Protein AF-0000000084729350 (afdb_homodimer)

pLDDT: mean 94.47, std 5.01, range [74.0, 98.88]

InterPro domains:
  IPR004821 Cytidyltransferase-like domain [PF01467] (14-202)
  IPR005248 Nicotinate/nicotinamide nucleotide adenylyltransferase [TIGR00482] (13-229)
  IPR014729 Rossmann-like alpha/beta/alpha sandwich fold [G3DSA:3.40.50.620] (6-231)
  IPR045094 Nicotinamide/nicotinate mononucleotide adenylyltransferase, eukaryotic [cd09286] (9-229)
  IPR051182 Eukaryotic NMN adenylyltransferase [PTHR12039] (1-230)

Sequence (462 aa):
MQDDTKIPLVLVSCGSFSPITYLHLRMFEIALDFVREETDMEVLGGYYSPVADGYKKVGLIASHHRVRMCELACKKTSTWLMVDPWEALQEQHTRTAVVLDHFNYEINEVRGGVLTKKGEKKQVKIMLLVGSDMLQSMVTLSVWKEEDLHHIFGHYGCFVIERMGFDISNEISTHAILSMYKNNIILAKQWIYNDISSTKIRFCIQNGLSTKYLLPDPVIEYICKNKLYLTMQDDTKIPLVLVSCGSFSPITYLHLRMFEIALDFVREETDMEVLGGYYSPVADGYKKVGLIASHHRVRMCELACKKTSTWLMVDPWEALQEQHTRTAVVLDHFNYEINEVRGGVLTKKGEKKQVKIMLLVGSDMLQSMVTLSVWKEEDLHHIFGHYGCFVIERMGFDISNEISTHAILSMYKNNIILAKQWIYNDISSTKIRFCIQNGLSTKYLLPDPVIEYICKNKLYLT

Organism: Pneumocystis jirovecii (NCBI:txid42068)

Structure (mmCIF, N/CA/C/O backbone):
data_AF-0000000084729350-model_v1
#
loop_
_entity.id
_entity.type
_entity.pdbx_description
1 polymer 'Nicotinamide-nucleotide adenylyltransferase'
#
loop_
_atom_site.group_PDB
_atom_site.id
_atom_site.type_symbol
_atom_site.label_atom_id
_atom_site.label_alt_id
_atom_site.label_comp_id
_atom_site.label_asym_id
_atom_site.label_entity_id
_atom_site.label_seq_id
_atom_site.pdbx_PDB_ins_code
_atom_site.Cartn_x
_atom_site.Cartn_y
_atom_site.Cartn_z
_atom_site.occupancy
_atom_site.B_iso_or_equiv
_atom_site.auth_seq_id
_atom_site.auth_comp_id
_atom_site.auth_asym_id
_atom_site.auth_atom_id
_atom_site.pdbx_PDB_model_num
ATOM 1 N N . MET A 1 1 ? -9.945 -29.578 -0.311 1 86.31 1 MET A N 1
ATOM 2 C CA . MET A 1 1 ? -10.789 -28.734 -1.137 1 86.31 1 MET A CA 1
ATOM 3 C C . MET A 1 1 ? -12.109 -28.422 -0.434 1 86.31 1 MET A C 1
ATOM 5 O O . MET A 1 1 ? -12.656 -29.281 0.256 1 86.31 1 MET A O 1
ATOM 9 N N . GLN A 1 2 ? -12.516 -27.203 -0.485 1 85.62 2 GLN A N 1
ATOM 10 C CA . GLN A 1 2 ? -13.797 -26.828 0.096 1 85.62 2 GLN A CA 1
ATOM 11 C C . GLN A 1 2 ? -14.953 -27.219 -0.831 1 85.62 2 GLN A C 1
ATOM 13 O O . GLN A 1 2 ? -16.031 -27.578 -0.367 1 85.62 2 GLN A O 1
ATOM 18 N N . ASP A 1 3 ? -14.727 -27.109 -2.143 1 92.25 3 ASP A N 1
ATOM 19 C CA . ASP A 1 3 ? -15.727 -27.422 -3.16 1 92.25 3 ASP A CA 1
ATOM 20 C C . ASP A 1 3 ? -15.203 -28.469 -4.145 1 92.25 3 ASP A C 1
ATOM 22 O O . ASP A 1 3 ? -14.461 -28.141 -5.074 1 92.25 3 ASP A O 1
ATOM 26 N N . ASP A 1 4 ? -15.711 -29.641 -4.027 1 92.94 4 ASP A N 1
ATOM 27 C CA . ASP A 1 4 ? -15.203 -30.781 -4.777 1 92.94 4 ASP A CA 1
ATOM 28 C C . ASP A 1 4 ? -15.508 -30.641 -6.266 1 92.94 4 ASP A C 1
ATOM 30 O O . ASP A 1 4 ? -14.938 -31.359 -7.09 1 92.94 4 ASP A O 1
ATOM 34 N N . THR A 1 5 ? -16.438 -29.781 -6.555 1 93.62 5 THR A N 1
ATOM 35 C CA . THR A 1 5 ? -16.828 -29.641 -7.953 1 93.62 5 THR A CA 1
ATOM 36 C C . THR A 1 5 ? -15.844 -28.734 -8.695 1 93.62 5 THR A C 1
ATOM 38 O O . THR A 1 5 ? -15.836 -28.703 -9.93 1 93.62 5 THR A O 1
ATOM 41 N N . LYS A 1 6 ? -15.008 -28.109 -7.957 1 96 6 LYS A N 1
ATOM 42 C CA . LYS A 1 6 ? -14.086 -27.156 -8.562 1 96 6 LYS A CA 1
ATOM 43 C C . LYS A 1 6 ? -12.734 -27.797 -8.852 1 96 6 LYS A C 1
ATOM 45 O O . LYS A 1 6 ? -12.445 -28.891 -8.352 1 96 6 LYS A O 1
ATOM 50 N N . ILE A 1 7 ? -12.008 -27.141 -9.688 1 96.94 7 ILE A N 1
ATOM 51 C CA . ILE A 1 7 ? -10.648 -27.578 -10 1 96.94 7 ILE A CA 1
ATOM 52 C C . ILE A 1 7 ? -9.68 -26.969 -8.984 1 96.94 7 ILE A C 1
ATOM 54 O O . ILE A 1 7 ? -9.578 -25.75 -8.859 1 96.94 7 ILE A O 1
ATOM 58 N N . PRO A 1 8 ? -8.992 -27.859 -8.289 1 97.81 8 PRO A N 1
ATOM 59 C CA . PRO A 1 8 ? -8.016 -27.312 -7.34 1 97.81 8 PRO A CA 1
ATOM 60 C C . PRO A 1 8 ? -6.852 -26.609 -8.031 1 97.81 8 PRO A C 1
ATOM 62 O O . PRO A 1 8 ? -6.32 -27.109 -9.023 1 97.81 8 PRO A O 1
ATOM 65 N N . LEU A 1 9 ? -6.43 -25.422 -7.484 1 98.25 9 LEU A N 1
ATOM 66 C CA . LEU A 1 9 ? -5.453 -24.562 -8.141 1 98.25 9 LEU A CA 1
ATOM 67 C C . LEU A 1 9 ? -4.395 -24.094 -7.152 1 98.25 9 LEU A C 1
ATOM 69 O O . LEU A 1 9 ? -4.719 -23.703 -6.027 1 98.25 9 LEU A O 1
ATOM 73 N N . VAL A 1 10 ? -3.186 -24.203 -7.582 1 98.5 10 VAL A N 1
ATOM 74 C CA . VAL A 1 10 ? -2.076 -23.562 -6.875 1 98.5 10 VAL A CA 1
ATOM 75 C C . VAL A 1 10 ? -1.443 -22.5 -7.762 1 98.5 10 VAL A C 1
ATOM 77 O O . VAL A 1 10 ? -1.171 -22.734 -8.938 1 98.5 10 VAL A O 1
ATOM 80 N N . LEU A 1 11 ? -1.261 -21.312 -7.188 1 98.81 11 LEU A N 1
ATOM 81 C CA . LEU A 1 11 ? -0.629 -20.203 -7.898 1 98.81 11 LEU A CA 1
ATOM 82 C C . LEU A 1 11 ? 0.824 -20.047 -7.465 1 98.81 11 LEU A C 1
ATOM 84 O O . LEU A 1 11 ? 1.128 -20.078 -6.27 1 98.81 11 LEU A O 1
ATOM 88 N N . VAL A 1 12 ? 1.67 -19.875 -8.453 1 98.88 12 VAL A N 1
ATOM 89 C CA . VAL A 1 12 ? 3.094 -19.719 -8.172 1 98.88 12 VAL A CA 1
ATOM 90 C C . VAL A 1 12 ? 3.609 -18.422 -8.773 1 98.88 12 VAL A C 1
ATOM 92 O O . VAL A 1 12 ? 3.355 -18.125 -9.938 1 98.88 12 VAL A O 1
ATOM 95 N N . SER A 1 13 ? 4.25 -17.656 -7.965 1 98.75 13 SER A N 1
ATOM 96 C CA . SER A 1 13 ? 4.922 -16.453 -8.445 1 98.75 13 SER A CA 1
ATOM 97 C C . SER A 1 13 ? 6.434 -16.562 -8.281 1 98.75 13 SER A C 1
ATOM 99 O O . SER A 1 13 ? 6.938 -16.703 -7.168 1 98.75 13 SER A O 1
ATOM 101 N N . CYS A 1 14 ? 7.066 -16.531 -9.406 1 97.88 14 CYS A N 1
ATOM 102 C CA . CYS A 1 14 ? 8.523 -16.547 -9.406 1 97.88 14 CYS A CA 1
ATOM 103 C C . CYS A 1 14 ? 9.086 -15.141 -9.539 1 97.88 14 CYS A C 1
ATOM 105 O O . CYS A 1 14 ? 8.516 -14.305 -10.25 1 97.88 14 CYS A O 1
ATOM 107 N N . GLY A 1 15 ? 10.148 -14.875 -8.789 1 95.44 15 GLY A N 1
ATOM 108 C CA . GLY A 1 15 ? 10.75 -13.555 -8.906 1 95.44 15 GLY A CA 1
ATOM 109 C C . GLY A 1 15 ? 11.898 -13.336 -7.934 1 95.44 15 GLY A C 1
ATOM 110 O O . GLY A 1 15 ? 12.211 -14.219 -7.129 1 95.44 15 GLY A O 1
ATOM 111 N N . SER A 1 16 ? 12.555 -12.188 -8.07 1 95.25 16 SER A N 1
ATOM 112 C CA . SER A 1 16 ? 13.672 -11.844 -7.191 1 95.25 16 SER A CA 1
ATOM 113 C C . SER A 1 16 ? 13.18 -11.5 -5.789 1 95.25 16 SER A C 1
ATOM 115 O O . SER A 1 16 ? 13.781 -11.906 -4.797 1 95.25 16 SER A O 1
ATOM 117 N N . PHE A 1 17 ? 12.148 -10.68 -5.699 1 96.94 17 PHE A N 1
ATOM 118 C CA . PHE A 1 17 ? 11.586 -10.258 -4.422 1 96.94 17 PHE A CA 1
ATOM 119 C C . PHE A 1 17 ? 12.656 -9.602 -3.557 1 96.94 17 PHE A C 1
ATOM 121 O O . PHE A 1 17 ? 12.836 -9.969 -2.395 1 96.94 17 PHE A O 1
ATOM 128 N N . SER A 1 18 ? 13.32 -8.578 -4.18 1 96.12 18 SER A N 1
ATOM 129 C CA . SER A 1 18 ? 14.461 -7.93 -3.537 1 96.12 18 SER A CA 1
ATOM 130 C C . SER A 1 18 ? 14.18 -6.457 -3.266 1 96.12 18 SER A C 1
ATOM 132 O O . SER A 1 18 ? 14.852 -5.578 -3.811 1 96.12 18 SER A O 1
ATOM 134 N N . PRO A 1 19 ? 13.32 -6.09 -2.404 1 97.38 19 PRO A N 1
ATOM 135 C CA . PRO A 1 19 ? 12.562 -6.949 -1.488 1 97.38 19 PRO A CA 1
ATOM 136 C C . PRO A 1 19 ? 11.156 -7.25 -1.988 1 97.38 19 PRO A C 1
ATOM 138 O O . PRO A 1 19 ? 10.742 -6.738 -3.031 1 97.38 19 PRO A O 1
ATOM 141 N N . ILE A 1 20 ? 10.516 -8.117 -1.299 1 97.88 20 ILE A N 1
ATOM 142 C CA . ILE A 1 20 ? 9.086 -8.336 -1.51 1 97.88 20 ILE A CA 1
ATOM 143 C C . ILE A 1 20 ? 8.305 -7.094 -1.085 1 97.88 20 ILE A C 1
ATOM 145 O O . ILE A 1 20 ? 8.625 -6.469 -0.07 1 97.88 20 ILE A O 1
ATOM 149 N N . THR A 1 21 ? 7.254 -6.699 -1.827 1 96.81 21 THR A N 1
ATOM 150 C CA . THR A 1 21 ? 6.469 -5.5 -1.561 1 96.81 21 THR A CA 1
ATOM 151 C C . THR A 1 21 ? 4.992 -5.844 -1.409 1 96.81 21 THR A C 1
ATOM 153 O O . THR A 1 21 ? 4.582 -6.977 -1.668 1 96.81 21 THR A O 1
ATOM 156 N N . TYR A 1 22 ? 4.211 -4.855 -1.034 1 95.5 22 TYR A N 1
ATOM 157 C CA . TYR A 1 22 ? 2.773 -5.059 -0.913 1 95.5 22 TYR A CA 1
ATOM 158 C C . TYR A 1 22 ? 2.148 -5.363 -2.27 1 95.5 22 TYR A C 1
ATOM 160 O O . TYR A 1 22 ? 1.132 -6.055 -2.352 1 95.5 22 TYR A O 1
ATOM 168 N N . LEU A 1 23 ? 2.779 -4.84 -3.305 1 93.94 23 LEU A N 1
ATOM 169 C CA . LEU A 1 23 ? 2.232 -5.133 -4.625 1 93.94 23 LEU A CA 1
ATOM 170 C C . LEU A 1 23 ? 2.377 -6.617 -4.953 1 93.94 23 LEU A C 1
ATOM 172 O O . LEU A 1 23 ? 1.482 -7.215 -5.555 1 93.94 23 LEU A O 1
ATOM 176 N N . HIS A 1 24 ? 3.518 -7.207 -4.594 1 96.56 24 HIS A N 1
ATOM 177 C CA . HIS A 1 24 ? 3.689 -8.648 -4.781 1 96.56 24 HIS A CA 1
ATOM 178 C C . HIS A 1 24 ? 2.602 -9.43 -4.055 1 96.56 24 HIS A C 1
ATOM 180 O O . HIS A 1 24 ? 2.055 -10.391 -4.598 1 96.56 24 HIS A O 1
ATOM 186 N N . LEU A 1 25 ? 2.314 -8.992 -2.918 1 97.62 25 LEU A N 1
ATOM 187 C CA . LEU A 1 25 ? 1.315 -9.68 -2.102 1 97.62 25 LEU A CA 1
ATOM 188 C C . LEU A 1 25 ? -0.086 -9.453 -2.66 1 97.62 25 LEU A C 1
ATOM 190 O O . LEU A 1 25 ? -0.887 -10.391 -2.727 1 97.62 25 LEU A O 1
ATOM 194 N N . ARG A 1 26 ? -0.309 -8.25 -3.092 1 95.75 26 ARG A N 1
ATOM 195 C CA . ARG A 1 26 ? -1.628 -7.863 -3.582 1 95.75 26 ARG A CA 1
ATOM 196 C C . ARG A 1 26 ? -2.004 -8.664 -4.828 1 95.75 26 ARG A C 1
ATOM 198 O O . ARG A 1 26 ? -3.176 -8.984 -5.035 1 95.75 26 ARG A O 1
ATOM 205 N N . MET A 1 27 ? -1.049 -9.031 -5.633 1 96.25 27 MET A N 1
ATOM 206 C CA . MET A 1 27 ? -1.312 -9.781 -6.859 1 96.25 27 MET A CA 1
ATOM 207 C C . MET A 1 27 ? -2.057 -11.078 -6.551 1 96.25 27 MET A C 1
ATOM 209 O O . MET A 1 27 ? -2.982 -11.453 -7.273 1 96.25 27 MET A O 1
ATOM 213 N N . PHE A 1 28 ? -1.726 -11.695 -5.496 1 98 28 PHE A N 1
ATOM 214 C CA . PHE A 1 28 ? -2.359 -12.953 -5.121 1 98 28 PHE A CA 1
ATOM 215 C C . PHE A 1 28 ? -3.801 -12.727 -4.684 1 98 28 PHE A C 1
ATOM 217 O O . PHE A 1 28 ? -4.676 -13.547 -4.961 1 98 28 PHE A O 1
ATOM 224 N N . GLU A 1 29 ? -4.008 -11.602 -3.992 1 96.81 29 GLU A N 1
ATOM 225 C CA . GLU A 1 29 ? -5.371 -11.281 -3.578 1 96.81 29 GLU A CA 1
ATOM 226 C C . GLU A 1 29 ? -6.27 -11.031 -4.785 1 96.81 29 GLU A C 1
ATOM 228 O O . GLU A 1 29 ? -7.426 -11.469 -4.809 1 96.81 29 GLU A O 1
ATOM 233 N N . ILE A 1 30 ? -5.738 -10.344 -5.75 1 96.06 30 ILE A N 1
ATOM 234 C CA . ILE A 1 30 ? -6.484 -10.055 -6.969 1 96.06 30 ILE A CA 1
ATOM 235 C C . ILE A 1 30 ? -6.797 -11.352 -7.699 1 96.06 30 ILE A C 1
ATOM 237 O O . ILE A 1 30 ? -7.93 -11.57 -8.141 1 96.06 30 ILE A O 1
ATOM 241 N N . ALA A 1 31 ? -5.812 -12.188 -7.777 1 97.38 31 ALA A N 1
ATOM 242 C CA . ALA A 1 31 ? -6.008 -13.477 -8.43 1 97.38 31 ALA A CA 1
ATOM 243 C C . ALA A 1 31 ? -7.059 -14.305 -7.695 1 97.38 31 ALA A C 1
ATOM 245 O O . ALA A 1 31 ? -7.926 -14.922 -8.328 1 97.38 31 ALA A O 1
ATOM 246 N N . LEU A 1 32 ? -6.969 -14.336 -6.41 1 97.06 32 LEU A N 1
ATOM 247 C CA . LEU A 1 32 ? -7.914 -15.094 -5.598 1 97.06 32 LEU A CA 1
ATOM 248 C C . LEU A 1 32 ? -9.344 -14.617 -5.844 1 97.06 32 LEU A C 1
ATOM 250 O O . LEU A 1 32 ? -10.25 -15.438 -6.016 1 97.06 32 LEU A O 1
ATOM 254 N N . ASP A 1 33 ? -9.516 -13.328 -5.883 1 96.38 33 ASP A N 1
ATOM 255 C CA . ASP A 1 33 ? -10.828 -12.75 -6.148 1 96.38 33 ASP A CA 1
ATOM 256 C C . ASP A 1 33 ? -11.344 -13.172 -7.523 1 96.38 33 ASP A C 1
ATOM 258 O O . ASP A 1 33 ? -12.508 -13.57 -7.66 1 96.38 33 ASP A O 1
ATOM 262 N N . PHE A 1 34 ? -10.492 -13.062 -8.492 1 96.31 34 PHE A N 1
ATOM 263 C CA . PHE A 1 34 ? -10.883 -13.398 -9.852 1 96.31 34 PHE A CA 1
ATOM 264 C C . PHE A 1 34 ? -11.289 -14.867 -9.953 1 96.31 34 PHE A C 1
ATOM 266 O O . PHE A 1 34 ? -12.328 -15.195 -10.539 1 96.31 34 PHE A O 1
ATOM 273 N N . VAL A 1 35 ? -10.508 -15.75 -9.391 1 96.75 35 VAL A N 1
ATOM 274 C CA . VAL A 1 35 ? -10.766 -17.188 -9.445 1 96.75 35 VAL A CA 1
ATOM 275 C C . VAL A 1 35 ? -12.109 -17.5 -8.789 1 96.75 35 VAL A C 1
ATOM 277 O O . VAL A 1 35 ? -12.914 -18.25 -9.336 1 96.75 35 VAL A O 1
ATOM 280 N N . ARG A 1 36 ? -12.297 -16.875 -7.68 1 94.81 36 ARG A N 1
ATOM 281 C CA . ARG A 1 36 ? -13.523 -17.109 -6.926 1 94.81 36 ARG A CA 1
ATOM 282 C C . ARG A 1 36 ? -14.75 -16.656 -7.711 1 94.81 36 ARG A C 1
ATOM 284 O O . ARG A 1 36 ? -15.766 -17.344 -7.738 1 94.81 36 ARG A O 1
ATOM 291 N N . GLU A 1 37 ? -14.594 -15.602 -8.445 1 93.62 37 GLU A N 1
ATOM 292 C CA . GLU A 1 37 ? -15.75 -14.961 -9.062 1 93.62 37 GLU A CA 1
ATOM 293 C C . GLU A 1 37 ? -15.961 -15.445 -10.492 1 93.62 37 GLU A C 1
ATOM 295 O O . GLU A 1 37 ? -17.094 -15.523 -10.969 1 93.62 37 GLU A O 1
ATOM 300 N N . GLU A 1 38 ? -14.883 -15.844 -11.164 1 94.06 38 GLU A N 1
ATOM 301 C CA . GLU A 1 38 ? -15 -15.93 -12.617 1 94.06 38 GLU A CA 1
ATOM 302 C C . GLU A 1 38 ? -14.617 -17.328 -13.117 1 94.06 38 GLU A C 1
ATOM 304 O O . GLU A 1 38 ? -14.703 -17.594 -14.312 1 94.06 38 GLU A O 1
ATOM 309 N N . THR A 1 39 ? -14.227 -18.188 -12.188 1 95 39 THR A N 1
ATOM 310 C CA . THR A 1 39 ? -13.742 -19.469 -12.68 1 95 39 THR A CA 1
ATOM 311 C C . THR A 1 39 ? -14.352 -20.609 -11.875 1 95 39 THR A C 1
ATOM 313 O O . THR A 1 39 ? -15.055 -20.391 -10.891 1 95 39 THR A O 1
ATOM 316 N N . ASP A 1 40 ? -14.133 -21.797 -12.406 1 96.62 40 ASP A N 1
ATOM 317 C CA . ASP A 1 40 ? -14.555 -23 -11.703 1 96.62 40 ASP A CA 1
ATOM 318 C C . ASP A 1 40 ? -13.391 -23.625 -10.938 1 96.62 40 ASP A C 1
ATOM 320 O O . ASP A 1 40 ? -13.344 -24.844 -10.75 1 96.62 40 ASP A O 1
ATOM 324 N N . MET A 1 41 ? -12.477 -22.844 -10.562 1 97.38 41 MET A N 1
ATOM 325 C CA . MET A 1 41 ? -11.312 -23.297 -9.812 1 97.38 41 MET A CA 1
ATOM 326 C C . MET A 1 41 ? -11.391 -22.875 -8.352 1 97.38 41 MET A C 1
ATOM 328 O O . MET A 1 41 ? -12.188 -21.984 -8.008 1 97.38 41 MET A O 1
ATOM 332 N N . GLU A 1 42 ? -10.648 -23.547 -7.602 1 97.31 42 GLU A N 1
ATOM 333 C CA . GLU A 1 42 ? -10.477 -23.203 -6.191 1 97.31 42 GLU A CA 1
ATOM 334 C C . GLU A 1 42 ? -9 -23.094 -5.828 1 97.31 42 GLU A C 1
ATOM 336 O O . GLU A 1 42 ? -8.242 -24.062 -5.984 1 97.31 42 GLU A O 1
ATOM 341 N N . VAL A 1 43 ? -8.641 -21.953 -5.383 1 97.75 43 VAL A N 1
ATOM 342 C CA . VAL A 1 43 ? -7.246 -21.766 -5.004 1 97.75 43 VAL A CA 1
ATOM 343 C C . VAL A 1 43 ? -6.965 -22.469 -3.678 1 97.75 43 VAL A C 1
ATOM 345 O O . VAL A 1 43 ? -7.625 -22.188 -2.672 1 97.75 43 VAL A O 1
ATOM 348 N N . LEU A 1 44 ? -5.957 -23.328 -3.684 1 97.12 44 LEU A N 1
ATOM 349 C CA . LEU A 1 44 ? -5.59 -24.047 -2.477 1 97.12 44 LEU A CA 1
ATOM 350 C C . LEU A 1 44 ? -4.398 -23.391 -1.782 1 97.12 44 LEU A C 1
ATOM 352 O O . LEU A 1 44 ? -4.188 -23.594 -0.584 1 97.12 44 LEU A O 1
ATOM 356 N N . GLY A 1 45 ? -3.646 -22.672 -2.562 1 97.19 45 GLY A N 1
ATOM 357 C CA . GLY A 1 45 ? -2.475 -22 -2.012 1 97.19 45 GLY A CA 1
ATOM 358 C C . GLY A 1 45 ? -1.736 -21.156 -3.027 1 97.19 45 GLY A C 1
ATOM 359 O O . GLY A 1 45 ? -1.951 -21.297 -4.234 1 97.19 45 GLY A O 1
ATOM 360 N N . GLY A 1 46 ? -1.036 -20.234 -2.547 1 98.5 46 GLY A N 1
ATOM 361 C CA . GLY A 1 46 ? -0.13 -19.391 -3.311 1 98.5 46 GLY A CA 1
ATOM 362 C C . GLY A 1 46 ? 1.306 -19.469 -2.826 1 98.5 46 GLY A C 1
ATOM 363 O O . GLY A 1 46 ? 1.559 -19.5 -1.62 1 98.5 46 GLY A O 1
ATOM 364 N N . TYR A 1 47 ? 2.234 -19.531 -3.771 1 98.81 47 TYR A N 1
ATOM 365 C CA . TYR A 1 47 ? 3.637 -19.719 -3.408 1 98.81 47 TYR A CA 1
ATOM 36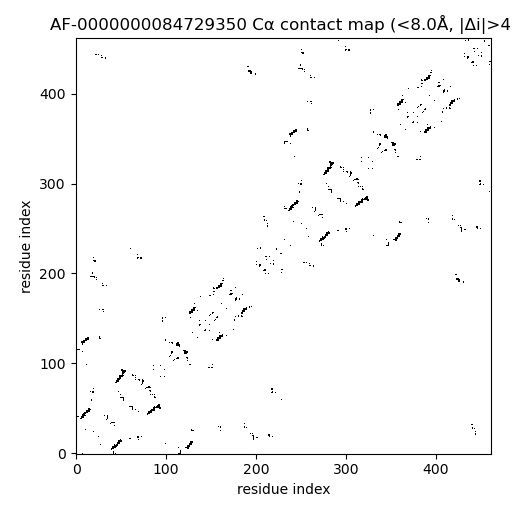6 C C . TYR A 1 47 ? 4.512 -18.656 -4.082 1 98.81 47 TYR A C 1
ATOM 368 O O . TYR A 1 47 ? 4.379 -18.406 -5.281 1 98.81 47 TYR A O 1
ATOM 376 N N . TYR A 1 48 ? 5.352 -18.125 -3.246 1 98.81 48 TYR A N 1
ATOM 377 C CA . TYR A 1 48 ? 6.48 -17.391 -3.795 1 98.81 48 TYR A CA 1
ATOM 378 C C . TYR A 1 48 ? 7.672 -18.312 -4.031 1 98.81 48 TYR A C 1
ATOM 380 O O . TYR A 1 48 ? 7.988 -19.156 -3.191 1 98.81 48 TYR A O 1
ATOM 388 N N . SER A 1 49 ? 8.273 -18.188 -5.129 1 98.75 49 SER A N 1
ATOM 389 C CA . SER A 1 49 ? 9.5 -18.906 -5.465 1 98.75 49 SER A CA 1
ATOM 390 C C . SER A 1 49 ? 10.625 -17.938 -5.801 1 98.75 49 SER A C 1
ATOM 392 O O . SER A 1 49 ? 10.875 -17.641 -6.973 1 98.75 49 SER A O 1
ATOM 394 N N . PRO A 1 50 ? 11.406 -17.484 -4.773 1 98.31 50 PRO A N 1
ATOM 395 C CA . PRO A 1 50 ? 12.523 -16.578 -5.055 1 98.31 50 PRO A CA 1
ATOM 396 C C . PRO A 1 50 ? 13.609 -17.234 -5.906 1 98.31 50 PRO A C 1
ATOM 398 O O . PRO A 1 50 ? 13.906 -18.422 -5.73 1 98.31 50 PRO A O 1
ATOM 401 N N . VAL A 1 51 ? 14.203 -16.469 -6.754 1 97.19 51 VAL A N 1
ATOM 402 C CA . VAL A 1 51 ? 15.203 -16.984 -7.688 1 97.19 51 VAL A CA 1
ATOM 403 C C . VAL A 1 51 ? 16.5 -17.281 -6.941 1 97.19 51 VAL A C 1
ATOM 405 O O . VAL A 1 51 ? 16.734 -16.766 -5.844 1 97.19 51 VAL A O 1
ATOM 408 N N . ALA A 1 52 ? 17.297 -18.047 -7.594 1 96.31 52 ALA A N 1
ATOM 409 C CA . ALA A 1 52 ? 18.594 -18.406 -7.031 1 96.31 52 ALA A CA 1
ATOM 410 C C . ALA A 1 52 ? 19.578 -17.234 -7.133 1 96.31 52 ALA A C 1
ATOM 412 O O . ALA A 1 52 ? 19.344 -16.297 -7.891 1 96.31 52 ALA A O 1
ATOM 413 N N . ASP A 1 53 ? 20.641 -17.359 -6.363 1 93.56 53 ASP A N 1
ATOM 414 C CA . ASP A 1 53 ? 21.672 -16.328 -6.375 1 93.56 53 ASP A CA 1
ATOM 415 C C . ASP A 1 53 ? 22.359 -16.25 -7.734 1 93.56 53 ASP A C 1
ATOM 417 O O . ASP A 1 53 ? 22.906 -15.203 -8.102 1 93.56 53 ASP A O 1
ATOM 421 N N . GLY A 1 54 ? 22.312 -17.312 -8.391 1 89.69 54 GLY A N 1
ATOM 422 C CA . GLY A 1 54 ? 22.953 -17.359 -9.695 1 89.69 54 GLY A CA 1
ATOM 423 C C . GLY A 1 54 ? 22.203 -16.562 -10.75 1 89.69 54 GLY A C 1
ATOM 424 O O . GLY A 1 54 ? 22.703 -16.359 -11.859 1 89.69 54 GLY A O 1
ATOM 425 N N . TYR A 1 55 ? 21.016 -16.109 -10.367 1 86.06 55 TYR A N 1
ATOM 426 C CA . TYR A 1 55 ? 20.266 -15.25 -11.273 1 86.06 55 TYR A CA 1
ATOM 427 C C . TYR A 1 55 ? 20.984 -13.922 -11.477 1 86.06 55 TYR A C 1
ATOM 429 O O . TYR A 1 55 ? 21.172 -13.156 -10.531 1 86.06 55 TYR A O 1
ATOM 437 N N . LYS A 1 56 ? 21.812 -13.703 -12.367 1 75.5 56 LYS A N 1
ATOM 438 C CA . LYS A 1 56 ? 22.672 -12.555 -12.625 1 75.5 56 LYS A CA 1
ATOM 439 C C . LYS A 1 56 ? 21.859 -11.266 -12.742 1 75.5 56 LYS A C 1
ATOM 441 O O . LYS A 1 56 ? 21.453 -10.867 -13.836 1 75.5 56 LYS A O 1
ATOM 446 N N . LYS A 1 57 ? 21.375 -10.75 -11.641 1 77.94 57 LYS A N 1
ATOM 447 C CA . LYS A 1 57 ? 20.703 -9.461 -11.594 1 77.94 57 LYS A CA 1
ATOM 448 C C . LYS A 1 57 ? 21.484 -8.445 -10.773 1 77.94 57 LYS A C 1
ATOM 450 O O . LYS A 1 57 ? 21.953 -8.758 -9.672 1 77.94 57 LYS A O 1
ATOM 455 N N . VAL A 1 58 ? 21.578 -7.309 -11.344 1 74.88 58 VAL A N 1
ATOM 456 C CA . VAL A 1 58 ? 22.297 -6.246 -10.656 1 74.88 58 VAL A CA 1
ATOM 457 C C . VAL A 1 58 ? 21.547 -5.859 -9.375 1 74.88 58 VAL A C 1
ATOM 459 O O . VAL A 1 58 ? 20.328 -5.668 -9.398 1 74.88 58 VAL A O 1
ATOM 462 N N . GLY A 1 59 ? 22.297 -5.898 -8.289 1 76.38 59 GLY A N 1
ATOM 463 C CA . GLY A 1 59 ? 21.719 -5.43 -7.039 1 76.38 59 GLY A CA 1
ATOM 464 C C . GLY A 1 59 ? 20.984 -6.516 -6.273 1 76.38 59 GLY A C 1
ATOM 465 O O . GLY A 1 59 ? 20.438 -6.262 -5.199 1 76.38 59 GLY A O 1
ATOM 466 N N . LEU A 1 60 ? 21.125 -7.68 -6.836 1 88.06 60 LEU A N 1
ATOM 467 C CA . LEU A 1 60 ? 20.453 -8.789 -6.168 1 88.06 60 LEU A CA 1
ATOM 468 C C . LEU A 1 60 ? 21.188 -9.18 -4.895 1 88.06 60 LEU A C 1
ATOM 470 O O . LEU A 1 60 ? 22.375 -9.523 -4.934 1 88.06 60 LEU A O 1
ATOM 474 N N . ILE A 1 61 ? 20.484 -9.078 -3.811 1 94.56 61 ILE A N 1
ATOM 475 C CA . ILE A 1 61 ? 21.094 -9.484 -2.549 1 94.56 61 ILE A CA 1
ATOM 476 C C . ILE A 1 61 ? 20.969 -11 -2.385 1 94.56 61 ILE A C 1
ATOM 478 O O . ILE A 1 61 ? 20.281 -11.664 -3.166 1 94.56 61 ILE A O 1
ATOM 482 N N . ALA A 1 62 ? 21.578 -11.547 -1.446 1 95.62 62 ALA A N 1
ATOM 483 C CA . ALA A 1 62 ? 21.641 -12.992 -1.233 1 95.62 62 ALA A CA 1
ATOM 484 C C . ALA A 1 62 ? 20.25 -13.586 -1.077 1 95.62 62 ALA A C 1
ATOM 486 O O . ALA A 1 62 ? 19.375 -12.984 -0.445 1 95.62 62 ALA A O 1
ATOM 487 N N . SER A 1 63 ? 20.109 -14.789 -1.562 1 96.5 63 SER A N 1
ATOM 488 C CA . SER A 1 63 ? 18.797 -15.43 -1.608 1 96.5 63 SER A CA 1
ATOM 489 C C . SER A 1 63 ? 18.266 -15.711 -0.206 1 96.5 63 SER A C 1
ATOM 491 O O . SER A 1 63 ? 17.062 -15.664 0.026 1 96.5 63 SER A O 1
ATOM 493 N N . HIS A 1 64 ? 19.156 -15.969 0.71 1 97.44 64 HIS A N 1
ATOM 494 C CA . HIS A 1 64 ? 18.656 -16.281 2.045 1 97.44 64 HIS A CA 1
ATOM 495 C C . HIS A 1 64 ? 17.938 -15.086 2.66 1 97.44 64 HIS A C 1
ATOM 497 O O . HIS A 1 64 ? 16.969 -15.258 3.402 1 97.44 64 HIS A O 1
ATOM 503 N N . HIS A 1 65 ? 18.391 -13.828 2.377 1 98.19 65 HIS A N 1
ATOM 504 C CA . HIS A 1 65 ? 17.672 -12.633 2.826 1 98.19 65 HIS A CA 1
ATOM 505 C C . HIS A 1 65 ? 16.328 -12.5 2.145 1 98.19 65 HIS A C 1
ATOM 507 O O . HIS A 1 65 ? 15.328 -12.18 2.793 1 98.19 65 HIS A O 1
ATOM 513 N N . ARG A 1 66 ? 16.328 -12.781 0.856 1 98.19 66 ARG A N 1
ATOM 514 C CA . ARG A 1 66 ? 15.094 -12.625 0.079 1 98.19 66 ARG A CA 1
ATOM 515 C C . ARG A 1 66 ? 14.055 -13.664 0.493 1 98.19 66 ARG A C 1
ATOM 517 O O . ARG A 1 66 ? 12.875 -13.328 0.654 1 98.19 66 ARG A O 1
ATOM 524 N N . VAL A 1 67 ? 14.477 -14.875 0.722 1 98.62 67 VAL A N 1
ATOM 525 C CA . VAL A 1 67 ? 13.586 -15.93 1.185 1 98.62 67 VAL A CA 1
ATOM 526 C C . VAL A 1 67 ? 13.016 -15.57 2.551 1 98.62 67 VAL A C 1
ATOM 528 O O . VAL A 1 67 ? 11.805 -15.68 2.775 1 98.62 67 VAL A O 1
ATOM 531 N N . ARG A 1 68 ? 13.867 -15.141 3.418 1 98.69 68 ARG A N 1
ATOM 532 C CA . ARG A 1 68 ? 13.43 -14.797 4.766 1 98.69 68 ARG A CA 1
ATOM 533 C C . ARG A 1 68 ? 12.422 -13.648 4.734 1 98.69 68 ARG A C 1
ATOM 535 O O . ARG A 1 68 ? 11.414 -13.688 5.441 1 98.69 68 ARG A O 1
ATOM 542 N N . MET A 1 69 ? 12.695 -12.641 3.951 1 98.75 69 MET A N 1
ATOM 543 C CA . MET A 1 69 ? 11.766 -11.523 3.834 1 98.75 69 MET A CA 1
ATOM 544 C C . MET A 1 69 ? 10.422 -11.992 3.293 1 98.75 69 MET A C 1
ATOM 546 O O . MET A 1 69 ? 9.367 -11.562 3.775 1 98.75 69 MET A O 1
ATOM 550 N N . CYS A 1 70 ? 10.453 -12.875 2.32 1 98.81 70 CYS A N 1
ATOM 551 C CA . CYS A 1 70 ? 9.211 -13.422 1.788 1 98.81 70 CYS A CA 1
ATOM 552 C C . CYS A 1 70 ? 8.453 -14.195 2.861 1 98.81 70 CYS A C 1
ATOM 554 O O . CYS A 1 70 ? 7.23 -14.078 2.973 1 98.81 70 CYS A O 1
ATOM 556 N N . GLU A 1 71 ? 9.195 -14.945 3.613 1 98.75 71 GLU A N 1
ATOM 557 C CA . GLU A 1 71 ? 8.57 -15.719 4.684 1 98.75 71 GLU A CA 1
ATOM 558 C C . GLU A 1 71 ? 7.906 -14.805 5.711 1 98.75 71 GLU A C 1
ATOM 560 O O . GLU A 1 71 ? 6.781 -15.07 6.148 1 98.75 71 GLU A O 1
ATOM 565 N N . LEU A 1 72 ? 8.641 -13.797 6.09 1 98.56 72 LEU A N 1
ATOM 566 C CA . LEU A 1 72 ? 8.102 -12.844 7.051 1 98.56 72 LEU A CA 1
ATOM 567 C C . LEU A 1 72 ? 6.836 -12.18 6.504 1 98.56 72 LEU A C 1
ATOM 569 O O . LEU A 1 72 ? 5.84 -12.055 7.223 1 98.56 72 LEU A O 1
ATOM 573 N N . ALA A 1 73 ? 6.891 -11.789 5.23 1 98.44 73 ALA A N 1
ATOM 574 C CA . ALA A 1 73 ? 5.75 -11.125 4.605 1 98.44 73 ALA A CA 1
ATOM 575 C C . ALA A 1 73 ? 4.527 -12.047 4.582 1 98.44 73 ALA A C 1
ATOM 577 O O . ALA A 1 73 ? 3.424 -11.625 4.93 1 98.44 73 ALA A O 1
ATOM 578 N N . CYS A 1 74 ? 4.738 -13.289 4.246 1 97.88 74 CYS A N 1
ATOM 579 C CA . CYS A 1 74 ? 3.637 -14.242 4.121 1 97.88 74 CYS A CA 1
ATOM 580 C C . CYS A 1 74 ? 3.086 -14.617 5.488 1 97.88 74 CYS A C 1
ATOM 582 O O . CYS A 1 74 ? 1.884 -14.5 5.734 1 97.88 74 CYS A O 1
ATOM 584 N N . LYS A 1 75 ? 3.934 -15 6.391 1 96.25 75 LYS A N 1
ATOM 585 C CA . LYS A 1 75 ? 3.533 -15.531 7.691 1 96.25 75 LYS A CA 1
ATOM 586 C C . LYS A 1 75 ? 2.795 -14.477 8.508 1 96.25 75 LYS A C 1
ATOM 588 O O . LYS A 1 75 ? 1.847 -14.789 9.234 1 96.25 75 LYS A O 1
ATOM 593 N N . LYS A 1 76 ? 3.18 -13.289 8.32 1 93.94 76 LYS A N 1
ATOM 594 C CA . LYS A 1 76 ? 2.664 -12.266 9.219 1 93.94 76 LYS A CA 1
ATOM 595 C C . LYS A 1 76 ? 1.451 -11.562 8.609 1 93.94 76 LYS A C 1
ATOM 597 O O . LYS A 1 76 ? 0.68 -10.914 9.32 1 93.94 76 LYS A O 1
ATOM 602 N N . THR A 1 77 ? 1.313 -11.719 7.328 1 94.5 77 THR A N 1
ATOM 603 C CA . THR A 1 77 ? 0.263 -10.891 6.75 1 94.5 77 THR A CA 1
ATOM 604 C C . THR A 1 77 ? -0.77 -11.758 6.027 1 94.5 77 THR A C 1
ATOM 606 O O . THR A 1 77 ? -1.832 -11.266 5.641 1 94.5 77 THR A O 1
ATOM 609 N N . SER A 1 78 ? -0.522 -12.992 5.852 1 95.69 78 SER A N 1
ATOM 610 C CA . SER A 1 78 ? -1.431 -13.844 5.09 1 95.69 78 SER A CA 1
ATOM 611 C C . SER A 1 78 ? -1.645 -15.188 5.781 1 95.69 78 SER A C 1
ATOM 613 O O . SER A 1 78 ? -0.802 -15.625 6.566 1 95.69 78 SER A O 1
ATOM 615 N N . THR A 1 79 ? -2.752 -15.812 5.406 1 94.31 79 THR A N 1
ATOM 616 C CA . THR A 1 79 ? -3.031 -17.141 5.949 1 94.31 79 THR A CA 1
ATOM 617 C C . THR A 1 79 ? -2.867 -18.203 4.875 1 94.31 79 THR A C 1
ATOM 619 O O . THR A 1 79 ? -2.908 -19.406 5.172 1 94.31 79 THR A O 1
ATOM 622 N N . TRP A 1 80 ? -2.623 -17.812 3.648 1 96.31 80 TRP A N 1
ATOM 623 C CA . TRP A 1 80 ? -2.672 -18.844 2.609 1 96.31 80 TRP A CA 1
ATOM 624 C C . TRP A 1 80 ? -1.467 -18.734 1.682 1 96.31 80 TRP A C 1
ATOM 626 O O . TRP A 1 80 ? -1.263 -19.594 0.819 1 96.31 80 TRP A O 1
ATOM 636 N N . LEU A 1 81 ? -0.679 -17.688 1.831 1 98.38 81 LEU A N 1
ATOM 637 C CA . LEU A 1 81 ? 0.532 -17.531 1.031 1 98.38 81 LEU A CA 1
ATOM 638 C C . LEU A 1 81 ? 1.723 -18.188 1.718 1 98.38 81 LEU A C 1
ATOM 640 O O . LEU A 1 81 ? 1.852 -18.125 2.943 1 98.38 81 LEU A O 1
ATOM 644 N N . MET A 1 82 ? 2.59 -18.797 0.917 1 98.25 82 MET A N 1
ATOM 645 C CA . MET A 1 82 ? 3.777 -19.484 1.417 1 98.25 82 MET A CA 1
ATOM 646 C C . MET A 1 82 ? 4.98 -19.219 0.521 1 98.25 82 MET A C 1
ATOM 648 O O . MET A 1 82 ? 4.844 -18.594 -0.537 1 98.25 82 MET A O 1
ATOM 652 N N . VAL A 1 83 ? 6.102 -19.656 1.046 1 98.69 83 VAL A N 1
ATOM 653 C CA . VAL A 1 83 ? 7.344 -19.531 0.289 1 98.69 83 VAL A CA 1
ATOM 654 C C . VAL A 1 83 ? 7.938 -20.922 0.049 1 98.69 83 VAL A C 1
ATOM 656 O O . VAL A 1 83 ? 8.023 -21.734 0.971 1 98.69 83 VAL A O 1
ATOM 659 N N . ASP A 1 84 ? 8.172 -21.234 -1.188 1 98.69 84 ASP A N 1
ATOM 660 C CA . ASP A 1 84 ? 8.984 -22.406 -1.503 1 98.69 84 ASP A CA 1
ATOM 661 C C . ASP A 1 84 ? 10.422 -22.016 -1.815 1 98.69 84 ASP A C 1
ATOM 663 O O . ASP A 1 84 ? 10.695 -21.422 -2.861 1 98.69 84 ASP A O 1
ATOM 667 N N . PRO A 1 85 ? 11.336 -22.375 -1.034 1 98.25 85 PRO A N 1
ATOM 668 C CA . PRO A 1 85 ? 12.719 -21.922 -1.202 1 98.25 85 PRO A CA 1
ATOM 669 C C . PRO A 1 85 ? 13.5 -22.781 -2.203 1 98.25 85 PRO A C 1
ATOM 671 O O . PRO A 1 85 ? 14.672 -22.5 -2.473 1 98.25 85 PRO A O 1
ATOM 674 N N . TRP A 1 86 ? 12.906 -23.781 -2.762 1 98.62 86 TRP A N 1
ATOM 675 C CA . TRP A 1 86 ? 13.594 -24.75 -3.605 1 98.62 86 TRP A CA 1
ATOM 676 C C . TRP A 1 86 ? 14.391 -24.047 -4.699 1 98.62 86 TRP A C 1
ATOM 678 O O . TRP A 1 86 ? 15.562 -24.359 -4.926 1 98.62 86 TRP A O 1
ATOM 688 N N . GLU A 1 87 ? 13.758 -23.109 -5.371 1 98.44 87 GLU A N 1
ATOM 689 C CA . GLU A 1 87 ? 14.422 -22.391 -6.449 1 98.44 87 GLU A CA 1
ATOM 690 C C . GLU A 1 87 ? 15.641 -21.625 -5.93 1 98.44 87 GLU A C 1
ATOM 692 O O . GLU A 1 87 ? 16.719 -21.672 -6.531 1 98.44 87 GLU A O 1
ATOM 697 N N . ALA A 1 88 ? 15.453 -20.938 -4.859 1 97.38 88 ALA A N 1
ATOM 698 C CA . ALA A 1 88 ? 16.5 -20.094 -4.277 1 97.38 88 ALA A CA 1
ATOM 699 C C . ALA A 1 88 ? 17.703 -20.938 -3.852 1 97.38 88 ALA A C 1
ATOM 701 O O . ALA A 1 88 ? 18.828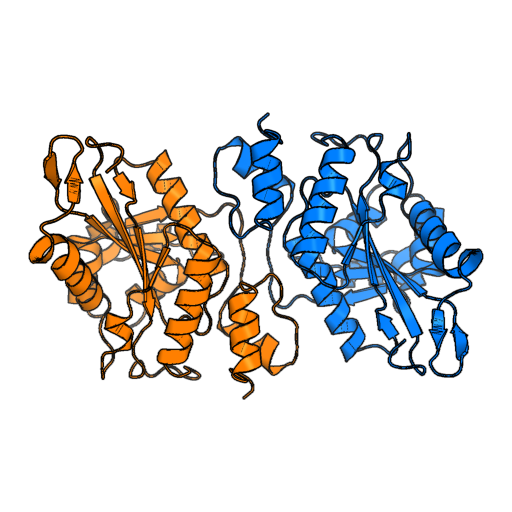 -20.422 -3.818 1 97.38 88 ALA A O 1
ATOM 702 N N . LEU A 1 89 ? 17.469 -22.156 -3.559 1 96.06 89 LEU A N 1
ATOM 703 C CA . LEU A 1 89 ? 18.5 -23.016 -3.016 1 96.06 89 LEU A CA 1
ATOM 704 C C . LEU A 1 89 ? 19.328 -23.656 -4.137 1 96.06 89 LEU A C 1
ATOM 706 O O . LEU A 1 89 ? 20.359 -24.281 -3.879 1 96.06 89 LEU A O 1
ATOM 710 N N . GLN A 1 90 ? 18.859 -23.453 -5.344 1 96.31 90 GLN A N 1
ATOM 711 C CA . GLN A 1 90 ? 19.625 -23.984 -6.457 1 96.31 90 GLN A CA 1
ATOM 712 C C . GLN A 1 90 ? 20.922 -23.203 -6.648 1 96.31 90 GLN A C 1
ATOM 714 O O . GLN A 1 90 ? 21 -22.016 -6.305 1 96.31 90 GLN A O 1
ATOM 719 N N . GLU A 1 91 ? 21.953 -23.859 -7.145 1 91.31 91 GLU A N 1
ATOM 720 C CA . GLU A 1 91 ? 23.234 -23.203 -7.371 1 91.31 91 GLU A CA 1
ATOM 721 C C . GLU A 1 91 ? 23.156 -22.219 -8.539 1 91.31 91 GLU A C 1
ATOM 723 O O . GLU A 1 91 ? 23.688 -21.109 -8.461 1 91.31 91 GLU A O 1
ATOM 728 N N . GLN A 1 92 ? 22.531 -22.672 -9.578 1 92.81 92 GLN A N 1
ATOM 729 C CA . GLN A 1 92 ? 22.391 -21.859 -10.773 1 92.81 92 GLN A CA 1
ATOM 730 C C . GLN A 1 92 ? 20.953 -21.391 -10.969 1 92.81 92 GLN A C 1
ATOM 732 O O . GLN A 1 92 ? 20.031 -21.922 -10.328 1 92.81 92 GLN A O 1
ATOM 737 N N . HIS A 1 93 ? 20.875 -20.438 -11.82 1 92.69 93 HIS A N 1
ATOM 738 C CA . HIS A 1 93 ? 19.531 -19.969 -12.188 1 92.69 93 HIS A CA 1
ATOM 739 C C . HIS A 1 93 ? 18.672 -21.094 -12.719 1 92.69 93 HIS A C 1
ATOM 741 O O . HIS A 1 93 ? 19.156 -21.953 -13.477 1 92.69 93 HIS A O 1
ATOM 747 N N . THR A 1 94 ? 17.453 -21.188 -12.242 1 95.69 94 THR A N 1
ATOM 748 C CA . THR A 1 94 ? 16.484 -22.172 -12.695 1 95.69 94 THR A CA 1
ATOM 749 C C . THR A 1 94 ? 15.398 -21.531 -13.555 1 95.69 94 THR A C 1
ATOM 751 O O . THR A 1 94 ? 14.781 -20.547 -13.141 1 95.69 94 THR A O 1
ATOM 754 N N . ARG A 1 95 ? 15.164 -22.078 -14.672 1 95.81 95 ARG A N 1
ATOM 755 C CA . ARG A 1 95 ? 14.133 -21.562 -15.555 1 95.81 95 ARG A CA 1
ATOM 756 C C . ARG A 1 95 ? 12.742 -21.75 -14.945 1 95.81 95 ARG A C 1
ATOM 758 O O . ARG A 1 95 ? 12.477 -22.766 -14.305 1 95.81 95 ARG A O 1
ATOM 765 N N . THR A 1 96 ? 11.859 -20.797 -15.203 1 97.56 96 THR A N 1
ATOM 766 C CA . THR A 1 96 ? 10.516 -20.797 -14.633 1 97.56 96 THR A CA 1
ATOM 767 C C . THR A 1 96 ? 9.781 -22.094 -14.977 1 97.56 96 THR A C 1
ATOM 769 O O . THR A 1 96 ? 9.062 -22.641 -14.141 1 97.56 96 THR A O 1
ATOM 772 N N . ALA A 1 97 ? 9.945 -22.609 -16.203 1 98.06 97 ALA A N 1
ATOM 773 C CA . ALA A 1 97 ? 9.312 -23.859 -16.609 1 98.06 97 ALA A CA 1
ATOM 774 C C . ALA A 1 97 ? 9.703 -25 -15.672 1 98.06 97 ALA A C 1
ATOM 776 O O . ALA A 1 97 ? 8.852 -25.797 -15.266 1 98.06 97 ALA A O 1
ATOM 777 N N . VAL A 1 98 ? 10.953 -25.031 -15.352 1 98.25 98 VAL A N 1
ATOM 778 C CA . VAL A 1 98 ? 11.484 -26.078 -14.492 1 98.25 98 VAL A CA 1
ATOM 779 C C . VAL A 1 98 ? 10.945 -25.906 -13.07 1 98.25 98 VAL A C 1
ATOM 781 O O . VAL A 1 98 ? 10.664 -26.891 -12.383 1 98.25 98 VAL A O 1
ATOM 784 N N . VAL A 1 99 ? 10.828 -24.703 -12.602 1 98.69 99 VAL A N 1
ATOM 785 C CA . VAL A 1 99 ? 10.281 -24.422 -11.281 1 98.69 99 VAL A CA 1
ATOM 786 C C . VAL A 1 99 ? 8.844 -24.922 -11.203 1 98.69 99 VAL A C 1
ATOM 788 O O . VAL A 1 99 ? 8.453 -25.547 -10.211 1 98.69 99 VAL A O 1
ATOM 791 N N . LEU A 1 100 ? 8.078 -24.656 -12.242 1 98.81 100 LEU A N 1
ATOM 792 C CA . LEU A 1 100 ? 6.703 -25.141 -12.266 1 98.81 100 LEU A CA 1
ATOM 793 C C . LEU A 1 100 ? 6.648 -26.656 -12.281 1 98.81 100 LEU A C 1
ATOM 795 O O . LEU A 1 100 ? 5.789 -27.266 -11.633 1 98.81 100 LEU A O 1
ATOM 799 N N . ASP A 1 101 ? 7.555 -27.266 -13.008 1 98.81 101 ASP A N 1
ATOM 800 C CA . ASP A 1 101 ? 7.66 -28.734 -12.984 1 98.81 101 ASP A CA 1
ATOM 801 C C . ASP A 1 101 ? 7.91 -29.234 -11.562 1 98.81 101 ASP A C 1
ATOM 803 O O . ASP A 1 101 ? 7.371 -30.266 -11.164 1 98.81 101 ASP A O 1
ATOM 807 N N . HIS A 1 102 ? 8.773 -28.531 -10.883 1 98.75 102 HIS A N 1
ATOM 808 C CA . HIS A 1 102 ? 9.078 -28.906 -9.508 1 98.75 102 HIS A CA 1
ATOM 809 C C . HIS A 1 102 ? 7.816 -28.875 -8.641 1 98.75 102 HIS A C 1
ATOM 811 O O . HIS A 1 102 ? 7.582 -29.797 -7.855 1 98.75 102 HIS A O 1
ATOM 817 N N . PHE A 1 103 ? 7.043 -27.859 -8.789 1 98.75 103 PHE A N 1
ATOM 818 C CA . PHE A 1 103 ? 5.801 -27.766 -8.031 1 98.75 103 PHE A CA 1
ATOM 819 C C . PHE A 1 103 ? 4.867 -28.922 -8.398 1 98.75 103 PHE A C 1
ATOM 821 O O . PHE A 1 103 ? 4.258 -29.531 -7.523 1 98.75 103 PHE A O 1
ATOM 828 N N . ASN A 1 104 ? 4.742 -29.156 -9.703 1 98.69 104 ASN A N 1
ATOM 829 C CA . ASN A 1 104 ? 3.912 -30.266 -10.148 1 98.69 104 ASN A CA 1
ATOM 830 C C . ASN A 1 104 ? 4.398 -31.594 -9.57 1 98.69 104 ASN A C 1
ATOM 832 O O . ASN A 1 104 ? 3.596 -32.406 -9.102 1 98.69 104 ASN A O 1
ATOM 836 N N . TYR A 1 105 ? 5.672 -31.797 -9.633 1 98.69 105 TYR A N 1
ATOM 837 C CA . TYR A 1 105 ? 6.27 -33.031 -9.109 1 98.69 105 TYR A CA 1
ATOM 838 C C . TYR A 1 105 ? 5.938 -33.219 -7.637 1 98.69 105 TYR A C 1
ATOM 840 O O . TYR A 1 105 ? 5.441 -34.25 -7.234 1 98.69 105 TYR A O 1
ATOM 848 N N . GLU A 1 106 ? 6.145 -32.188 -6.844 1 98.19 106 GLU A N 1
ATOM 849 C CA . GLU A 1 106 ? 5.938 -32.281 -5.398 1 98.19 106 GLU A CA 1
ATOM 850 C C . GLU A 1 106 ? 4.457 -32.438 -5.062 1 98.19 106 GLU A C 1
ATOM 852 O O . GLU A 1 106 ? 4.094 -33.25 -4.211 1 98.19 106 GLU A O 1
ATOM 857 N N . ILE A 1 107 ? 3.59 -31.719 -5.742 1 97.75 107 ILE A N 1
ATOM 858 C CA . ILE A 1 107 ? 2.18 -31.641 -5.375 1 97.75 107 ILE A CA 1
ATOM 859 C C . ILE A 1 107 ? 1.429 -32.844 -5.969 1 97.75 107 ILE A C 1
ATOM 861 O O . ILE A 1 107 ? 0.695 -33.531 -5.262 1 97.75 107 ILE A O 1
ATOM 865 N N . ASN A 1 108 ? 1.699 -33.125 -7.207 1 98.19 108 ASN A N 1
ATOM 866 C CA . ASN A 1 108 ? 0.863 -34.094 -7.898 1 98.19 108 ASN A CA 1
ATOM 867 C C . ASN A 1 108 ? 1.524 -35.469 -7.941 1 98.19 108 ASN A C 1
ATOM 869 O O . ASN A 1 108 ? 0.845 -36.5 -7.848 1 98.19 108 ASN A O 1
ATOM 873 N N . GLU A 1 109 ? 2.789 -35.5 -8.125 1 97.94 109 GLU A N 1
ATOM 874 C CA . GLU A 1 109 ? 3.447 -36.812 -8.266 1 97.94 109 GLU A CA 1
ATOM 875 C C . GLU A 1 109 ? 3.812 -37.375 -6.898 1 97.94 109 GLU A C 1
ATOM 877 O O . GLU A 1 109 ? 3.543 -38.562 -6.621 1 97.94 109 GLU A O 1
ATOM 882 N N . VAL A 1 110 ? 4.453 -36.625 -6.051 1 97.75 110 VAL A N 1
ATOM 883 C CA . VAL A 1 110 ? 4.906 -37.094 -4.746 1 97.75 110 VAL A CA 1
ATOM 884 C C . VAL A 1 110 ? 3.713 -37.219 -3.803 1 97.75 110 VAL A C 1
ATOM 886 O O . VAL A 1 110 ? 3.512 -38.281 -3.188 1 97.75 110 VAL A O 1
ATOM 889 N N . ARG A 1 111 ? 2.807 -36.219 -3.703 1 95.88 111 ARG A N 1
ATOM 890 C CA . ARG A 1 111 ? 1.716 -36.188 -2.734 1 95.88 111 ARG A CA 1
ATOM 891 C C . ARG A 1 111 ? 0.436 -36.75 -3.33 1 95.88 111 ARG A C 1
ATOM 893 O O . ARG A 1 111 ? -0.531 -37 -2.607 1 95.88 111 ARG A O 1
ATOM 900 N N . GLY A 1 112 ? 0.471 -36.906 -4.695 1 95 112 GLY A N 1
ATOM 901 C CA . GLY A 1 112 ? -0.649 -37.562 -5.359 1 95 112 GLY A CA 1
ATOM 902 C C . GLY A 1 112 ? -1.832 -36.625 -5.57 1 95 112 GLY A C 1
ATOM 903 O O . GLY A 1 112 ? -2.959 -37.094 -5.766 1 95 112 GLY A O 1
ATOM 904 N N . GLY A 1 113 ? -1.589 -35.344 -5.426 1 96.38 113 GLY A N 1
ATOM 905 C CA . GLY A 1 113 ? -2.668 -34.375 -5.578 1 96.38 113 GLY A CA 1
ATOM 906 C C . GLY A 1 113 ? -3.34 -34.031 -4.266 1 96.38 113 GLY A C 1
ATOM 907 O O . GLY A 1 113 ? -2.684 -33.969 -3.225 1 96.38 113 GLY A O 1
ATOM 908 N N . VAL A 1 114 ? -4.594 -33.594 -4.309 1 95.75 114 VAL A N 1
ATOM 909 C CA . VAL A 1 114 ? -5.309 -33.156 -3.113 1 95.75 114 VAL A CA 1
ATOM 910 C C . VAL A 1 114 ? -6.523 -34.062 -2.889 1 95.75 114 VAL A C 1
ATOM 912 O O . VAL A 1 114 ? -7.078 -34.625 -3.84 1 95.75 114 VAL A O 1
ATOM 915 N N . LEU A 1 115 ? -6.891 -34.25 -1.667 1 92.69 115 LEU A N 1
ATOM 916 C CA . LEU A 1 115 ? -8.047 -35.062 -1.302 1 92.69 115 LEU A CA 1
ATOM 917 C C . LEU A 1 115 ? -9.328 -34.25 -1.363 1 92.69 115 LEU A C 1
ATOM 919 O O . LEU A 1 115 ? -9.383 -33.125 -0.856 1 92.69 115 LEU A O 1
ATOM 923 N N . THR A 1 116 ? -10.312 -34.875 -1.998 1 91.81 116 THR A N 1
ATOM 924 C CA . THR A 1 116 ? -11.641 -34.281 -1.987 1 91.81 116 THR A CA 1
ATOM 925 C C . THR A 1 116 ? -12.391 -34.625 -0.708 1 91.81 116 THR A C 1
ATOM 927 O O . THR A 1 116 ? -11.914 -35.438 0.089 1 91.81 116 THR A O 1
ATOM 930 N N . LYS A 1 117 ? -13.531 -33.969 -0.555 1 90.56 117 LYS A N 1
ATOM 931 C CA . LYS A 1 117 ? -14.359 -34.312 0.601 1 90.56 117 LYS A CA 1
ATOM 932 C C . LYS A 1 117 ? -14.805 -35.781 0.55 1 90.56 117 LYS A C 1
ATOM 934 O O . LYS A 1 117 ? -15 -36.406 1.59 1 90.56 117 L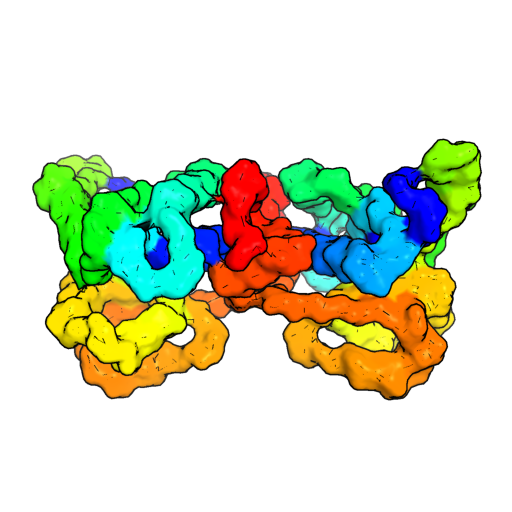YS A O 1
ATOM 939 N N . LYS A 1 118 ? -14.961 -36.406 -0.535 1 88.88 118 LYS A N 1
ATOM 940 C CA . LYS A 1 118 ? -15.43 -37.75 -0.731 1 88.88 118 LYS A CA 1
ATOM 941 C C . LYS A 1 118 ? -14.289 -38.781 -0.602 1 88.88 118 LYS A C 1
ATOM 943 O O . LYS A 1 118 ? -14.492 -39.969 -0.732 1 88.88 118 LYS A O 1
ATOM 948 N N . GLY A 1 119 ? -13.109 -38.188 -0.394 1 88.06 119 GLY A N 1
ATOM 949 C CA . GLY A 1 119 ? -11.961 -39.062 -0.193 1 88.06 119 GLY A CA 1
ATOM 950 C C . GLY A 1 119 ? -11.242 -39.406 -1.482 1 88.06 119 GLY A C 1
ATOM 951 O O . GLY A 1 119 ? -10.352 -40.25 -1.492 1 88.06 119 GLY A O 1
ATOM 952 N N . GLU A 1 120 ? -11.594 -38.781 -2.514 1 91.06 120 GLU A N 1
ATOM 953 C CA . GLU A 1 120 ? -10.945 -39 -3.805 1 91.06 120 GLU A CA 1
ATOM 954 C C . GLU A 1 120 ? -9.773 -38.031 -3.996 1 91.06 120 GLU A C 1
ATOM 956 O O . GLU A 1 120 ? -9.727 -36.969 -3.379 1 91.06 120 GLU A O 1
ATOM 961 N N . LYS A 1 121 ? -8.773 -38.531 -4.797 1 91.94 121 LYS A N 1
ATOM 962 C CA . LYS A 1 121 ? -7.633 -37.688 -5.109 1 91.94 121 LYS A CA 1
ATOM 963 C C . LYS A 1 121 ? -7.844 -36.938 -6.43 1 91.94 121 LYS A C 1
ATOM 965 O O . LYS A 1 121 ? -8.336 -37.531 -7.398 1 91.94 121 LYS A O 1
ATOM 970 N N . LYS A 1 122 ? -7.551 -35.656 -6.398 1 95.69 122 LYS A N 1
ATOM 971 C CA . LYS A 1 122 ? -7.602 -34.812 -7.594 1 95.69 122 LYS A CA 1
ATOM 972 C C . LYS A 1 122 ? -6.246 -34.156 -7.871 1 95.69 122 LYS A C 1
ATOM 974 O O . LYS A 1 122 ? -5.555 -33.75 -6.945 1 95.69 122 LYS A O 1
ATOM 979 N N . GLN A 1 123 ? -5.875 -34.156 -9.172 1 96.88 123 GLN A N 1
ATOM 980 C CA . GLN A 1 123 ? -4.68 -33.406 -9.555 1 96.88 123 GLN A CA 1
ATOM 981 C C . GLN A 1 123 ? -4.887 -31.922 -9.391 1 96.88 123 GLN A C 1
ATOM 983 O O . GLN A 1 123 ? -5.969 -31.406 -9.672 1 96.88 123 GLN A O 1
ATOM 988 N N . VAL A 1 124 ? -3.822 -31.328 -8.992 1 98.12 124 VAL A N 1
ATOM 989 C CA . VAL A 1 124 ? -3.879 -29.891 -8.758 1 98.12 124 VAL A CA 1
ATOM 990 C C . VAL A 1 124 ? -3.324 -29.156 -9.969 1 98.12 124 VAL A C 1
ATOM 992 O O . VAL A 1 124 ? -2.24 -29.469 -10.461 1 98.12 124 VAL A O 1
ATOM 995 N N . LYS A 1 125 ? -4.121 -28.234 -10.445 1 98.25 125 LYS A N 1
ATOM 996 C CA . LYS A 1 125 ? -3.613 -27.344 -11.492 1 98.25 125 LYS A CA 1
ATOM 997 C C . LYS A 1 125 ? -2.609 -26.344 -10.922 1 98.25 125 LYS A C 1
ATOM 999 O O . LYS A 1 125 ? -2.824 -25.781 -9.844 1 98.25 125 LYS A O 1
ATOM 1004 N N . ILE A 1 126 ? -1.525 -26.188 -11.625 1 98.5 126 ILE A N 1
ATOM 1005 C CA . ILE A 1 126 ? -0.508 -25.203 -11.266 1 98.5 126 ILE A CA 1
ATOM 1006 C C . ILE A 1 126 ? -0.47 -24.094 -12.312 1 98.5 126 ILE A C 1
ATOM 1008 O O . ILE A 1 126 ? -0.407 -24.375 -13.516 1 98.5 126 ILE A O 1
ATOM 1012 N N . MET A 1 127 ? -0.562 -22.891 -11.867 1 98.75 127 MET A N 1
ATOM 1013 C CA . MET A 1 127 ? -0.477 -21.75 -12.789 1 98.75 127 MET A CA 1
ATOM 1014 C C . MET A 1 127 ? 0.565 -20.75 -12.312 1 98.75 127 MET A C 1
ATOM 1016 O O . MET A 1 127 ? 0.738 -20.547 -11.109 1 98.75 127 MET A O 1
ATOM 1020 N N . LEU A 1 128 ? 1.203 -20.141 -13.281 1 98.81 128 LEU A N 1
ATOM 1021 C CA . LEU A 1 128 ? 2.139 -19.062 -13.016 1 98.81 128 LEU A CA 1
ATOM 1022 C C . LEU A 1 128 ? 1.399 -17.734 -12.812 1 98.81 128 LEU A C 1
ATOM 1024 O O . LEU A 1 128 ? 0.5 -17.406 -13.594 1 98.81 128 LEU A O 1
ATOM 1028 N N . LEU A 1 129 ? 1.7 -17.078 -11.742 1 98.69 129 LEU A N 1
ATOM 1029 C CA . LEU A 1 129 ? 1.142 -15.758 -11.484 1 98.69 129 LEU A CA 1
ATOM 1030 C C . LEU A 1 129 ? 2.178 -14.672 -11.75 1 98.69 129 LEU A C 1
ATOM 1032 O O . LEU A 1 129 ? 3.25 -14.664 -11.141 1 98.69 129 LEU A O 1
ATOM 1036 N N . VAL A 1 130 ? 1.874 -13.75 -12.664 1 97.38 130 VAL A N 1
ATOM 1037 C CA . VAL A 1 130 ? 2.834 -12.711 -13.008 1 97.38 130 VAL A CA 1
ATOM 1038 C C . VAL A 1 130 ? 2.105 -11.383 -13.219 1 97.38 130 VAL A C 1
ATOM 1040 O O . VAL A 1 130 ? 0.887 -11.367 -13.406 1 97.38 130 VAL A O 1
ATOM 1043 N N . GLY A 1 131 ? 2.865 -10.305 -13.102 1 94.69 131 GLY A N 1
ATOM 1044 C CA . GLY A 1 131 ? 2.385 -9.031 -13.609 1 94.69 131 GLY A CA 1
ATOM 1045 C C . GLY A 1 131 ? 2.504 -8.906 -15.117 1 94.69 131 GLY A C 1
ATOM 1046 O O . GLY A 1 131 ? 3.232 -9.672 -15.75 1 94.69 131 GLY A O 1
ATOM 1047 N N . SER A 1 132 ? 1.766 -7.941 -15.633 1 93.38 132 SER A N 1
ATOM 1048 C CA . SER A 1 132 ? 1.794 -7.734 -17.078 1 93.38 132 SER A CA 1
ATOM 1049 C C . SER A 1 132 ? 3.195 -7.375 -17.562 1 93.38 132 SER A C 1
ATOM 1051 O O . SER A 1 132 ? 3.574 -7.699 -18.688 1 93.38 132 SER A O 1
ATOM 1053 N N . ASP A 1 133 ? 3.936 -6.738 -16.703 1 90 133 ASP A N 1
ATOM 1054 C CA . ASP A 1 133 ? 5.312 -6.402 -17.047 1 90 133 ASP A CA 1
ATOM 1055 C C . ASP A 1 133 ? 6.148 -7.664 -17.266 1 90 133 ASP A C 1
ATOM 1057 O O . ASP A 1 133 ? 6.93 -7.738 -18.219 1 90 133 ASP A O 1
ATOM 1061 N N . MET A 1 134 ? 6.043 -8.617 -16.438 1 91.75 134 MET A N 1
ATOM 1062 C CA . MET A 1 134 ? 6.766 -9.875 -16.578 1 91.75 134 MET A CA 1
ATOM 1063 C C . MET A 1 134 ? 6.328 -10.633 -17.828 1 91.75 134 MET A C 1
ATOM 1065 O O . MET A 1 134 ? 7.164 -11.172 -18.547 1 91.75 134 MET A O 1
ATOM 1069 N N . LEU A 1 135 ? 5.051 -10.672 -18.047 1 93.94 135 LEU A N 1
ATOM 1070 C CA . LEU A 1 135 ? 4.566 -11.344 -19.25 1 93.94 135 LEU A CA 1
ATOM 1071 C C . LEU A 1 135 ? 5.168 -10.711 -20.5 1 93.94 135 LEU A C 1
ATOM 1073 O O . LEU A 1 135 ? 5.609 -11.422 -21.406 1 93.94 135 LEU A O 1
ATOM 1077 N N . GLN A 1 136 ? 5.145 -9.422 -20.5 1 91.75 136 GLN A N 1
ATOM 1078 C CA . GLN A 1 136 ? 5.723 -8.719 -21.641 1 91.75 136 GLN A CA 1
ATOM 1079 C C . GLN A 1 136 ? 7.195 -9.078 -21.828 1 91.75 136 GLN A C 1
ATOM 1081 O O . GLN A 1 136 ? 7.656 -9.281 -22.953 1 91.75 136 GLN A O 1
ATOM 1086 N N . SER A 1 137 ? 7.879 -9.141 -20.75 1 90.06 137 SER A N 1
ATOM 1087 C CA . SER A 1 137 ? 9.297 -9.5 -20.797 1 90.06 137 SER A CA 1
ATOM 1088 C C . SER A 1 137 ? 9.484 -10.922 -21.328 1 90.06 137 SER A C 1
ATOM 1090 O O . SER A 1 137 ? 10.461 -11.203 -22.016 1 90.06 137 SER A O 1
ATOM 1092 N N . MET A 1 138 ? 8.578 -11.797 -21.047 1 92.38 138 MET A N 1
ATOM 1093 C CA . MET A 1 138 ? 8.672 -13.195 -21.453 1 92.38 138 MET A CA 1
ATOM 1094 C C . MET A 1 138 ? 8.602 -13.328 -22.969 1 92.38 138 MET A C 1
ATOM 1096 O O . MET A 1 138 ? 9.273 -14.188 -23.547 1 92.38 138 MET A O 1
ATOM 1100 N N . VAL A 1 139 ? 7.902 -12.422 -23.562 1 89.44 139 VAL A N 1
ATOM 1101 C CA . VAL A 1 139 ? 7.68 -12.617 -25 1 89.44 139 VAL A CA 1
ATOM 1102 C C . VAL A 1 139 ? 8.555 -11.656 -25.797 1 89.44 139 VAL A C 1
ATOM 1104 O O . VAL A 1 139 ? 8.586 -11.711 -27.031 1 89.44 139 VAL A O 1
ATOM 1107 N N . THR A 1 140 ? 9.258 -10.758 -25.109 1 88.31 140 THR A N 1
ATOM 1108 C CA . THR A 1 140 ? 10.055 -9.781 -25.828 1 88.31 140 THR A CA 1
ATOM 1109 C C . THR A 1 140 ? 11.547 -10.062 -25.656 1 88.31 140 THR A C 1
ATOM 1111 O O . THR A 1 140 ? 12.352 -9.734 -26.531 1 88.31 140 THR A O 1
ATOM 1114 N N . LEU A 1 141 ? 11.844 -10.633 -24.484 1 86.31 141 LEU A N 1
ATOM 1115 C CA . LEU A 1 141 ? 13.258 -10.852 -24.219 1 86.31 141 LEU A CA 1
ATOM 1116 C C . LEU A 1 141 ? 13.711 -12.203 -24.75 1 86.31 141 LEU A C 1
ATOM 1118 O O . LEU A 1 141 ? 13 -13.203 -24.609 1 86.31 141 LEU A O 1
ATOM 1122 N N . SER A 1 142 ? 14.867 -12.25 -25.203 1 84.75 142 SER A N 1
ATOM 1123 C CA . SER A 1 142 ? 15.398 -13.438 -25.875 1 84.75 142 SER A CA 1
ATOM 1124 C C . SER A 1 142 ? 15.836 -14.492 -24.859 1 84.75 142 SER A C 1
ATOM 1126 O O . SER A 1 142 ? 16.078 -15.641 -25.203 1 84.75 142 SER A O 1
ATOM 1128 N N . VAL A 1 143 ? 15.82 -14.141 -23.641 1 83.31 143 VAL A N 1
ATOM 1129 C CA . VAL A 1 143 ? 16.297 -15.047 -22.609 1 83.31 143 VAL A CA 1
ATOM 1130 C C . VAL A 1 143 ? 15.289 -16.172 -22.406 1 83.31 143 VAL A C 1
ATOM 1132 O O . VAL A 1 143 ? 15.633 -17.234 -21.875 1 83.31 143 VAL A O 1
ATOM 1135 N N . TRP A 1 144 ? 14.172 -16.031 -22.891 1 92.31 144 TRP A N 1
ATOM 1136 C CA . TRP A 1 144 ? 13.141 -17.047 -22.75 1 92.31 144 TRP A CA 1
ATOM 1137 C C . TRP A 1 144 ? 13.125 -17.969 -23.969 1 92.31 144 TRP A C 1
ATOM 1139 O O . TRP A 1 144 ? 12.961 -17.516 -25.094 1 92.31 144 TRP A O 1
ATOM 1149 N N . LYS A 1 145 ? 13.219 -19.25 -23.688 1 94.38 145 LYS A N 1
ATOM 1150 C CA . LYS A 1 145 ? 13.156 -20.25 -24.766 1 94.38 145 LYS A CA 1
ATOM 1151 C C . LYS A 1 145 ? 11.719 -20.5 -25.188 1 94.38 145 LYS A C 1
ATOM 1153 O O . LYS A 1 145 ? 10.82 -20.578 -24.344 1 94.38 145 LYS A O 1
ATOM 1158 N N . GLU A 1 146 ? 11.625 -20.656 -26.438 1 95.19 146 GLU A N 1
ATOM 1159 C CA . GLU A 1 146 ? 10.289 -20.922 -26.984 1 95.19 146 GLU A CA 1
ATOM 1160 C C . GLU A 1 146 ? 9.68 -22.172 -26.359 1 95.19 146 GLU A C 1
ATOM 1162 O O . GLU A 1 146 ? 8.492 -22.188 -26.031 1 95.19 146 GLU A O 1
ATOM 1167 N N . GLU A 1 147 ? 10.453 -23.172 -26.266 1 96.75 147 GLU A N 1
ATOM 1168 C CA . GLU A 1 147 ? 9.977 -24.422 -25.688 1 96.75 147 GLU A CA 1
ATOM 1169 C C . GLU A 1 147 ? 9.469 -24.203 -24.266 1 96.75 147 GLU A C 1
ATOM 1171 O O . GLU A 1 147 ? 8.484 -24.828 -23.844 1 96.75 147 GLU A O 1
ATOM 1176 N N . ASP A 1 148 ? 10.133 -23.375 -23.531 1 97.5 148 ASP A N 1
ATOM 1177 C CA . ASP A 1 148 ? 9.719 -23.047 -22.172 1 97.5 148 ASP A CA 1
ATOM 1178 C C . ASP A 1 148 ? 8.391 -22.297 -22.156 1 97.5 148 ASP A C 1
ATOM 1180 O O . ASP A 1 148 ? 7.535 -22.547 -21.312 1 97.5 148 ASP A O 1
ATOM 1184 N N . LEU A 1 149 ? 8.273 -21.422 -23.078 1 97.38 149 LEU A N 1
ATOM 1185 C CA . LEU A 1 149 ? 7.031 -20.656 -23.172 1 97.38 149 LEU A CA 1
ATOM 1186 C C . LEU A 1 149 ? 5.859 -21.578 -23.5 1 97.38 149 LEU A C 1
ATOM 1188 O O . LEU A 1 149 ? 4.789 -21.469 -22.906 1 97.38 149 LEU A O 1
ATOM 1192 N N . HIS A 1 150 ? 6.098 -22.516 -24.422 1 97.75 150 HIS A N 1
ATOM 1193 C CA . HIS A 1 150 ? 5.07 -23.5 -24.734 1 97.75 150 HIS A CA 1
ATOM 1194 C C . HIS A 1 150 ? 4.719 -24.344 -23.5 1 97.75 150 HIS A C 1
ATOM 1196 O O . HIS A 1 150 ? 3.549 -24.641 -23.266 1 97.75 150 HIS A O 1
ATOM 1202 N N . HIS A 1 151 ? 5.73 -24.641 -22.812 1 98.25 151 HIS A N 1
ATOM 1203 C CA . HIS A 1 151 ? 5.547 -25.469 -21.625 1 98.25 151 HIS A CA 1
ATOM 1204 C C . HIS A 1 151 ? 4.766 -24.703 -20.547 1 98.25 151 HIS A C 1
ATOM 1206 O O . HIS A 1 151 ? 3.834 -25.25 -19.953 1 98.25 151 HIS A O 1
ATOM 1212 N N . ILE A 1 152 ? 5.102 -23.469 -20.328 1 98.38 152 ILE A N 1
ATOM 1213 C CA . ILE A 1 152 ? 4.473 -22.656 -19.281 1 98.38 152 ILE A CA 1
ATOM 1214 C C . ILE A 1 152 ? 3.027 -22.359 -19.672 1 98.38 152 ILE A C 1
ATOM 1216 O O . ILE A 1 152 ? 2.1 -22.688 -18.938 1 98.38 152 ILE A O 1
ATOM 1220 N N . PHE A 1 153 ? 2.865 -21.797 -20.859 1 97.94 153 PHE A N 1
ATOM 1221 C CA . PHE A 1 153 ? 1.537 -21.344 -21.25 1 97.94 153 PHE A CA 1
ATOM 1222 C C . PHE A 1 153 ? 0.66 -22.516 -21.672 1 97.94 153 PHE A C 1
ATOM 1224 O O . PHE A 1 153 ? -0.56 -22.484 -21.5 1 97.94 153 PHE A O 1
ATOM 1231 N N . GLY A 1 154 ? 1.192 -23.531 -22.188 1 97.69 154 GLY A N 1
ATOM 1232 C CA . GLY A 1 154 ? 0.444 -24.688 -22.656 1 97.69 154 GLY A CA 1
ATOM 1233 C C . GLY A 1 154 ? 0.099 -25.656 -21.531 1 97.69 154 GLY A C 1
ATOM 1234 O O . GLY A 1 154 ? -1.075 -25.938 -21.297 1 97.69 154 GLY A O 1
ATOM 1235 N N . HIS A 1 155 ? 1.045 -26.047 -20.844 1 97.62 155 HIS A N 1
ATOM 1236 C CA . HIS A 1 155 ? 0.87 -27.094 -19.828 1 97.62 155 HIS A CA 1
ATOM 1237 C C . HIS A 1 155 ? 0.331 -26.516 -18.531 1 97.62 155 HIS A C 1
ATOM 1239 O O . HIS A 1 155 ? -0.589 -27.078 -17.938 1 97.62 155 HIS A O 1
ATOM 1245 N N . TYR A 1 156 ? 0.836 -25.484 -18.062 1 98.44 156 TYR A N 1
ATOM 1246 C CA . TYR A 1 156 ? 0.473 -24.969 -16.75 1 98.44 156 TYR A CA 1
ATOM 1247 C C . TYR A 1 156 ? -0.543 -23.844 -16.875 1 98.44 156 TYR A C 1
ATOM 1249 O O . TYR A 1 156 ? -1.622 -23.906 -16.281 1 98.44 156 TYR A O 1
ATOM 1257 N N . GLY A 1 157 ? -0.211 -22.844 -17.688 1 97.94 157 GLY A N 1
ATOM 1258 C CA . GLY A 1 157 ? -1.015 -21.641 -17.797 1 97.94 157 GLY A CA 1
ATOM 1259 C C . GLY A 1 157 ? -0.444 -20.469 -17.016 1 97.94 157 GLY A C 1
ATOM 1260 O O . GLY A 1 157 ? 0.57 -20.609 -16.328 1 97.94 157 GLY A O 1
ATOM 1261 N N . CYS A 1 158 ? -1.137 -19.359 -17.203 1 97.69 158 CYS A N 1
ATOM 1262 C CA . CYS A 1 158 ? -0.594 -18.125 -16.625 1 97.69 158 CYS A CA 1
ATOM 1263 C C . CYS A 1 158 ? -1.713 -17.203 -16.188 1 97.69 158 CYS A C 1
ATOM 1265 O O . CYS A 1 158 ? -2.695 -17.016 -16.906 1 97.69 158 CYS A O 1
ATOM 1267 N N . PHE A 1 159 ? -1.592 -16.828 -14.977 1 97.19 159 PHE A N 1
ATOM 1268 C CA . PHE A 1 159 ? -2.439 -15.773 -14.43 1 97.19 159 PHE A CA 1
ATOM 1269 C C . PHE A 1 159 ? -1.717 -14.438 -14.445 1 97.19 159 PHE A C 1
ATOM 1271 O O . PHE A 1 159 ? -0.684 -14.273 -13.789 1 97.19 159 PHE A O 1
ATOM 1278 N N . VAL A 1 160 ? -2.297 -13.422 -15.156 1 96.62 160 VAL A N 1
ATOM 1279 C CA . VAL A 1 160 ? -1.616 -12.156 -15.375 1 96.62 160 VAL A CA 1
ATOM 1280 C C . VAL A 1 160 ? -2.395 -11.023 -14.711 1 96.62 160 VAL A C 1
ATOM 1282 O O . VAL A 1 160 ? -3.578 -10.828 -14.992 1 96.62 160 VAL A O 1
ATOM 1285 N N . ILE A 1 161 ? -1.721 -10.359 -13.836 1 94.94 161 ILE A N 1
ATOM 1286 C CA . ILE A 1 161 ? -2.307 -9.18 -13.219 1 94.94 161 ILE A CA 1
ATOM 1287 C C . ILE A 1 161 ? -1.928 -7.934 -14.023 1 94.94 161 ILE A C 1
ATOM 1289 O O . ILE A 1 161 ? -0.743 -7.645 -14.203 1 94.94 161 ILE A O 1
ATOM 1293 N N . GLU A 1 162 ? -2.902 -7.254 -14.375 1 90.38 162 GLU A N 1
ATOM 1294 C CA . GLU A 1 162 ? -2.689 -6.078 -15.211 1 90.38 162 GLU A CA 1
ATOM 1295 C C . GLU A 1 162 ? -1.93 -4.992 -14.453 1 90.38 162 GLU A C 1
ATOM 1297 O O . GLU A 1 162 ? -2.195 -4.75 -13.273 1 90.38 162 GLU A O 1
ATOM 1302 N N . ARG A 1 163 ? -0.961 -4.43 -15.086 1 86.31 163 ARG A N 1
ATOM 1303 C CA . ARG A 1 163 ? -0.241 -3.26 -14.602 1 86.31 163 ARG A CA 1
ATOM 1304 C C . ARG A 1 163 ? -0.414 -2.074 -15.547 1 86.31 163 ARG A C 1
ATOM 1306 O O . ARG A 1 163 ? -0.648 -2.256 -16.734 1 86.31 163 ARG A O 1
ATOM 1313 N N . MET A 1 164 ? -0.235 -0.878 -14.953 1 78.25 164 MET A N 1
ATOM 1314 C CA . MET A 1 164 ? -0.397 0.332 -15.75 1 78.25 164 MET A CA 1
ATOM 1315 C C . MET A 1 164 ? 0.668 0.413 -16.844 1 78.25 164 MET A C 1
ATOM 1317 O O . MET A 1 164 ? 1.845 0.15 -16.578 1 78.25 164 MET A O 1
ATOM 1321 N N . GLY A 1 165 ? 0.181 0.771 -18.062 1 79.12 165 GLY A N 1
ATOM 1322 C CA . GLY A 1 165 ? 1.122 1.031 -19.141 1 79.12 165 GLY A CA 1
ATOM 1323 C C . GLY A 1 165 ? 1.312 -0.156 -20.078 1 79.12 165 GLY A C 1
ATOM 1324 O O . GLY A 1 165 ? 2.012 -0.056 -21.078 1 79.12 165 GLY A O 1
ATOM 1325 N N . PHE A 1 166 ? 0.702 -1.263 -19.719 1 81.12 166 PHE A N 1
ATOM 1326 C CA . PHE A 1 166 ? 0.894 -2.459 -20.531 1 81.12 166 PHE A CA 1
ATOM 1327 C C . PHE A 1 166 ? -0.4 -2.85 -21.234 1 81.12 166 PHE A C 1
ATOM 1329 O O . PHE A 1 166 ? -1.478 -2.801 -20.641 1 81.12 166 PHE A O 1
ATOM 1336 N N . ASP A 1 167 ? -0.245 -3.02 -22.5 1 83.94 167 ASP A N 1
ATOM 1337 C CA . ASP A 1 167 ? -1.391 -3.48 -23.266 1 83.94 167 ASP A CA 1
ATOM 1338 C C . ASP A 1 167 ? -1.325 -4.988 -23.5 1 83.94 167 ASP A C 1
ATOM 1340 O O . ASP A 1 167 ? -1.104 -5.441 -24.625 1 83.94 167 ASP A O 1
ATOM 1344 N N . ILE A 1 168 ? -1.728 -5.762 -22.562 1 85.31 168 ILE A N 1
ATOM 1345 C CA . ILE A 1 168 ? -1.531 -7.207 -22.562 1 85.31 168 ILE A CA 1
ATOM 1346 C C . ILE A 1 168 ? -2.568 -7.875 -23.453 1 85.31 168 ILE A C 1
ATOM 1348 O O . ILE A 1 168 ? -2.279 -8.883 -24.109 1 85.31 168 ILE A O 1
ATOM 1352 N N . SER A 1 169 ? -3.74 -7.234 -23.516 1 88.69 169 SER A N 1
ATOM 1353 C CA . SER A 1 169 ? -4.758 -7.789 -24.406 1 88.69 169 SER A CA 1
ATOM 1354 C C . SER A 1 169 ? -4.273 -7.824 -25.844 1 88.69 169 SER A C 1
ATOM 1356 O O . SER A 1 169 ? -4.457 -8.82 -26.547 1 88.69 169 SER A O 1
ATOM 1358 N N . ASN A 1 170 ? -3.688 -6.793 -26.188 1 89.88 170 ASN A N 1
ATOM 1359 C CA . ASN A 1 170 ? -3.123 -6.73 -27.531 1 89.88 170 ASN A CA 1
ATOM 1360 C C . ASN A 1 170 ? -1.992 -7.738 -27.719 1 89.88 170 ASN A C 1
ATOM 1362 O O . ASN A 1 170 ? -1.876 -8.367 -28.766 1 89.88 170 ASN A O 1
ATOM 1366 N N . GLU A 1 171 ? -1.2 -7.895 -26.75 1 90.19 171 GLU A N 1
ATOM 1367 C CA . GLU A 1 171 ? -0.089 -8.836 -26.828 1 90.19 171 GLU A CA 1
ATOM 1368 C C . GLU A 1 171 ? -0.592 -10.273 -26.969 1 90.19 171 GLU A C 1
ATOM 1370 O O . GLU A 1 171 ? -0.052 -11.055 -27.75 1 90.19 171 GLU A O 1
ATOM 1375 N N . ILE A 1 172 ? -1.589 -10.602 -26.203 1 91.5 172 ILE A N 1
ATOM 1376 C CA . ILE A 1 172 ? -2.15 -11.945 -26.234 1 91.5 172 ILE A CA 1
ATOM 1377 C C . ILE A 1 172 ? -2.713 -12.25 -27.609 1 91.5 172 ILE A C 1
ATOM 1379 O O . ILE A 1 172 ? -2.592 -13.375 -28.109 1 91.5 172 ILE A O 1
ATOM 1383 N N . SER A 1 173 ? -3.203 -11.242 -28.297 1 92 173 SER A N 1
ATOM 1384 C CA . SER A 1 173 ? -3.832 -11.453 -29.594 1 92 173 SER A CA 1
ATOM 1385 C C . SER A 1 173 ? -2.795 -11.469 -30.719 1 92 173 SER A C 1
ATOM 1387 O O . SER A 1 173 ? -2.994 -12.117 -31.734 1 92 173 SER A O 1
ATOM 1389 N N . THR A 1 174 ? -1.661 -10.82 -30.516 1 90.56 174 THR A N 1
ATOM 1390 C CA . THR A 1 174 ? -0.751 -10.602 -31.625 1 90.56 174 THR A CA 1
ATOM 1391 C C . THR A 1 174 ? 0.454 -11.531 -31.531 1 90.56 174 THR A C 1
ATOM 1393 O O . THR A 1 174 ? 1.02 -11.93 -32.562 1 90.56 174 THR A O 1
ATOM 1396 N N . HIS A 1 175 ? 0.878 -11.828 -30.391 1 92.56 175 HIS A N 1
ATOM 1397 C CA . HIS A 1 175 ? 2.027 -12.711 -30.234 1 92.56 175 HIS A CA 1
ATOM 1398 C C . HIS A 1 175 ? 1.646 -14.164 -30.5 1 92.56 175 HIS A C 1
ATOM 1400 O O . HIS A 1 175 ? 0.711 -14.688 -29.891 1 92.56 175 HIS A O 1
ATOM 1406 N N . ALA A 1 176 ? 2.33 -14.828 -31.281 1 94.06 176 ALA A N 1
ATOM 1407 C CA . ALA A 1 176 ? 1.971 -16.141 -31.797 1 94.06 176 ALA A CA 1
ATOM 1408 C C . ALA A 1 176 ? 1.753 -17.141 -30.672 1 94.06 176 ALA A C 1
ATOM 1410 O O . ALA A 1 176 ? 0.717 -17.812 -30.609 1 94.06 176 ALA A O 1
ATOM 1411 N N . ILE A 1 177 ? 2.656 -17.219 -29.75 1 95 177 ILE A N 1
ATOM 1412 C CA . ILE A 1 177 ? 2.594 -18.203 -28.672 1 95 177 ILE A CA 1
ATOM 1413 C C . ILE A 1 177 ? 1.45 -17.859 -27.719 1 95 177 ILE A C 1
ATOM 1415 O O . ILE A 1 177 ? 0.688 -18.75 -27.312 1 95 177 ILE A O 1
ATOM 1419 N N . LEU A 1 178 ? 1.356 -16.609 -27.328 1 96.12 178 LEU A N 1
ATOM 1420 C CA . LEU A 1 178 ? 0.289 -16.203 -26.422 1 96.12 178 LEU A CA 1
ATOM 1421 C C . LEU A 1 178 ? -1.08 -16.453 -27.047 1 96.12 178 LEU A C 1
ATOM 1423 O O . LEU A 1 178 ? -1.997 -16.922 -26.375 1 96.12 178 LEU A O 1
ATOM 1427 N N . SER A 1 179 ? -1.123 -16.109 -28.297 1 96.69 179 SER A N 1
ATOM 1428 C CA . SER A 1 179 ? -2.385 -16.328 -29 1 96.69 179 SER A CA 1
ATOM 1429 C C . SER A 1 179 ? -2.756 -17.797 -29.031 1 96.69 179 SER A C 1
ATOM 1431 O O . SER A 1 179 ? -3.93 -18.156 -28.906 1 96.69 179 SER A O 1
ATOM 1433 N N . MET A 1 180 ? -1.809 -18.625 -29.25 1 97 180 MET A N 1
ATOM 1434 C CA . MET A 1 180 ? -2.006 -20.078 -29.312 1 97 180 MET A CA 1
ATOM 1435 C C . MET A 1 180 ? -2.607 -20.594 -28.016 1 97 180 MET A C 1
ATOM 1437 O O . MET A 1 180 ? -3.439 -21.5 -28.031 1 97 180 MET A O 1
ATOM 1441 N N . TYR A 1 181 ? -2.193 -20 -26.922 1 97.38 181 TYR A N 1
ATOM 1442 C CA . TYR A 1 181 ? -2.613 -20.516 -25.625 1 97.38 181 TYR A CA 1
ATOM 1443 C C . TYR A 1 181 ? -3.51 -19.516 -24.906 1 97.38 181 TYR A C 1
ATOM 1445 O O . TYR A 1 181 ? -3.516 -19.453 -23.672 1 97.38 181 TYR A O 1
ATOM 1453 N N . LYS A 1 182 ? -4.219 -18.656 -25.625 1 96.69 182 LYS A N 1
ATOM 1454 C CA . LYS A 1 182 ? -5.008 -17.562 -25.062 1 96.69 182 LYS A CA 1
ATOM 1455 C C . LYS A 1 182 ? -6.012 -18.078 -24.047 1 96.69 182 LYS A C 1
ATOM 1457 O O . LYS A 1 182 ? -6.301 -17.391 -23.062 1 96.69 182 LYS A O 1
ATOM 1462 N N . ASN A 1 183 ? -6.508 -19.266 -24.203 1 95.56 183 ASN A N 1
ATOM 1463 C CA . ASN A 1 183 ? -7.512 -19.828 -23.297 1 95.56 183 ASN A CA 1
ATOM 1464 C C . ASN A 1 183 ? -6.887 -20.297 -22 1 95.56 183 ASN A C 1
ATOM 1466 O O . ASN A 1 183 ? -7.602 -20.594 -21.031 1 95.56 183 ASN A O 1
ATOM 1470 N N . ASN A 1 184 ? -5.562 -20.359 -21.906 1 97.19 184 ASN A N 1
ATOM 1471 C CA . ASN A 1 184 ? -4.84 -20.781 -20.719 1 97.19 184 ASN A CA 1
ATOM 1472 C C . ASN A 1 184 ? -4.145 -19.609 -20.031 1 97.19 184 ASN A C 1
ATOM 1474 O O . ASN A 1 184 ? -3.311 -19.812 -19.141 1 97.19 184 ASN A O 1
ATOM 1478 N N . ILE A 1 185 ? -4.438 -18.438 -20.547 1 96.69 185 ILE A N 1
ATOM 1479 C CA . ILE A 1 185 ? -3.928 -17.203 -19.969 1 96.69 185 ILE A CA 1
ATOM 1480 C C . ILE A 1 185 ? -5.09 -16.359 -19.438 1 96.69 185 ILE A C 1
ATOM 1482 O O . ILE A 1 185 ? -5.992 -15.992 -20.188 1 96.69 185 ILE A O 1
ATOM 1486 N N . ILE A 1 186 ? -5.043 -16.172 -18.156 1 96.12 186 ILE A N 1
ATOM 1487 C CA . ILE A 1 186 ? -6.102 -15.406 -17.516 1 96.12 186 ILE A CA 1
ATOM 1488 C C . ILE A 1 186 ? -5.602 -14 -17.203 1 96.12 186 ILE A C 1
ATOM 1490 O O . ILE A 1 186 ? -4.578 -13.836 -16.531 1 96.12 186 ILE A O 1
ATOM 1494 N N . LEU A 1 187 ? -6.27 -13.07 -17.703 1 93.62 187 LEU A N 1
ATOM 1495 C CA . LEU A 1 187 ? -5.945 -11.672 -17.453 1 93.62 187 LEU A CA 1
ATOM 1496 C C . LEU A 1 187 ? -6.906 -11.07 -16.422 1 93.62 187 LEU A C 1
ATOM 1498 O O . LEU A 1 187 ? -8.117 -11.031 -16.656 1 93.62 187 LEU A O 1
ATOM 1502 N N . ALA A 1 188 ? -6.332 -10.734 -15.32 1 91.75 188 ALA A N 1
ATOM 1503 C CA . ALA A 1 188 ? -7.137 -10.086 -14.289 1 91.75 188 ALA A CA 1
ATOM 1504 C C . ALA A 1 188 ? -6.844 -8.586 -14.227 1 91.75 188 ALA A C 1
ATOM 1506 O O . ALA A 1 188 ? -5.688 -8.18 -14.07 1 91.75 188 ALA A O 1
ATOM 1507 N N . LYS A 1 189 ? -7.84 -7.852 -14.32 1 85.31 189 LYS A N 1
ATOM 1508 C CA . LYS A 1 189 ? -7.699 -6.398 -14.242 1 85.31 189 LYS A CA 1
ATOM 1509 C C . LYS A 1 189 ? -7.6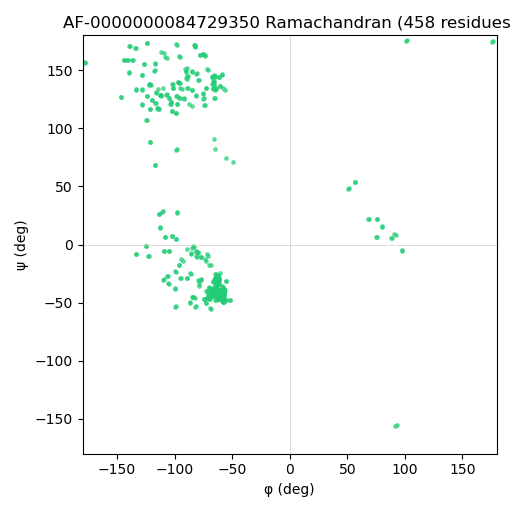09 -5.934 -12.789 1 85.31 189 LYS A C 1
ATOM 1511 O O . LYS A 1 189 ? -8.18 -6.562 -11.898 1 85.31 189 LYS A O 1
ATOM 1516 N N . GLN A 1 190 ? -6.855 -4.898 -12.656 1 83.94 190 GLN A N 1
ATOM 1517 C CA . GLN A 1 190 ? -6.734 -4.301 -11.328 1 83.94 190 GLN A CA 1
ATOM 1518 C C . GLN A 1 190 ? -7.602 -3.051 -11.211 1 83.94 190 GLN A C 1
ATOM 1520 O O . GLN A 1 190 ? -7.691 -2.256 -12.148 1 83.94 190 GLN A O 1
ATOM 1525 N N . TRP A 1 191 ? -8.266 -2.918 -10.07 1 81.38 191 TRP A N 1
ATOM 1526 C CA . TRP A 1 191 ? -9.117 -1.754 -9.828 1 81.38 191 TRP A CA 1
ATOM 1527 C C . TRP A 1 191 ? -8.32 -0.625 -9.18 1 81.38 191 TRP A C 1
ATOM 1529 O O . TRP A 1 191 ? -8.664 0.549 -9.328 1 81.38 191 TRP A O 1
ATOM 1539 N N . ILE A 1 192 ? -7.348 -1.01 -8.469 1 87.06 192 ILE A N 1
ATOM 1540 C CA . ILE A 1 192 ? -6.492 -0.048 -7.777 1 87.06 192 ILE A CA 1
ATOM 1541 C C . ILE A 1 192 ? -5.047 -0.224 -8.227 1 87.06 192 ILE A C 1
ATOM 1543 O O . ILE A 1 192 ? -4.434 -1.265 -7.984 1 87.06 192 ILE A O 1
ATOM 1547 N N . TYR A 1 193 ? -4.574 0.818 -8.836 1 84.12 193 TYR A N 1
ATOM 1548 C CA . TYR A 1 193 ? -3.232 0.747 -9.406 1 84.12 193 TYR A CA 1
ATOM 1549 C C . TYR A 1 193 ? -2.205 1.343 -8.445 1 84.12 193 TYR A C 1
ATOM 1551 O O . TYR A 1 193 ? -2.48 2.336 -7.773 1 84.12 193 TYR A O 1
ATOM 1559 N N . ASN A 1 194 ? -1.122 0.66 -8.391 1 83.31 194 ASN A N 1
ATOM 1560 C CA . ASN A 1 194 ? 0.025 1.152 -7.637 1 83.31 194 ASN A CA 1
ATOM 1561 C C . ASN A 1 194 ? 1.335 0.897 -8.375 1 83.31 194 ASN A C 1
ATOM 1563 O O . ASN A 1 194 ? 1.429 -0.033 -9.18 1 83.31 194 ASN A O 1
ATOM 1567 N N . ASP A 1 195 ? 2.309 1.752 -8.219 1 85.25 195 ASP A N 1
ATOM 1568 C CA . ASP A 1 195 ? 3.562 1.611 -8.953 1 85.25 195 ASP A CA 1
ATOM 1569 C C . ASP A 1 195 ? 4.703 1.223 -8.016 1 85.25 195 ASP A C 1
ATOM 1571 O O . ASP A 1 195 ? 5.852 1.628 -8.227 1 85.25 195 ASP A O 1
ATOM 1575 N N . ILE A 1 196 ? 4.371 0.552 -6.98 1 90.88 196 ILE A N 1
ATOM 1576 C CA . ILE A 1 196 ? 5.395 0.059 -6.07 1 90.88 196 ILE A CA 1
ATOM 1577 C C . ILE A 1 196 ? 6.277 -0.963 -6.785 1 90.88 196 ILE A C 1
ATOM 1579 O O . ILE A 1 196 ? 5.777 -1.812 -7.523 1 90.88 196 ILE A O 1
ATOM 1583 N N . SER A 1 197 ? 7.543 -0.839 -6.652 1 91.25 197 SER A N 1
ATOM 1584 C CA . SER A 1 197 ? 8.5 -1.811 -7.164 1 91.25 197 SER A CA 1
ATOM 1585 C C . SER A 1 197 ? 9.688 -1.967 -6.223 1 91.25 197 SER A C 1
ATOM 1587 O O . SER A 1 197 ? 9.977 -1.07 -5.426 1 91.25 197 SER A O 1
ATOM 1589 N N . SER A 1 198 ? 10.32 -3.074 -6.387 1 94.12 198 SER A N 1
ATOM 1590 C CA . SER A 1 198 ? 11.5 -3.311 -5.562 1 94.12 198 SER A CA 1
ATOM 1591 C C . SER A 1 198 ? 12.594 -2.291 -5.855 1 94.12 198 SER A C 1
ATOM 1593 O O . SER A 1 198 ? 13.328 -1.883 -4.957 1 94.12 198 SER A O 1
ATOM 1595 N N . THR A 1 199 ? 12.719 -1.896 -7.094 1 92.62 199 THR A N 1
ATOM 1596 C CA . THR A 1 199 ? 13.711 -0.899 -7.488 1 92.62 199 THR A CA 1
ATOM 1597 C C . THR A 1 199 ? 13.461 0.422 -6.766 1 92.62 199 THR A C 1
ATOM 1599 O O . THR A 1 199 ? 14.391 1.014 -6.211 1 92.62 199 THR A O 1
ATOM 1602 N N . LYS A 1 200 ? 12.242 0.875 -6.715 1 93.69 200 LYS A N 1
ATOM 1603 C CA . LYS A 1 200 ? 11.883 2.123 -6.043 1 93.69 200 LYS A CA 1
ATOM 1604 C C . LYS A 1 200 ? 12.086 2.014 -4.535 1 93.69 200 LYS A C 1
ATOM 1606 O O . LYS A 1 200 ? 12.484 2.979 -3.885 1 93.69 200 LYS A O 1
ATOM 1611 N N . ILE A 1 201 ? 11.766 0.868 -3.988 1 95.81 201 ILE A N 1
ATOM 1612 C CA . ILE A 1 201 ? 11.945 0.639 -2.559 1 95.81 201 ILE A CA 1
ATOM 1613 C C . ILE A 1 201 ? 13.43 0.748 -2.201 1 95.81 201 ILE A C 1
ATOM 1615 O O . ILE A 1 201 ? 13.789 1.405 -1.222 1 95.81 201 ILE A O 1
ATOM 1619 N N . ARG A 1 202 ? 14.266 0.098 -2.988 1 95.75 202 ARG A N 1
ATOM 1620 C CA . ARG A 1 202 ? 15.695 0.177 -2.73 1 95.75 202 ARG A CA 1
ATOM 1621 C C . ARG A 1 202 ? 16.188 1.617 -2.824 1 95.75 202 ARG A C 1
ATOM 1623 O O . ARG A 1 202 ? 17.031 2.043 -2.031 1 95.75 202 ARG A O 1
ATOM 1630 N N . PHE A 1 203 ? 15.719 2.355 -3.781 1 94.5 203 PHE A N 1
ATOM 1631 C CA . PHE A 1 203 ? 16.047 3.77 -3.893 1 94.5 203 PHE A CA 1
ATOM 1632 C C . PHE A 1 203 ? 15.703 4.512 -2.607 1 94.5 203 PHE A C 1
ATOM 1634 O O . PHE A 1 203 ? 16.5 5.297 -2.102 1 94.5 203 PHE A O 1
ATOM 1641 N N . CYS A 1 204 ? 14.469 4.285 -2.072 1 94.75 204 CYS A N 1
ATOM 1642 C CA . CYS A 1 204 ? 14.031 4.918 -0.832 1 94.75 204 CYS A CA 1
ATOM 1643 C C . CYS A 1 204 ? 14.977 4.574 0.314 1 94.75 204 CYS A C 1
ATOM 1645 O O . CYS A 1 204 ? 15.406 5.461 1.057 1 94.75 204 CYS A O 1
ATOM 1647 N N . ILE A 1 205 ? 15.305 3.336 0.406 1 95.56 205 ILE A N 1
ATOM 1648 C CA . ILE A 1 205 ? 16.172 2.881 1.493 1 95.56 205 ILE A CA 1
ATOM 1649 C C . ILE A 1 205 ? 17.531 3.549 1.383 1 95.56 205 ILE A C 1
ATOM 1651 O O . ILE A 1 205 ? 18.062 4.062 2.371 1 95.56 205 ILE A O 1
ATOM 1655 N N . GLN A 1 206 ? 18.047 3.582 0.188 1 94.69 206 GLN A N 1
ATOM 1656 C CA . GLN A 1 206 ? 19.375 4.152 -0.05 1 94.69 206 GLN A CA 1
ATOM 1657 C C . GLN A 1 206 ? 19.406 5.645 0.274 1 94.69 206 GLN A C 1
ATOM 1659 O O . GLN A 1 206 ? 20.438 6.18 0.673 1 94.69 206 GLN A O 1
ATOM 1664 N N . ASN A 1 207 ? 18.328 6.25 0.156 1 93.44 207 ASN A N 1
ATOM 1665 C CA . ASN A 1 207 ? 18.266 7.695 0.368 1 93.44 207 ASN A CA 1
ATOM 1666 C C . ASN A 1 207 ? 17.672 8.039 1.732 1 93.44 207 ASN A C 1
ATOM 1668 O O . ASN A 1 207 ? 17.312 9.188 1.981 1 93.44 207 ASN A O 1
ATOM 1672 N N . GLY A 1 208 ? 17.453 7.062 2.541 1 93.62 208 GLY A N 1
ATOM 1673 C CA . GLY A 1 208 ? 17 7.27 3.908 1 93.62 208 GLY A CA 1
ATOM 1674 C C . GLY A 1 208 ? 15.531 7.645 4 1 93.62 208 GLY A C 1
ATOM 1675 O O . GLY A 1 208 ? 15.109 8.273 4.969 1 93.62 208 GLY A O 1
ATOM 1676 N N . LEU A 1 209 ? 14.789 7.301 2.98 1 94.62 209 LEU A N 1
ATOM 1677 C CA . LEU A 1 209 ? 13.359 7.598 2.955 1 94.62 209 LEU A CA 1
ATOM 1678 C C . LEU A 1 209 ? 12.555 6.453 3.559 1 94.62 209 LEU A C 1
ATOM 1680 O O . LEU A 1 209 ? 12.969 5.293 3.482 1 94.62 209 LEU A O 1
ATOM 1684 N N . SER A 1 210 ? 11.484 6.824 4.141 1 95.62 210 SER A N 1
ATOM 1685 C CA . SER A 1 210 ? 10.625 5.832 4.773 1 95.62 210 SER A CA 1
ATOM 1686 C C . SER A 1 210 ? 10.008 4.891 3.742 1 95.62 210 SER A C 1
ATOM 1688 O O . SER A 1 210 ? 9.602 5.328 2.666 1 95.62 210 SER A O 1
ATOM 1690 N N . THR A 1 211 ? 9.945 3.609 4.07 1 96.19 211 THR A N 1
ATOM 1691 C CA . THR A 1 211 ? 9.258 2.625 3.244 1 96.19 211 THR A CA 1
ATOM 1692 C C . THR A 1 211 ? 8.023 2.08 3.965 1 96.19 211 THR A C 1
ATOM 1694 O O . THR A 1 211 ? 7.465 1.058 3.564 1 96.19 211 THR A O 1
ATOM 1697 N N . LYS A 1 212 ? 7.672 2.809 5.008 1 96.31 212 LYS A N 1
ATOM 1698 C CA . LYS A 1 212 ? 6.48 2.424 5.762 1 96.31 212 LYS A CA 1
ATOM 1699 C C . LYS A 1 212 ? 5.238 2.449 4.875 1 96.31 212 LYS A C 1
ATOM 1701 O O . LYS A 1 212 ? 5.074 3.355 4.055 1 96.31 212 LYS A O 1
ATOM 1706 N N . TYR A 1 213 ? 4.398 1.46 4.98 1 96.06 213 TYR A N 1
ATOM 1707 C CA . TYR A 1 213 ? 3.119 1.28 4.305 1 96.06 213 TYR A CA 1
ATOM 1708 C C . TYR A 1 213 ? 3.324 0.874 2.85 1 96.06 213 TYR A C 1
ATOM 1710 O O . TYR A 1 213 ? 2.369 0.816 2.072 1 96.06 213 TYR A O 1
ATOM 1718 N N . LEU A 1 214 ? 4.57 0.617 2.453 1 95.94 214 LEU A N 1
ATOM 1719 C CA . LEU A 1 214 ? 4.875 0.073 1.133 1 95.94 214 LEU A CA 1
ATOM 1720 C C . LEU A 1 214 ? 5.27 -1.396 1.229 1 95.94 214 LEU A C 1
ATOM 1722 O O . LEU A 1 214 ? 5.109 -2.15 0.266 1 95.94 214 LEU A O 1
ATOM 1726 N N . LEU A 1 215 ? 5.805 -1.703 2.396 1 96.56 215 LEU A N 1
ATOM 1727 C CA . LEU A 1 215 ? 6.203 -3.049 2.791 1 96.56 215 LEU A CA 1
ATOM 1728 C C . LEU A 1 215 ? 5.562 -3.439 4.121 1 96.56 215 LEU A C 1
ATOM 1730 O O . LEU A 1 215 ? 5.199 -2.57 4.918 1 96.56 215 LEU A O 1
ATOM 1734 N N . PRO A 1 216 ? 5.453 -4.812 4.25 1 96.94 216 PRO A N 1
ATOM 1735 C CA . PRO A 1 216 ? 5.09 -5.223 5.609 1 96.94 216 PRO A CA 1
ATOM 1736 C C . PRO A 1 216 ? 6.133 -4.805 6.648 1 96.94 216 PRO A C 1
ATOM 1738 O O . PRO A 1 216 ? 7.332 -4.855 6.379 1 96.94 216 PRO A O 1
ATOM 1741 N N . ASP A 1 217 ? 5.672 -4.438 7.879 1 96.75 217 ASP A N 1
ATOM 1742 C CA . ASP A 1 217 ? 6.547 -3.963 8.945 1 96.75 217 ASP A CA 1
ATOM 1743 C C . ASP A 1 217 ? 7.633 -4.992 9.266 1 96.75 217 ASP A C 1
ATOM 1745 O O . ASP A 1 217 ? 8.797 -4.637 9.438 1 96.75 217 ASP A O 1
ATOM 1749 N N . PRO A 1 218 ? 7.285 -6.277 9.297 1 97.81 218 PRO A N 1
ATOM 1750 C CA . PRO A 1 218 ? 8.336 -7.254 9.594 1 97.81 218 PRO A CA 1
ATOM 1751 C C . PRO A 1 218 ? 9.453 -7.254 8.555 1 97.81 218 PRO A C 1
ATOM 1753 O O . PRO A 1 218 ? 10.609 -7.523 8.891 1 97.81 218 PRO A O 1
ATOM 1756 N N . VAL A 1 219 ? 9.109 -7 7.328 1 98.62 219 VAL A N 1
ATOM 1757 C CA . VAL A 1 219 ? 10.117 -6.926 6.277 1 98.62 219 VAL A CA 1
ATOM 1758 C C . VAL A 1 219 ? 10.992 -5.688 6.48 1 98.62 219 VAL A C 1
ATOM 1760 O O . VAL A 1 219 ? 12.219 -5.758 6.367 1 98.62 219 VAL A O 1
ATOM 1763 N N . ILE A 1 220 ? 10.367 -4.57 6.801 1 98.12 220 ILE A N 1
ATOM 1764 C CA . ILE A 1 220 ? 11.094 -3.338 7.074 1 98.12 220 ILE A CA 1
ATOM 1765 C C . ILE A 1 220 ? 12.078 -3.562 8.227 1 98.12 220 ILE A C 1
ATOM 1767 O O . ILE A 1 220 ? 13.242 -3.172 8.141 1 98.12 220 ILE A O 1
ATOM 1771 N N . GLU A 1 221 ? 11.586 -4.148 9.297 1 98 221 GLU A N 1
ATOM 1772 C CA . GLU A 1 221 ? 12.406 -4.426 10.469 1 98 221 GLU A CA 1
ATOM 1773 C C . GLU A 1 221 ? 13.594 -5.32 10.109 1 98 221 GLU A C 1
ATOM 1775 O O . GLU A 1 221 ? 14.703 -5.105 10.594 1 98 221 GLU A O 1
ATOM 1780 N N . TYR A 1 222 ? 13.352 -6.355 9.281 1 98.81 222 TYR A N 1
ATOM 1781 C CA . TYR A 1 222 ? 14.414 -7.254 8.844 1 98.81 222 TYR A CA 1
ATOM 1782 C C . TYR A 1 222 ? 15.484 -6.496 8.062 1 98.81 222 TYR A C 1
ATOM 1784 O O . TYR A 1 222 ? 16.688 -6.711 8.266 1 98.81 222 TYR A O 1
ATOM 1792 N N . ILE A 1 223 ? 15.039 -5.633 7.145 1 98.25 223 ILE A N 1
ATOM 1793 C CA . ILE A 1 223 ? 15.945 -4.84 6.32 1 98.25 223 ILE A CA 1
ATOM 1794 C C . ILE A 1 223 ? 16.812 -3.957 7.211 1 98.25 223 ILE A C 1
ATOM 1796 O O . ILE A 1 223 ? 18.031 -3.875 7.016 1 98.25 223 ILE A O 1
ATOM 1800 N N . CYS A 1 224 ? 16.172 -3.312 8.164 1 97.69 224 CYS A N 1
ATOM 1801 C CA . CYS A 1 224 ? 16.891 -2.434 9.078 1 97.69 224 CYS A CA 1
ATOM 1802 C C . CYS A 1 224 ? 17.891 -3.223 9.922 1 97.69 224 CYS A C 1
ATOM 1804 O O . CYS A 1 224 ? 19.062 -2.85 10.016 1 97.69 224 CYS A O 1
ATOM 1806 N N . LYS A 1 225 ? 17.438 -4.301 10.477 1 98.12 225 LYS A N 1
ATOM 1807 C CA . LYS A 1 225 ? 18.25 -5.129 11.359 1 98.12 225 LYS A CA 1
ATOM 1808 C C . LYS A 1 225 ? 19.484 -5.664 10.633 1 98.12 225 LYS A C 1
ATOM 1810 O O . LYS A 1 225 ? 20.562 -5.734 11.211 1 98.12 225 LYS A O 1
ATOM 1815 N N . ASN A 1 226 ? 19.328 -6.035 9.391 1 98.06 226 ASN A N 1
ATOM 1816 C CA . ASN A 1 226 ? 20.406 -6.66 8.641 1 98.06 226 ASN A CA 1
ATOM 1817 C C . ASN A 1 226 ? 21.125 -5.648 7.746 1 98.06 226 ASN A C 1
ATOM 1819 O O . ASN A 1 226 ? 22 -6.02 6.965 1 98.06 226 ASN A O 1
ATOM 1823 N N . LYS A 1 227 ? 20.766 -4.352 7.824 1 96.75 227 LYS A N 1
ATOM 1824 C CA . LYS A 1 227 ? 21.375 -3.26 7.078 1 96.75 227 LYS A CA 1
ATOM 1825 C C . LYS A 1 227 ? 21.438 -3.574 5.586 1 96.75 227 LYS A C 1
ATOM 1827 O O . LYS A 1 227 ? 22.484 -3.486 4.961 1 96.75 227 LYS A O 1
ATOM 1832 N N . LEU A 1 228 ? 20.312 -4.004 5.121 1 97.38 228 LEU A N 1
ATOM 1833 C CA . LEU A 1 228 ? 20.234 -4.387 3.715 1 97.38 228 LEU A CA 1
ATOM 1834 C C . LEU A 1 228 ? 19.969 -3.17 2.836 1 97.38 228 LEU A C 1
ATOM 1836 O O . LEU A 1 228 ? 19.281 -2.232 3.26 1 97.38 228 LEU A O 1
ATOM 1840 N N . TYR A 1 229 ? 20.484 -3.158 1.578 1 95.31 229 TYR A N 1
ATOM 1841 C CA . TYR A 1 229 ? 20.219 -2.223 0.492 1 95.31 229 TYR A CA 1
ATOM 1842 C C . TYR A 1 229 ? 20.797 -0.848 0.804 1 95.31 229 TYR A C 1
ATOM 1844 O O . TYR A 1 229 ? 20.266 0.172 0.353 1 95.31 229 TYR A O 1
ATOM 1852 N N . LEU A 1 230 ? 21.734 -0.72 1.643 1 90.25 230 LEU A N 1
ATOM 1853 C CA . LEU A 1 230 ? 22.312 0.562 2.021 1 90.25 230 LEU A CA 1
ATOM 1854 C C . LEU A 1 230 ? 23.344 1.022 0.984 1 90.25 230 LEU A C 1
ATOM 1856 O O . LEU A 1 230 ? 23.859 2.137 1.072 1 90.25 230 LEU A O 1
ATOM 1860 N N . THR A 1 231 ? 23.688 0.205 -0.05 1 76.56 231 THR A N 1
ATOM 1861 C CA . THR A 1 231 ? 24.688 0.594 -1.04 1 76.56 231 THR A CA 1
ATOM 1862 C C . THR A 1 231 ? 24.109 0.533 -2.449 1 76.56 231 THR A C 1
ATOM 1864 O O . THR A 1 231 ? 23.188 -0.243 -2.713 1 76.56 231 THR A O 1
ATOM 1867 N N . MET B 1 1 ? 11.188 18.312 22.078 1 86.5 1 MET B N 1
ATOM 1868 C CA . MET B 1 1 ? 11.93 18.484 20.828 1 86.5 1 MET B CA 1
ATOM 1869 C C . MET B 1 1 ? 13.281 17.781 20.906 1 86.5 1 MET B C 1
ATOM 1871 O O . MET B 1 1 ? 13.93 17.781 21.953 1 86.5 1 MET B O 1
ATOM 1875 N N . GLN B 1 2 ? 13.633 17.094 19.875 1 86.06 2 GLN B N 1
ATOM 1876 C CA . GLN B 1 2 ? 14.945 16.469 19.812 1 86.06 2 GLN B CA 1
ATOM 1877 C C . GLN B 1 2 ? 16.031 17.484 19.453 1 86.06 2 GLN B C 1
ATOM 1879 O O . GLN B 1 2 ? 17.172 17.375 19.922 1 86.06 2 GLN B O 1
ATOM 1884 N N . ASP B 1 3 ? 15.68 18.469 18.609 1 92.5 3 ASP B N 1
ATOM 1885 C CA . ASP B 1 3 ? 16.594 19.516 18.141 1 92.5 3 ASP B CA 1
ATOM 1886 C C . ASP B 1 3 ? 16.031 20.906 18.422 1 92.5 3 ASP B C 1
ATOM 1888 O O . ASP B 1 3 ? 15.203 21.406 17.656 1 92.5 3 ASP B O 1
ATOM 1892 N N . ASP B 1 4 ? 16.594 21.547 19.359 1 93.12 4 ASP B N 1
ATOM 1893 C CA . ASP B 1 4 ? 16.062 22.812 19.859 1 93.12 4 ASP B CA 1
ATOM 1894 C C . ASP B 1 4 ? 16.234 23.922 18.828 1 93.12 4 ASP B C 1
ATOM 1896 O O . ASP B 1 4 ? 15.617 24.984 18.938 1 93.12 4 ASP B O 1
ATOM 1900 N N . THR B 1 5 ? 17.109 23.656 17.891 1 93.88 5 THR B N 1
ATOM 1901 C CA . THR B 1 5 ? 17.359 24.688 16.906 1 93.88 5 THR B CA 1
ATOM 1902 C C . THR B 1 5 ? 16.281 24.688 15.828 1 93.88 5 THR B C 1
ATOM 1904 O O . THR B 1 5 ? 16.172 25.641 15.047 1 93.88 5 THR B O 1
ATOM 1907 N N . LYS B 1 6 ? 15.492 23.672 15.852 1 96.19 6 LYS B N 1
ATOM 1908 C CA . LYS B 1 6 ? 14.484 23.516 14.797 1 96.19 6 LYS B CA 1
ATOM 1909 C C . LYS B 1 6 ? 13.141 24.078 15.242 1 96.19 6 LYS B C 1
ATOM 1911 O O . LYS B 1 6 ? 12.93 24.344 16.438 1 96.19 6 LYS B O 1
ATOM 1916 N N . ILE B 1 7 ? 12.328 24.328 14.289 1 97.06 7 ILE B N 1
ATOM 1917 C CA . ILE B 1 7 ? 10.961 24.766 14.547 1 97.06 7 ILE B CA 1
ATOM 1918 C C . ILE B 1 7 ? 10.062 23.562 14.773 1 97.06 7 ILE B C 1
ATOM 1920 O O . ILE B 1 7 ? 9.93 22.703 13.898 1 97.06 7 ILE B O 1
ATOM 1924 N N . PRO B 1 8 ? 9.469 23.5 15.953 1 97.94 8 PRO B N 1
ATOM 1925 C CA . PRO B 1 8 ? 8.555 22.391 16.188 1 97.94 8 PRO B CA 1
ATOM 1926 C C . PRO B 1 8 ? 7.309 22.453 15.305 1 97.94 8 PRO B C 1
ATOM 1928 O O . PRO B 1 8 ? 6.715 23.516 15.148 1 97.94 8 PRO B O 1
ATOM 1931 N N . LEU B 1 9 ? 6.895 21.266 14.742 1 98.31 9 LEU B N 1
ATOM 1932 C CA . LEU B 1 9 ? 5.828 21.219 13.75 1 98.31 9 LEU B CA 1
ATOM 1933 C C . LEU B 1 9 ? 4.84 20.109 14.07 1 98.31 9 LEU B C 1
ATOM 1935 O O . LEU B 1 9 ? 5.246 19 14.43 1 98.31 9 LEU B O 1
ATOM 1939 N N . VAL B 1 10 ? 3.596 20.453 13.992 1 98.56 10 VAL B N 1
ATOM 1940 C CA . VAL B 1 10 ? 2.529 19.453 14.016 1 98.56 10 VAL B CA 1
ATOM 1941 C C . VAL B 1 10 ? 1.776 19.469 12.688 1 98.56 10 VAL B C 1
ATOM 1943 O O . VAL B 1 10 ? 1.413 20.547 12.188 1 98.56 10 VAL B O 1
ATOM 1946 N N . LEU B 1 11 ? 1.599 18.297 12.117 1 98.81 11 LEU B N 1
ATOM 1947 C CA . LEU B 1 11 ? 0.86 18.156 10.875 1 98.81 11 LEU B CA 1
ATOM 1948 C C . LEU B 1 11 ? -0.556 17.641 11.133 1 98.81 11 LEU B C 1
ATOM 1950 O O . LEU B 1 11 ? -0.753 16.719 11.922 1 98.81 11 LEU B O 1
ATOM 1954 N N . VAL B 1 12 ? -1.496 18.281 10.469 1 98.88 12 VAL B N 1
ATOM 1955 C CA . VAL B 1 12 ? -2.896 17.906 10.648 1 98.88 12 VAL B CA 1
ATOM 1956 C C . VAL B 1 12 ? -3.518 17.562 9.305 1 98.88 12 VAL B C 1
ATOM 1958 O O . VAL B 1 12 ? -3.377 18.312 8.336 1 98.88 12 VAL B O 1
ATOM 1961 N N . SER B 1 13 ? -4.109 16.438 9.242 1 98.75 13 SER B N 1
ATOM 1962 C CA . SER B 1 13 ? -4.871 16.047 8.062 1 98.75 13 SER B CA 1
ATOM 1963 C C . SER B 1 13 ? -6.355 15.93 8.375 1 98.75 13 SER B C 1
ATOM 1965 O O . SER B 1 13 ? -6.754 15.109 9.211 1 98.75 13 SER B O 1
ATOM 1967 N N . CYS B 1 14 ? -7.082 16.766 7.727 1 97.88 14 CYS B N 1
ATOM 1968 C CA . CYS B 1 14 ? -8.539 16.719 7.859 1 97.88 14 CYS B CA 1
ATOM 1969 C C . CYS B 1 14 ? -9.164 15.93 6.711 1 97.88 14 CYS B C 1
ATOM 1971 O O . CYS B 1 14 ? -8.688 16 5.578 1 97.88 14 CYS B O 1
ATOM 1973 N N . GLY B 1 15 ? -10.172 15.141 7.047 1 95.5 15 GLY B N 1
ATOM 1974 C CA . GLY B 1 15 ? -10.836 14.398 5.988 1 95.5 15 GLY B CA 1
ATOM 1975 C C . GLY B 1 15 ? -11.906 13.453 6.5 1 95.5 15 GLY B C 1
ATOM 1976 O O . GLY B 1 15 ? -12.109 13.336 7.711 1 95.5 15 GLY B O 1
ATOM 1977 N N . SER B 1 16 ? -12.625 12.836 5.566 1 95.19 16 SER B N 1
ATOM 1978 C CA . SER B 1 16 ? -13.672 11.891 5.926 1 95.19 16 SER B CA 1
ATOM 1979 C C . SER B 1 16 ? -13.078 10.586 6.465 1 95.19 16 SER B C 1
ATOM 1981 O O . SER B 1 16 ? -13.578 10.031 7.438 1 95.19 16 SER B O 1
ATOM 1983 N N . PHE B 1 17 ? -12.078 10.055 5.789 1 96.94 17 PHE B N 1
ATOM 1984 C CA . PHE B 1 17 ? -11.43 8.812 6.18 1 96.94 17 PHE B CA 1
ATOM 1985 C C . PHE B 1 17 ? -12.445 7.68 6.277 1 96.94 17 PHE B C 1
ATOM 1987 O O . PHE B 1 17 ? -12.508 6.984 7.293 1 96.94 17 PHE B O 1
ATOM 1994 N N . SER B 1 18 ? -13.203 7.512 5.152 1 96.12 18 SER B N 1
ATOM 1995 C CA . SER B 1 18 ? -14.305 6.566 5.125 1 96.12 18 SER B CA 1
ATOM 1996 C C . SER B 1 18 ? -14.062 5.461 4.102 1 96.12 18 SER B C 1
ATOM 1998 O O . SER B 1 18 ? -14.82 5.32 3.141 1 96.12 18 SER B O 1
ATOM 2000 N N . PRO B 1 19 ? -13.156 4.582 4.262 1 97.44 19 PRO B N 1
ATOM 2001 C CA . PRO B 1 19 ? -12.289 4.414 5.43 1 97.44 19 PRO B CA 1
ATOM 2002 C C . PRO B 1 19 ? -10.914 5.059 5.242 1 97.44 19 PRO B C 1
ATOM 2004 O O . PRO B 1 19 ? -10.617 5.582 4.168 1 97.44 19 PRO B O 1
ATOM 2007 N N . ILE B 1 20 ? -10.188 5.078 6.293 1 97.94 20 ILE B N 1
ATOM 2008 C CA . ILE B 1 20 ? -8.773 5.441 6.215 1 97.94 20 ILE B CA 1
ATOM 2009 C C . ILE B 1 20 ? -8.016 4.383 5.422 1 97.94 20 ILE B C 1
ATOM 2011 O O . ILE B 1 20 ? -8.266 3.186 5.574 1 97.94 20 ILE B O 1
ATOM 2015 N N . THR B 1 21 ? -7.051 4.773 4.562 1 96.75 21 THR B N 1
ATOM 2016 C CA . THR B 1 21 ? -6.301 3.865 3.707 1 96.75 21 THR B CA 1
ATOM 20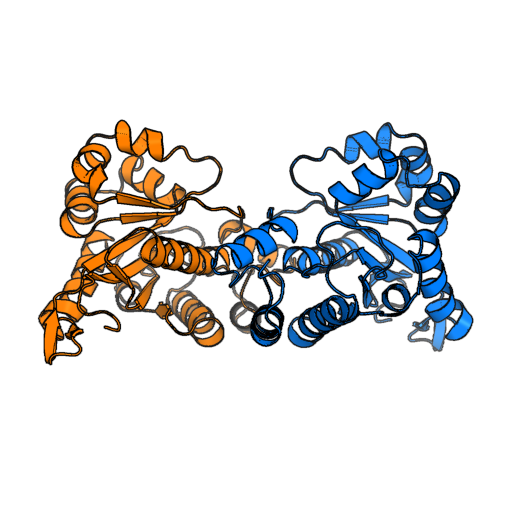17 C C . THR B 1 21 ? -4.801 4.012 3.947 1 96.75 21 THR B C 1
ATOM 2019 O O . THR B 1 21 ? -4.363 4.922 4.652 1 96.75 21 THR B O 1
ATOM 2022 N N . TYR B 1 22 ? -4.027 3.143 3.328 1 95.5 22 TYR B N 1
ATOM 2023 C CA . TYR B 1 22 ? -2.576 3.227 3.439 1 95.5 22 TYR B CA 1
ATOM 2024 C C . TYR B 1 22 ? -2.055 4.512 2.805 1 95.5 22 TYR B C 1
ATOM 2026 O O . TYR B 1 22 ? -1.021 5.039 3.219 1 95.5 22 TYR B O 1
ATOM 2034 N N . LEU B 1 23 ? -2.789 4.984 1.812 1 93.94 23 LEU B N 1
ATOM 2035 C CA . LEU B 1 23 ? -2.342 6.227 1.198 1 93.94 23 LEU B CA 1
ATOM 2036 C C . LEU B 1 23 ? -2.447 7.387 2.184 1 93.94 23 LEU B C 1
ATOM 2038 O O . LEU B 1 23 ? -1.579 8.266 2.215 1 93.94 23 LEU B O 1
ATOM 2042 N N . HIS B 1 24 ? -3.531 7.426 2.959 1 96.56 24 HIS B N 1
ATOM 2043 C CA . HIS B 1 24 ? -3.658 8.445 3.998 1 96.56 24 HIS B CA 1
ATOM 2044 C C . HIS B 1 24 ? -2.48 8.391 4.965 1 96.56 24 HIS B C 1
ATOM 2046 O O . HIS B 1 24 ? -1.938 9.43 5.348 1 96.56 24 HIS B O 1
ATOM 2052 N N . LEU B 1 25 ? -2.125 7.234 5.289 1 97.62 25 LEU B N 1
ATOM 2053 C CA . LEU B 1 25 ? -1.036 7.043 6.242 1 97.62 25 LEU B CA 1
ATOM 2054 C C . LEU B 1 25 ? 0.305 7.406 5.613 1 97.62 25 LEU B C 1
ATOM 2056 O O . LEU B 1 25 ? 1.139 8.055 6.246 1 97.62 25 LEU B O 1
ATOM 2060 N N . ARG B 1 26 ? 0.442 7.023 4.367 1 95.81 26 ARG B N 1
ATOM 2061 C CA . ARG B 1 26 ? 1.697 7.23 3.652 1 95.81 26 ARG B CA 1
ATOM 2062 C C . ARG B 1 26 ? 1.999 8.719 3.496 1 95.81 26 ARG B C 1
ATOM 2064 O O . ARG B 1 26 ? 3.162 9.125 3.527 1 95.81 26 ARG B O 1
ATOM 2071 N N . MET B 1 27 ? 0.997 9.547 3.387 1 96.31 27 MET B N 1
ATOM 2072 C CA . MET B 1 27 ? 1.187 10.984 3.217 1 96.31 27 MET B CA 1
ATOM 2073 C C . MET B 1 27 ? 2.008 11.562 4.363 1 96.31 27 MET B C 1
ATOM 2075 O O . MET B 1 27 ? 2.885 12.398 4.145 1 96.31 27 MET B O 1
ATOM 2079 N N . PHE B 1 28 ? 1.787 11.094 5.52 1 98 28 PHE B N 1
ATOM 2080 C CA . PHE B 1 28 ? 2.5 11.594 6.688 1 98 28 PHE B CA 1
ATOM 2081 C C . PHE B 1 28 ? 3.963 11.164 6.652 1 98 28 PHE B C 1
ATOM 2083 O O . PHE B 1 28 ? 4.848 11.922 7.062 1 98 28 PHE B O 1
ATOM 2090 N N . GLU B 1 29 ? 4.184 9.945 6.164 1 96.88 29 GLU B N 1
ATOM 2091 C CA . GLU B 1 29 ? 5.562 9.477 6.047 1 96.88 29 GLU B CA 1
ATOM 2092 C C . GLU B 1 29 ? 6.348 10.312 5.043 1 96.88 29 GLU B C 1
ATOM 2094 O O . GLU B 1 29 ? 7.512 10.641 5.273 1 96.88 29 GLU B O 1
ATOM 2099 N N . ILE B 1 30 ? 5.715 10.633 3.955 1 96.12 30 ILE B N 1
ATOM 2100 C CA . ILE B 1 30 ? 6.344 11.445 2.924 1 96.12 30 ILE B CA 1
ATOM 2101 C C . ILE B 1 30 ? 6.648 12.836 3.48 1 96.12 30 ILE B C 1
ATOM 2103 O O . ILE B 1 30 ? 7.742 13.367 3.285 1 96.12 30 ILE B O 1
ATOM 2107 N N . ALA B 1 31 ? 5.691 13.367 4.18 1 97.38 31 ALA B N 1
ATOM 2108 C CA . ALA B 1 31 ? 5.883 14.68 4.789 1 97.38 31 ALA B CA 1
ATOM 2109 C C . ALA B 1 31 ? 7.023 14.648 5.801 1 97.38 31 ALA B C 1
ATOM 2111 O O . ALA B 1 31 ? 7.859 15.562 5.824 1 97.38 31 ALA B O 1
ATOM 2112 N N . LEU B 1 32 ? 7.047 13.656 6.613 1 97.06 32 LEU B N 1
ATOM 2113 C CA . LEU B 1 32 ? 8.094 13.508 7.625 1 97.06 32 LEU B CA 1
ATOM 2114 C C . LEU B 1 32 ? 9.469 13.477 6.98 1 97.06 32 LEU B C 1
ATOM 2116 O O . LEU B 1 32 ? 10.391 14.148 7.441 1 97.06 32 LEU B O 1
ATOM 2120 N N . ASP B 1 33 ? 9.578 12.727 5.918 1 96.44 33 ASP B N 1
ATOM 2121 C CA . ASP B 1 33 ? 10.844 12.641 5.195 1 96.44 33 ASP B CA 1
ATOM 2122 C C . ASP B 1 33 ? 11.258 14 4.645 1 96.44 33 ASP B C 1
ATOM 2124 O O . ASP B 1 33 ? 12.422 14.398 4.773 1 96.44 33 ASP B O 1
ATOM 2128 N N . PHE B 1 34 ? 10.328 14.664 4.043 1 96.38 34 PHE B N 1
ATOM 2129 C CA . PHE B 1 34 ? 10.617 15.961 3.443 1 96.38 34 PHE B CA 1
ATOM 2130 C C . PHE B 1 34 ? 11.078 16.953 4.504 1 96.38 34 PHE B C 1
ATOM 2132 O O . PHE B 1 34 ? 12.07 17.656 4.312 1 96.38 34 PHE B O 1
ATOM 2139 N N . VAL B 1 35 ? 10.375 17.016 5.605 1 96.81 35 VAL B N 1
ATOM 2140 C CA . VAL B 1 35 ? 10.688 17.938 6.684 1 96.81 35 VAL B CA 1
ATOM 2141 C C . VAL B 1 35 ? 12.094 17.672 7.211 1 96.81 35 VAL B C 1
ATOM 2143 O O . VAL B 1 35 ? 12.883 18.594 7.402 1 96.81 35 VAL B O 1
ATOM 2146 N N . ARG B 1 36 ? 12.359 16.453 7.383 1 94.88 36 ARG B N 1
ATOM 2147 C CA . ARG B 1 36 ? 13.648 16.047 7.926 1 94.88 36 ARG B CA 1
ATOM 2148 C C . ARG B 1 36 ? 14.781 16.438 6.98 1 94.88 36 ARG B C 1
ATOM 2150 O O . ARG B 1 36 ? 15.828 16.922 7.422 1 94.88 36 ARG B O 1
ATOM 2157 N N . GLU B 1 37 ? 14.523 16.359 5.719 1 93.69 37 GLU B N 1
ATOM 2158 C CA . GLU B 1 37 ? 15.594 16.5 4.738 1 93.69 37 GLU B CA 1
ATOM 2159 C C . GLU B 1 37 ? 15.703 17.938 4.234 1 93.69 37 GLU B C 1
ATOM 2161 O O . GLU B 1 37 ? 16.797 18.406 3.904 1 93.69 37 GLU B O 1
ATOM 2166 N N . GLU B 1 38 ? 14.594 18.672 4.23 1 94.25 38 GLU B N 1
ATOM 2167 C CA . GLU B 1 38 ? 14.586 19.875 3.404 1 94.25 38 GLU B CA 1
ATOM 2168 C C . GLU B 1 38 ? 14.219 21.109 4.227 1 94.25 38 GLU B C 1
ATOM 2170 O O . GLU B 1 38 ? 14.211 22.219 3.707 1 94.25 38 GLU B O 1
ATOM 2175 N N . THR B 1 39 ? 13.945 20.875 5.504 1 95.12 39 THR B N 1
ATOM 2176 C CA . THR B 1 39 ? 13.469 22.031 6.262 1 95.12 39 THR B CA 1
ATOM 2177 C C . THR B 1 39 ? 14.195 22.125 7.602 1 95.12 39 THR B C 1
ATOM 2179 O O . THR B 1 39 ? 14.961 21.234 7.965 1 95.12 39 THR B O 1
ATOM 2182 N N . ASP B 1 40 ? 13.984 23.266 8.227 1 96.75 40 ASP B N 1
ATOM 2183 C CA . ASP B 1 40 ? 14.516 23.469 9.57 1 96.75 40 ASP B CA 1
ATOM 2184 C C . ASP B 1 40 ? 13.445 23.203 10.633 1 96.75 40 ASP B C 1
ATOM 2186 O O . ASP B 1 40 ? 13.469 23.797 11.703 1 96.75 40 ASP B O 1
ATOM 2190 N N . MET B 1 41 ? 12.539 22.375 10.32 1 97.44 41 MET B N 1
ATOM 2191 C CA . MET B 1 41 ? 11.469 22.031 11.242 1 97.44 41 MET B CA 1
ATOM 2192 C C . MET B 1 41 ? 11.648 20.609 11.781 1 97.44 41 MET B C 1
ATOM 2194 O O . MET B 1 41 ? 12.438 19.828 11.234 1 97.44 41 MET B O 1
ATOM 2198 N N . GLU B 1 42 ? 11 20.391 12.828 1 97.38 42 GLU B N 1
ATOM 2199 C CA . GLU B 1 42 ? 10.93 19.062 13.438 1 97.38 42 GLU B CA 1
ATOM 2200 C C . GLU B 1 42 ? 9.484 18.656 13.703 1 97.38 42 GLU B C 1
ATOM 2202 O O . GLU B 1 42 ? 8.758 19.328 14.422 1 97.38 42 GLU B O 1
ATOM 2207 N N . VAL B 1 43 ? 9.125 17.578 13.102 1 97.75 43 VAL B N 1
ATOM 2208 C CA . VAL B 1 43 ? 7.762 17.109 13.297 1 97.75 43 VAL B CA 1
ATOM 2209 C C . VAL B 1 43 ? 7.625 16.469 14.68 1 97.75 43 VAL B C 1
ATOM 2211 O O . VAL B 1 43 ? 8.359 15.539 15.016 1 97.75 43 VAL B O 1
ATOM 2214 N N . LEU B 1 44 ? 6.652 16.969 15.438 1 97.19 44 LEU B N 1
ATOM 2215 C CA . LEU B 1 44 ? 6.422 16.438 16.781 1 97.19 44 LEU B CA 1
ATOM 2216 C C . LEU B 1 44 ? 5.266 15.445 16.797 1 97.19 44 LEU B C 1
ATOM 2218 O O . LEU B 1 44 ? 5.164 14.617 17.703 1 97.19 44 LEU B O 1
ATOM 2222 N N . GLY B 1 45 ? 4.422 15.578 15.805 1 97.19 45 GLY B N 1
ATOM 2223 C CA . GLY B 1 45 ? 3.275 14.688 15.719 1 97.19 45 GLY B CA 1
ATOM 2224 C C . GLY B 1 45 ? 2.418 14.938 14.492 1 97.19 45 GLY B C 1
ATOM 2225 O O . GLY B 1 45 ? 2.533 15.977 13.844 1 97.19 45 GLY B O 1
ATOM 2226 N N . GLY B 1 46 ? 1.724 13.961 14.117 1 98.44 46 GLY B N 1
ATOM 2227 C CA . GLY B 1 46 ? 0.72 14 13.07 1 98.44 46 GLY B CA 1
ATOM 2228 C C . GLY B 1 46 ? -0.664 13.609 13.547 1 98.44 46 GLY B C 1
ATOM 2229 O O . GLY B 1 46 ? -0.81 12.664 14.328 1 98.44 46 GLY B O 1
ATOM 2230 N N . TYR B 1 47 ? -1.675 14.367 13.102 1 98.81 47 TYR B N 1
ATOM 2231 C CA . TYR B 1 47 ? -3.031 14.125 13.586 1 98.81 47 TYR B CA 1
ATOM 2232 C C . TYR B 1 47 ? -4.004 13.977 12.422 1 98.81 47 TYR B C 1
ATOM 2234 O O . TYR B 1 47 ? -3.988 14.781 11.484 1 98.81 47 TYR B O 1
ATOM 2242 N N . TYR B 1 48 ? -4.785 12.953 12.57 1 98.81 48 TYR B N 1
ATOM 2243 C CA . TYR B 1 48 ? -5.988 12.883 11.75 1 98.81 48 TYR B CA 1
ATOM 2244 C C . TYR B 1 48 ? -7.156 13.586 12.438 1 98.81 48 TYR B C 1
ATOM 2246 O O . TYR B 1 48 ? -7.359 13.43 13.648 1 98.81 48 TYR B O 1
ATOM 2254 N N . SER B 1 49 ? -7.844 14.352 11.727 1 98.75 49 SER B N 1
ATOM 2255 C CA . SER B 1 49 ? -9.062 15.008 12.195 1 98.75 49 SER B CA 1
ATOM 2256 C C . SER B 1 49 ? -10.258 14.633 11.328 1 98.75 49 SER B C 1
ATOM 2258 O O . SER B 1 49 ? -10.617 15.375 10.406 1 98.75 49 SER B O 1
ATOM 2260 N N . PRO B 1 50 ? -10.969 13.508 11.68 1 98.31 50 PRO B N 1
ATOM 2261 C CA . PRO B 1 50 ? -12.148 13.133 10.891 1 98.31 50 PRO B CA 1
ATOM 2262 C C . PRO B 1 50 ? -13.273 14.156 10.977 1 98.31 50 PRO B C 1
ATOM 2264 O O . PRO B 1 50 ? -13.508 14.734 12.047 1 98.31 50 PRO B O 1
ATOM 2267 N N . VAL B 1 51 ? -13.961 14.344 9.914 1 97.12 51 VAL B N 1
ATOM 2268 C CA . VAL B 1 51 ? -15.016 15.352 9.836 1 97.12 51 VAL B CA 1
ATOM 2269 C C . VAL B 1 51 ? -16.234 14.883 10.625 1 97.12 51 VAL B C 1
ATOM 2271 O O . VAL B 1 51 ? -16.391 13.695 10.906 1 97.12 51 VAL B O 1
ATOM 2274 N N . ALA B 1 52 ? -17.047 15.844 10.906 1 96.25 52 ALA B N 1
ATOM 2275 C CA . ALA B 1 52 ? -18.281 15.562 11.641 1 96.25 52 ALA B CA 1
ATOM 2276 C C . ALA B 1 52 ? -19.312 14.891 10.734 1 96.25 52 ALA B C 1
ATOM 2278 O O . ALA B 1 52 ? -19.188 14.922 9.508 1 96.25 52 ALA B O 1
ATOM 2279 N N . ASP B 1 53 ? -20.297 14.305 11.391 1 93.31 53 ASP B N 1
ATOM 2280 C CA . ASP B 1 53 ? -21.375 13.641 10.656 1 93.31 53 ASP B CA 1
ATOM 2281 C C . ASP B 1 53 ? -22.172 14.648 9.828 1 93.31 53 ASP B C 1
ATOM 2283 O O . ASP B 1 53 ? -22.766 14.289 8.812 1 93.31 53 ASP B O 1
ATOM 2287 N N . GLY B 1 54 ? -22.141 15.82 10.258 1 89.31 54 GLY B N 1
ATOM 2288 C CA . GLY B 1 54 ? -22.875 16.859 9.555 1 89.31 54 GLY B CA 1
ATOM 2289 C C . GLY B 1 54 ? -22.266 17.234 8.227 1 89.31 54 GLY B C 1
ATOM 2290 O O . GLY B 1 54 ? -22.859 17.969 7.441 1 89.31 54 GLY B O 1
ATOM 2291 N N . TYR B 1 55 ? -21.047 16.719 7.992 1 85.69 55 TYR B N 1
ATOM 2292 C CA . TYR B 1 55 ? -20.422 16.938 6.695 1 85.69 55 TYR B CA 1
ATOM 2293 C C . TYR B 1 55 ? -21.203 16.25 5.582 1 85.69 55 TYR B C 1
ATOM 2295 O O . TYR B 1 55 ? -21.344 15.031 5.566 1 85.69 55 TYR B O 1
ATOM 2303 N N . LYS B 1 56 ? -22.188 16.703 5.035 1 74.31 56 LYS B N 1
ATOM 2304 C CA . LYS B 1 56 ? -23.141 16.156 4.07 1 74.31 56 LYS B CA 1
ATOM 2305 C C . LYS B 1 56 ? -22.422 15.516 2.893 1 74.31 56 LYS B C 1
ATOM 2307 O O . LYS B 1 56 ? -22.234 16.141 1.848 1 74.31 56 LYS B O 1
ATOM 2312 N N . LYS B 1 57 ? -21.781 14.398 3.084 1 77.38 57 LYS B N 1
ATOM 2313 C CA . LYS B 1 57 ? -21.188 13.609 2.016 1 77.38 57 LYS B CA 1
ATOM 2314 C C . LYS B 1 57 ? -21.938 12.305 1.793 1 77.38 57 LYS B C 1
ATOM 2316 O O . LYS B 1 57 ? -22.297 11.617 2.752 1 77.38 57 LYS B O 1
ATOM 2321 N N . VAL B 1 58 ? -22.141 12.062 0.558 1 74 58 VAL B N 1
ATOM 2322 C CA . VAL B 1 58 ? -22.859 10.836 0.201 1 74 58 VAL B CA 1
ATOM 2323 C C . VAL B 1 58 ? -22.016 9.625 0.598 1 74 58 VAL B C 1
ATOM 2325 O O . VAL B 1 58 ? -20.828 9.562 0.315 1 74 58 VAL B O 1
ATOM 2328 N N . GLY B 1 59 ? -22.656 8.773 1.351 1 75.69 59 GLY B N 1
ATOM 2329 C CA . GLY B 1 59 ? -22 7.52 1.671 1 75.69 59 GLY B CA 1
ATOM 2330 C C . GLY B 1 59 ? -21.141 7.598 2.918 1 75.69 59 GLY B C 1
ATOM 2331 O O . GLY B 1 59 ? -20.516 6.609 3.307 1 75.69 59 GLY B O 1
ATOM 2332 N N . LEU B 1 60 ? -21.266 8.734 3.5 1 87.94 60 LEU B N 1
ATOM 2333 C CA . LEU B 1 60 ? -20.484 8.906 4.719 1 87.94 60 LEU B CA 1
ATOM 2334 C C . LEU B 1 60 ? -21.094 8.117 5.871 1 87.94 60 LEU B C 1
ATOM 2336 O O . LEU B 1 60 ? -22.266 8.312 6.227 1 87.94 60 LEU B O 1
ATOM 2340 N N . ILE B 1 61 ? -20.312 7.23 6.371 1 94.44 61 ILE B N 1
ATOM 2341 C CA . ILE B 1 61 ? -20.781 6.457 7.516 1 94.44 61 ILE B CA 1
ATOM 2342 C C . ILE B 1 61 ? -20.578 7.262 8.797 1 94.44 61 ILE B C 1
ATOM 2344 O O . ILE B 1 61 ? -19.938 8.312 8.781 1 94.44 61 ILE B O 1
ATOM 2348 N N . ALA B 1 62 ? -21.078 6.836 9.852 1 95.56 62 ALA B N 1
ATOM 2349 C CA . ALA B 1 62 ? -21.062 7.551 11.125 1 95.56 62 ALA B CA 1
ATOM 2350 C C . ALA B 1 62 ? -19.641 7.844 11.57 1 95.56 62 ALA B C 1
ATOM 2352 O O . ALA B 1 62 ? -18.75 7.012 11.398 1 95.56 62 ALA B O 1
ATOM 2353 N N . SER B 1 63 ? -19.484 8.961 12.219 1 96.5 63 SER B N 1
ATOM 2354 C CA . SER B 1 63 ? -18.156 9.453 12.586 1 96.5 63 SER B CA 1
ATOM 2355 C C . SER B 1 63 ? -17.5 8.531 13.609 1 96.5 63 SER B C 1
ATOM 2357 O O . SER B 1 63 ? -16.281 8.375 13.609 1 96.5 63 SER B O 1
ATOM 2359 N N . HIS B 1 64 ? -18.281 7.941 14.445 1 97.44 64 HIS B N 1
ATOM 2360 C CA . HIS B 1 64 ? -17.672 7.098 15.461 1 97.44 64 HIS B CA 1
ATOM 2361 C C . HIS B 1 64 ? -16.953 5.91 14.828 1 97.44 64 HIS B C 1
ATOM 2363 O O . HIS B 1 64 ? -15.914 5.469 15.328 1 97.44 64 HIS B O 1
ATOM 2369 N N . HIS B 1 65 ? -17.469 5.348 13.703 1 98.19 65 HIS B N 1
ATOM 2370 C CA . HIS B 1 65 ? -16.781 4.293 12.969 1 98.19 65 HIS B CA 1
ATOM 2371 C C . HIS B 1 65 ? -15.492 4.805 12.344 1 98.19 65 HIS B C 1
ATOM 2373 O O . HIS B 1 65 ? -14.461 4.133 12.398 1 98.19 65 HIS B O 1
ATOM 2379 N N . ARG B 1 66 ? -15.586 5.992 11.773 1 98.19 66 ARG B N 1
ATOM 2380 C CA . ARG B 1 66 ? -14.438 6.562 11.07 1 98.19 66 ARG B CA 1
ATOM 2381 C C . ARG B 1 66 ? -13.32 6.914 12.055 1 98.19 66 ARG B C 1
ATOM 2383 O O . ARG B 1 66 ? -12.148 6.637 11.789 1 98.19 66 ARG B O 1
ATOM 2390 N N . VAL B 1 67 ? -13.672 7.461 13.188 1 98.62 67 VAL B N 1
ATOM 2391 C CA . VAL B 1 67 ? -12.703 7.777 14.227 1 98.62 67 VAL B CA 1
ATOM 2392 C C . VAL B 1 67 ? -12.031 6.496 14.719 1 98.62 67 VAL B C 1
ATOM 2394 O O . VAL B 1 67 ? -10.805 6.438 14.836 1 98.62 67 VAL B O 1
ATOM 2397 N N . ARG B 1 68 ? -12.828 5.5 14.984 1 98.62 68 ARG B N 1
ATOM 2398 C CA . ARG B 1 68 ? -12.289 4.242 15.492 1 98.62 68 ARG B CA 1
ATOM 2399 C C . ARG B 1 68 ? -11.344 3.607 14.484 1 98.62 68 ARG B C 1
ATOM 2401 O O . ARG B 1 68 ? -10.273 3.117 14.852 1 98.62 68 ARG B O 1
ATOM 2408 N N . MET B 1 69 ? -11.719 3.623 13.234 1 98.75 69 MET B N 1
ATOM 2409 C CA . MET B 1 69 ? -10.852 3.066 12.203 1 98.75 69 MET B CA 1
ATOM 2410 C C . MET B 1 69 ? -9.531 3.836 12.125 1 98.75 69 MET B C 1
ATOM 2412 O O . MET B 1 69 ? -8.469 3.236 11.984 1 98.75 69 MET B O 1
ATOM 2416 N N . CYS B 1 70 ? -9.617 5.141 12.242 1 98.81 70 CYS B N 1
ATOM 2417 C CA . CYS B 1 70 ? -8.398 5.945 12.242 1 98.81 70 CYS B CA 1
ATOM 2418 C C . CYS B 1 70 ? -7.52 5.602 13.438 1 98.81 70 CYS B C 1
ATOM 2420 O O . CYS B 1 70 ? -6.301 5.488 13.305 1 98.81 70 CYS B O 1
ATOM 2422 N N . GLU B 1 71 ? -8.172 5.434 14.555 1 98.75 71 GLU B N 1
ATOM 2423 C CA . GLU B 1 71 ? -7.422 5.082 15.758 1 98.75 71 GLU B CA 1
ATOM 2424 C C . GLU B 1 71 ? -6.715 3.742 15.602 1 98.75 71 GLU B C 1
ATOM 2426 O O . GLU B 1 71 ? -5.551 3.602 15.977 1 98.75 71 GLU B O 1
ATOM 2431 N N . LEU B 1 72 ? -7.453 2.787 15.094 1 98.5 72 LEU B N 1
ATOM 2432 C CA . LEU B 1 72 ? -6.875 1.467 14.875 1 98.5 72 LEU B CA 1
ATOM 2433 C C . LEU B 1 72 ? -5.691 1.546 13.914 1 98.5 72 LEU B C 1
ATOM 2435 O O . LEU B 1 72 ? -4.648 0.94 14.156 1 98.5 72 LEU B O 1
ATOM 2439 N N . ALA B 1 73 ? -5.867 2.312 12.836 1 98.38 73 ALA B N 1
ATOM 2440 C CA . ALA B 1 73 ? -4.816 2.455 11.836 1 98.38 73 ALA B CA 1
ATOM 2441 C C . ALA B 1 73 ? -3.564 3.082 12.445 1 98.38 73 ALA B C 1
ATOM 2443 O O . ALA B 1 73 ? -2.451 2.598 12.227 1 98.38 73 ALA B O 1
ATOM 2444 N N . CYS B 1 74 ? -3.742 4.109 13.242 1 97.81 74 CYS B N 1
ATOM 2445 C CA . CYS B 1 74 ? -2.619 4.836 13.82 1 97.81 74 CYS B CA 1
ATOM 2446 C C . CYS B 1 74 ? -1.938 4.008 14.906 1 97.81 74 CYS B C 1
ATOM 2448 O O . CYS B 1 74 ? -0.726 3.799 14.859 1 97.81 74 CYS B O 1
ATOM 2450 N N . LYS B 1 75 ? -2.688 3.488 15.828 1 96.06 75 LYS B N 1
ATOM 2451 C CA . LYS B 1 75 ? -2.156 2.803 17 1 96.06 75 LYS B CA 1
ATOM 2452 C C . LYS B 1 75 ? -1.396 1.54 16.609 1 96.06 75 LYS B C 1
ATOM 2454 O O . LYS B 1 75 ? -0.378 1.204 17.219 1 96.06 75 LYS B O 1
ATOM 2459 N N . LYS B 1 76 ? -1.841 0.946 15.586 1 93.69 76 LYS B N 1
ATOM 2460 C CA . LYS B 1 76 ? -1.293 -0.371 15.273 1 93.69 76 LYS B CA 1
ATOM 2461 C C . LYS B 1 76 ? -0.167 -0.27 14.25 1 93.69 76 LYS B C 1
ATOM 2463 O O . LYS B 1 76 ? 0.638 -1.193 14.109 1 93.69 76 LYS B O 1
ATOM 2468 N N . THR B 1 77 ? -0.135 0.853 13.578 1 94.31 77 THR B N 1
ATOM 2469 C CA . THR B 1 77 ? 0.825 0.848 12.477 1 94.31 77 THR B CA 1
ATOM 2470 C C . THR B 1 77 ? 1.83 1.986 12.633 1 94.31 77 THR B C 1
ATOM 2472 O O . THR B 1 77 ? 2.836 2.035 11.922 1 94.31 77 THR B O 1
ATOM 2475 N N . SER B 1 78 ? 1.625 2.871 13.531 1 95.5 78 SER B N 1
ATOM 2476 C CA . SER B 1 78 ? 2.5 4.031 13.664 1 95.5 78 SER B CA 1
ATOM 2477 C C . SER B 1 78 ? 2.824 4.316 15.125 1 95.5 78 SER B C 1
ATOM 2479 O O . SER B 1 78 ? 2.072 3.926 16.016 1 95.5 78 SER B O 1
ATOM 2481 N N . THR B 1 79 ? 3.922 5.039 15.305 1 94.25 79 THR B N 1
ATOM 2482 C CA . THR B 1 79 ? 4.301 5.434 16.656 1 94.25 79 THR B CA 1
ATOM 2483 C C . THR B 1 79 ? 4.094 6.934 16.859 1 94.25 79 THR B C 1
ATOM 2485 O O . THR B 1 79 ? 4.211 7.434 17.984 1 94.25 79 THR B O 1
ATOM 2488 N N . TRP B 1 80 ? 3.736 7.66 15.82 1 96.25 80 TRP B N 1
ATOM 2489 C CA . TRP B 1 80 ? 3.746 9.109 15.992 1 96.25 80 TRP B CA 1
ATOM 2490 C C . TRP B 1 80 ? 2.463 9.727 15.453 1 96.25 80 TRP B C 1
ATOM 2492 O O . TRP B 1 80 ? 2.225 10.93 15.625 1 96.25 80 TRP B O 1
ATOM 2502 N N . LEU B 1 81 ? 1.642 8.93 14.789 1 98.31 81 LEU B N 1
ATOM 2503 C CA . LEU B 1 81 ? 0.361 9.422 14.289 1 98.31 81 LEU B CA 1
ATOM 2504 C C . LEU B 1 81 ? -0.736 9.234 15.328 1 98.31 81 LEU B C 1
ATOM 2506 O O . LEU B 1 81 ? -0.762 8.219 16.031 1 98.31 81 LEU B O 1
ATOM 2510 N N . MET B 1 82 ? -1.649 10.195 15.406 1 98.25 82 MET B N 1
ATOM 2511 C CA . MET B 1 82 ? -2.764 10.172 16.359 1 98.25 82 MET B CA 1
ATOM 2512 C C . MET B 1 82 ? -4.051 10.656 15.695 1 98.25 82 MET B C 1
ATOM 2514 O O . MET B 1 82 ? -4.031 11.117 14.547 1 98.25 82 MET B O 1
ATOM 2518 N N . VAL B 1 83 ? -5.105 10.461 16.453 1 98.69 83 VAL B N 1
ATOM 2519 C CA . VAL B 1 83 ? -6.414 10.93 16 1 98.69 83 VAL B CA 1
ATOM 2520 C C . VAL B 1 83 ? -6.969 11.945 17 1 98.69 83 VAL B C 1
ATOM 2522 O O . VAL B 1 83 ? -6.941 11.703 18.219 1 98.69 83 VAL B O 1
ATOM 2525 N N . ASP B 1 84 ? -7.285 13.109 16.516 1 98.69 84 ASP B N 1
ATOM 2526 C CA . ASP B 1 84 ? -8.062 14.039 17.328 1 98.69 84 ASP B CA 1
ATOM 2527 C C . ASP B 1 84 ? -9.539 13.992 16.953 1 98.69 84 ASP B C 1
ATOM 2529 O O . ASP B 1 84 ? -9.93 14.445 15.867 1 98.69 84 ASP B O 1
ATOM 2533 N N . PRO B 1 85 ? -10.375 13.547 17.797 1 98.25 85 PRO B N 1
ATOM 2534 C CA . PRO B 1 85 ? -11.789 13.352 17.469 1 98.25 85 PRO B CA 1
ATOM 2535 C C . PRO B 1 85 ? -12.609 14.633 17.594 1 98.25 85 PRO B C 1
ATOM 2537 O O . PRO B 1 85 ? -13.812 14.633 17.312 1 98.25 85 PRO B O 1
ATOM 2540 N N . TRP B 1 86 ? -12.016 15.711 18 1 98.62 86 TRP B N 1
ATOM 2541 C CA . TRP B 1 86 ? -12.734 16.938 18.312 1 98.62 86 TRP B CA 1
ATOM 2542 C C . TRP B 1 86 ? -13.648 17.344 17.156 1 98.62 86 TRP B C 1
ATOM 2544 O O . TRP B 1 86 ? -14.82 17.672 17.375 1 98.62 86 TRP B O 1
ATOM 2554 N N . GLU B 1 87 ? -13.117 17.328 15.961 1 98.38 87 GLU B N 1
ATOM 2555 C CA . GLU B 1 87 ? -13.906 17.719 14.797 1 98.38 87 GLU B CA 1
ATOM 2556 C C . GLU B 1 87 ? -15.102 16.781 14.609 1 98.38 87 GLU B C 1
ATOM 2558 O O . GLU B 1 87 ? -16.219 17.234 14.367 1 98.38 87 GLU B O 1
ATOM 2563 N N . ALA B 1 88 ? -14.867 15.523 14.703 1 97.38 88 ALA B N 1
ATOM 2564 C CA . ALA B 1 88 ? -1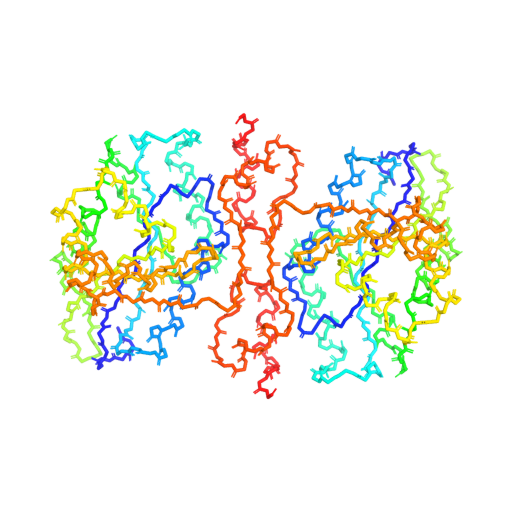5.891 14.508 14.477 1 97.38 88 ALA B CA 1
ATOM 2565 C C . ALA B 1 88 ? -17.016 14.633 15.5 1 97.38 88 ALA B C 1
ATOM 2567 O O . ALA B 1 88 ? -18.156 14.25 15.219 1 97.38 88 ALA B O 1
ATOM 2568 N N . LEU B 1 89 ? -16.703 15.156 16.625 1 96 89 LEU B N 1
ATOM 2569 C CA . LEU B 1 89 ? -17.656 15.219 17.719 1 96 89 LEU B CA 1
ATOM 2570 C C . LEU B 1 89 ? -18.531 16.453 17.625 1 96 89 LEU B C 1
ATOM 2572 O O . LEU B 1 89 ? -19.516 16.594 18.359 1 96 89 LEU B O 1
ATOM 2576 N N . GLN B 1 90 ? -18.172 17.297 16.672 1 96.31 90 GLN B N 1
ATOM 2577 C CA . GLN B 1 90 ? -19.016 18.469 16.5 1 96.31 90 GLN B CA 1
ATOM 2578 C C . GLN B 1 90 ? -20.359 18.094 15.867 1 96.31 90 GLN B C 1
ATOM 2580 O O . GLN B 1 90 ? -20.453 17.094 15.148 1 96.31 90 GLN B O 1
ATOM 2585 N N . GLU B 1 91 ? -21.406 18.859 16.172 1 91.31 91 GLU B N 1
AT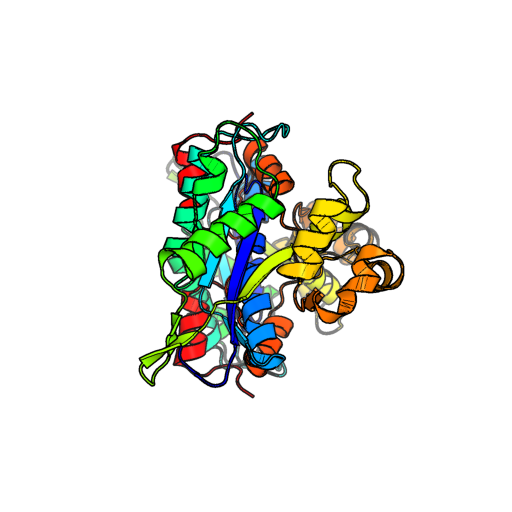OM 2586 C CA . GLU B 1 91 ? -22.734 18.594 15.633 1 91.31 91 GLU B CA 1
ATOM 2587 C C . GLU B 1 91 ? -22.812 18.906 14.141 1 91.31 91 GLU B C 1
ATOM 2589 O O . GLU B 1 91 ? -23.391 18.156 13.367 1 91.31 91 GLU B O 1
ATOM 2594 N N . GLN B 1 92 ? -22.219 20.016 13.812 1 92.81 92 GLN B N 1
ATOM 2595 C CA . GLN B 1 92 ? -22.234 20.469 12.422 1 92.81 92 GLN B CA 1
ATOM 2596 C C . GLN B 1 92 ? -20.828 20.391 11.812 1 92.81 92 GLN B C 1
ATOM 2598 O O . GLN B 1 92 ? -19.844 20.25 12.539 1 92.81 92 GLN B O 1
ATOM 2603 N N . HIS B 1 93 ? -20.859 20.5 10.539 1 92.69 93 HIS B N 1
ATOM 2604 C CA . HIS B 1 93 ? -19.578 20.547 9.828 1 92.69 93 HIS B CA 1
ATOM 2605 C C . HIS B 1 93 ? -18.719 21.703 10.328 1 92.69 93 HIS B C 1
ATOM 2607 O O . HIS B 1 93 ? -19.219 22.797 10.578 1 92.69 93 HIS B O 1
ATOM 2613 N N . THR B 1 94 ? -17.453 21.438 10.57 1 95.69 94 THR B N 1
ATOM 2614 C CA . THR B 1 94 ? -16.484 22.438 11 1 95.69 94 THR B CA 1
ATOM 2615 C C . THR B 1 94 ? -15.516 22.766 9.867 1 95.69 94 THR B C 1
ATOM 2617 O O . THR B 1 94 ? -14.906 21.859 9.289 1 95.69 94 THR B O 1
ATOM 2620 N N . ARG B 1 95 ? -15.367 23.984 9.602 1 95.81 95 ARG B N 1
ATOM 2621 C CA . ARG B 1 95 ? -14.43 24.406 8.57 1 95.81 95 ARG B CA 1
ATOM 2622 C C . ARG B 1 95 ? -12.992 24.094 8.969 1 95.81 95 ARG B C 1
ATOM 2624 O O . ARG B 1 95 ? -12.625 24.234 10.141 1 95.81 95 ARG B O 1
ATOM 2631 N N . THR B 1 96 ? -12.164 23.766 7.98 1 97.5 96 THR B N 1
ATOM 2632 C CA . THR B 1 96 ? -10.781 23.375 8.219 1 97.5 96 THR B CA 1
ATOM 2633 C C . THR B 1 96 ? -10.023 24.469 8.969 1 97.5 96 THR B C 1
ATOM 2635 O O . THR B 1 96 ? -9.211 24.172 9.844 1 97.5 96 THR B O 1
ATOM 2638 N N . ALA B 1 97 ? -10.273 25.734 8.648 1 98.06 97 ALA B N 1
ATOM 2639 C CA . ALA B 1 97 ? -9.625 26.859 9.336 1 98.06 97 ALA B CA 1
ATOM 2640 C C . ALA B 1 97 ? -9.883 26.797 10.836 1 98.06 97 ALA B C 1
ATOM 2642 O O . ALA B 1 97 ? -8.961 27 11.641 1 98.06 97 ALA B O 1
ATOM 2643 N N . VAL B 1 98 ? -11.094 26.5 11.172 1 98.25 98 VAL B N 1
ATOM 2644 C CA . VAL B 1 98 ? -11.5 26.453 12.57 1 98.25 98 VAL B CA 1
ATOM 2645 C C . VAL B 1 98 ? -10.852 25.25 13.25 1 98.25 98 VAL B C 1
ATOM 2647 O O . VAL B 1 98 ? -10.477 25.312 14.422 1 98.25 98 VAL B O 1
ATOM 2650 N N . VAL B 1 99 ? -10.758 24.141 12.57 1 98.69 99 VAL B N 1
ATOM 2651 C CA . VAL B 1 99 ? -10.109 22.953 13.102 1 98.69 99 VAL B CA 1
ATOM 2652 C C . VAL B 1 99 ? -8.648 23.25 13.422 1 98.69 99 VAL B C 1
ATOM 2654 O O . VAL B 1 99 ? -8.148 22.859 14.477 1 98.69 99 VAL B O 1
ATOM 2657 N N . LEU B 1 100 ? -7.988 23.953 12.516 1 98.81 100 LEU B N 1
ATOM 2658 C CA . LEU B 1 100 ? -6.598 24.312 12.758 1 98.81 100 LEU B CA 1
ATOM 2659 C C . LEU B 1 100 ? -6.48 25.266 13.945 1 98.81 100 LEU B C 1
ATOM 2661 O O . LEU B 1 100 ? -5.543 25.156 14.734 1 98.81 100 LEU B O 1
ATOM 2665 N N . ASP B 1 101 ? -7.422 26.172 14.07 1 98.81 101 ASP B N 1
ATOM 2666 C CA . ASP B 1 101 ? -7.465 27.047 15.242 1 98.81 101 ASP B CA 1
ATOM 2667 C C . ASP B 1 101 ? -7.57 26.219 16.531 1 98.81 101 ASP B C 1
ATOM 2669 O O . ASP B 1 101 ? -6.953 26.562 17.531 1 98.81 101 ASP B O 1
ATOM 2673 N N . HIS B 1 102 ? -8.414 25.219 16.469 1 98.75 102 HIS B N 1
ATOM 2674 C CA . HIS B 1 102 ? -8.578 24.344 17.609 1 98.75 102 HIS B CA 1
ATOM 2675 C C . HIS B 1 102 ? -7.254 23.703 18.016 1 98.75 102 HIS B C 1
ATOM 2677 O O . HIS B 1 102 ? -6.91 23.656 19.188 1 98.75 102 HIS B O 1
ATOM 2683 N N . PHE B 1 103 ? -6.531 23.219 17.047 1 98.75 103 PHE B N 1
ATOM 2684 C CA . PHE B 1 103 ? -5.23 22.625 17.328 1 98.75 103 PHE B CA 1
ATOM 2685 C C . PHE B 1 103 ? -4.285 23.656 17.938 1 98.75 103 PHE B C 1
ATOM 2687 O O . PHE B 1 103 ? -3.574 23.359 18.906 1 98.75 103 PHE B O 1
ATOM 2694 N N . ASN B 1 104 ? -4.262 24.844 17.328 1 98.69 104 ASN B N 1
ATOM 2695 C CA . ASN B 1 104 ? -3.422 25.906 17.859 1 98.69 104 ASN B CA 1
ATOM 2696 C C . ASN B 1 104 ? -3.799 26.234 19.297 1 98.69 104 ASN B C 1
ATOM 2698 O O . ASN B 1 104 ? -2.926 26.391 20.156 1 98.69 104 ASN B O 1
ATOM 2702 N N . TYR B 1 105 ? -5.074 26.359 19.531 1 98.69 105 TYR B N 1
ATOM 2703 C CA . TYR B 1 105 ? -5.57 26.688 20.875 1 98.69 105 TYR B CA 1
ATOM 2704 C C . TYR B 1 105 ? -5.105 25.656 21.891 1 98.69 105 TYR B C 1
ATOM 2706 O O . TYR B 1 105 ? -4.527 26 22.922 1 98.69 105 TYR B O 1
ATOM 2714 N N . GLU B 1 106 ? -5.293 24.375 21.594 1 98.25 106 GLU B N 1
ATOM 2715 C CA . GLU B 1 106 ? -4.961 23.297 22.516 1 98.25 106 GLU B CA 1
ATOM 2716 C C . GLU B 1 106 ? -3.453 23.188 22.719 1 98.25 106 GLU B C 1
ATOM 2718 O O . GLU B 1 106 ? -2.982 23.031 23.844 1 98.25 106 GLU B O 1
ATOM 2723 N N . ILE B 1 107 ? -2.67 23.328 21.656 1 97.75 107 ILE B N 1
ATOM 2724 C CA . ILE B 1 107 ? -1.237 23.047 21.703 1 97.75 107 ILE B CA 1
ATOM 2725 C C . ILE B 1 107 ? -0.49 24.281 22.219 1 97.75 107 ILE B C 1
ATOM 2727 O O . ILE B 1 107 ? 0.333 24.172 23.125 1 97.75 107 ILE B O 1
ATOM 2731 N N . ASN B 1 108 ? -0.857 25.422 21.703 1 98.25 108 ASN B N 1
ATOM 2732 C CA . ASN B 1 108 ? -0.043 26.594 21.984 1 98.25 108 ASN B CA 1
ATOM 2733 C C . ASN B 1 108 ? -0.645 27.453 23.094 1 98.25 108 ASN B C 1
ATOM 2735 O O . ASN B 1 108 ? 0.085 28.031 23.906 1 98.25 108 ASN B O 1
ATOM 2739 N N . GLU B 1 109 ? -1.916 27.578 23.141 1 98 109 GLU B N 1
ATOM 2740 C CA . GLU B 1 109 ? -2.525 28.453 24.141 1 98 109 GLU B CA 1
ATOM 2741 C C . GLU B 1 109 ? -2.75 27.703 25.453 1 98 109 GLU B C 1
ATOM 2743 O O . GLU B 1 109 ? -2.406 28.219 26.516 1 98 109 GLU B O 1
ATOM 2748 N N . VAL B 1 110 ? -3.354 26.547 25.406 1 97.81 110 VAL B N 1
ATOM 2749 C CA . VAL B 1 110 ? -3.672 25.797 26.609 1 97.81 110 VAL B CA 1
ATOM 2750 C C . VAL B 1 110 ? -2.398 25.172 27.188 1 97.81 110 VAL B C 1
ATOM 2752 O O . VAL B 1 110 ? -2.102 25.328 28.375 1 97.81 110 VAL B O 1
ATOM 2755 N N . ARG B 1 111 ? -1.525 24.5 26.375 1 95.94 111 ARG B N 1
ATOM 2756 C CA . ARG B 1 111 ? -0.358 23.766 26.828 1 95.94 111 ARG B CA 1
ATOM 2757 C C . ARG B 1 111 ? 0.89 24.641 26.812 1 95.94 111 ARG B C 1
ATOM 2759 O O . ARG B 1 111 ? 1.924 24.266 27.375 1 95.94 111 ARG B O 1
ATOM 2766 N N . GLY B 1 112 ? 0.743 25.812 26.109 1 95.19 112 GLY B N 1
ATOM 2767 C CA . GLY B 1 112 ? 1.829 26.781 26.125 1 95.19 112 GLY B CA 1
ATOM 2768 C C . GLY B 1 112 ? 2.949 26.438 25.172 1 95.19 112 GLY B C 1
ATOM 2769 O O . GLY B 1 112 ? 4.074 26.922 25.312 1 95.19 112 GLY B O 1
ATOM 2770 N N . GLY B 1 113 ? 2.652 25.531 24.25 1 96.5 113 GLY B N 1
ATOM 2771 C CA . GLY B 1 113 ? 3.674 25.094 23.312 1 96.5 113 GLY B CA 1
ATOM 2772 C C . GLY B 1 113 ? 4.441 23.875 23.781 1 96.5 113 GLY B C 1
ATOM 2773 O O . GLY B 1 113 ? 3.879 22.984 24.422 1 96.5 113 GLY B O 1
ATOM 2774 N N . VAL B 1 114 ? 5.668 23.688 23.281 1 95.94 114 VAL B N 1
ATOM 2775 C CA . VAL B 1 114 ? 6.465 22.516 23.609 1 95.94 114 VAL B CA 1
ATOM 2776 C C . VAL B 1 114 ? 7.734 22.938 24.344 1 95.94 114 VAL B C 1
ATOM 2778 O O . VAL B 1 114 ? 8.227 24.062 24.156 1 95.94 114 VAL B O 1
ATOM 2781 N N . LEU B 1 115 ? 8.195 22.078 25.188 1 92.94 115 LEU B N 1
ATOM 2782 C CA . LEU B 1 115 ? 9.414 22.344 25.953 1 92.94 115 LEU B CA 1
ATOM 2783 C C . LEU B 1 115 ? 10.648 21.953 25.156 1 92.94 115 LEU B C 1
ATOM 2785 O O . LEU B 1 115 ? 10.703 20.859 24.578 1 92.94 115 LEU B O 1
ATOM 2789 N N . THR B 1 116 ? 11.594 22.875 25.156 1 92.12 116 THR B N 1
ATOM 2790 C CA . THR B 1 116 ? 12.891 22.547 24.578 1 92.12 116 THR B CA 1
ATOM 2791 C C . THR B 1 116 ? 13.766 21.797 25.578 1 92.12 116 THR B C 1
ATOM 2793 O O . THR B 1 116 ? 13.398 21.641 26.734 1 92.12 116 THR B O 1
ATOM 2796 N N . LYS B 1 117 ? 14.93 21.25 25.062 1 88.88 117 LYS B N 1
ATOM 2797 C CA . LYS B 1 117 ? 15.867 20.562 25.953 1 88.88 117 LYS B CA 1
ATOM 2798 C C . LYS B 1 117 ? 16.391 21.5 27.031 1 88.88 117 LYS B C 1
ATOM 2800 O O . LYS B 1 117 ? 16.688 21.078 28.141 1 88.88 117 LYS B O 1
ATOM 2805 N N . LYS B 1 118 ? 16.406 22.812 26.844 1 89.94 118 LYS B N 1
ATOM 2806 C CA . LYS B 1 118 ? 16.922 23.828 27.766 1 89.94 118 LYS B CA 1
ATOM 2807 C C . LYS B 1 118 ? 15.844 24.297 28.734 1 89.94 118 LYS B C 1
ATOM 2809 O O . LYS B 1 118 ? 16.094 25.172 29.562 1 89.94 118 LYS B O 1
ATOM 2814 N N . GLY B 1 119 ? 14.688 23.781 28.5 1 88.5 119 GLY B N 1
ATOM 2815 C CA . GLY B 1 119 ? 13.609 24.109 29.422 1 88.5 119 GLY B CA 1
ATOM 2816 C C . GLY B 1 119 ? 12.797 25.312 28.984 1 88.5 119 GLY B C 1
ATOM 2817 O O . GLY B 1 119 ? 11.953 25.797 29.75 1 88.5 119 GLY B O 1
ATOM 2818 N N . GLU B 1 120 ? 13.047 25.75 27.859 1 91.12 120 GLU B N 1
ATOM 2819 C CA . GLU B 1 120 ? 12.289 26.859 27.297 1 91.12 120 GLU B CA 1
ATOM 2820 C C . GLU B 1 120 ? 11.062 26.375 26.531 1 91.12 120 GLU B C 1
ATOM 2822 O O . GLU B 1 120 ? 11.016 25.219 26.094 1 91.12 120 GLU B O 1
ATOM 2827 N N . LYS B 1 121 ? 10.031 27.266 26.5 1 92.25 121 LYS B N 1
ATOM 2828 C CA . LYS B 1 121 ? 8.828 26.938 25.734 1 92.25 121 LYS B CA 1
ATOM 2829 C C . LYS B 1 121 ? 8.883 27.547 24.344 1 92.25 121 LYS B C 1
ATOM 2831 O O . LYS B 1 121 ? 9.305 28.688 24.172 1 92.25 121 LYS B O 1
ATOM 2836 N N . LYS B 1 122 ? 8.523 26.719 23.375 1 95.75 122 LYS B N 1
ATOM 2837 C CA . LYS B 1 122 ? 8.43 27.156 21.984 1 95.75 122 LYS B CA 1
ATOM 2838 C C . LYS B 1 122 ? 7.023 26.922 21.438 1 95.75 122 LYS B C 1
ATOM 2840 O O . LYS B 1 122 ? 6.402 25.891 21.719 1 95.75 122 LYS B O 1
ATOM 2845 N N . GLN B 1 123 ? 6.547 27.938 20.672 1 96.88 123 GLN B N 1
ATOM 2846 C CA . GLN B 1 123 ? 5.293 27.734 19.953 1 96.88 123 GLN B CA 1
ATOM 2847 C C . GLN B 1 123 ? 5.457 26.688 18.859 1 96.88 123 GLN B C 1
ATOM 2849 O O . GLN B 1 123 ? 6.488 26.641 18.188 1 96.88 123 GLN B O 1
ATOM 2854 N N . VAL B 1 124 ? 4.414 25.969 18.719 1 98.19 124 VAL B N 1
ATOM 2855 C CA . VAL B 1 124 ? 4.43 24.906 17.719 1 98.19 124 VAL B CA 1
ATOM 2856 C C . VAL B 1 124 ? 3.742 25.375 16.453 1 98.19 124 VAL B C 1
ATOM 2858 O O . VAL B 1 124 ? 2.633 25.922 16.5 1 98.19 124 VAL B O 1
ATOM 2861 N N . LYS B 1 125 ? 4.461 25.219 15.352 1 98.25 125 LYS B N 1
ATOM 2862 C CA . LYS B 1 125 ? 3.824 25.484 14.062 1 98.25 125 LYS B CA 1
ATOM 2863 C C . LYS B 1 125 ? 2.832 24.375 13.703 1 98.25 125 LYS B C 1
ATOM 2865 O O . LYS B 1 125 ? 3.115 23.188 13.906 1 98.25 125 LYS B O 1
ATOM 2870 N N . ILE B 1 126 ? 1.685 24.797 13.258 1 98.5 126 ILE B N 1
ATOM 2871 C CA . ILE B 1 126 ? 0.663 23.859 12.789 1 98.5 126 ILE B CA 1
ATOM 2872 C C . ILE B 1 126 ? 0.49 24.016 11.281 1 98.5 126 ILE B C 1
ATOM 2874 O O . ILE B 1 126 ? 0.339 25.125 10.766 1 98.5 126 ILE B O 1
ATOM 2878 N N . MET B 1 127 ? 0.566 22.922 10.578 1 98.75 127 MET B N 1
ATOM 2879 C CA . MET B 1 127 ? 0.355 22.953 9.133 1 98.75 127 MET B CA 1
ATOM 2880 C C . MET B 1 127 ? -0.685 21.922 8.719 1 98.75 127 MET B C 1
ATOM 2882 O O . MET B 1 127 ? -0.756 20.828 9.297 1 98.75 127 MET B O 1
ATOM 2886 N N . LEU B 1 128 ? -1.438 22.281 7.711 1 98.81 128 LEU B N 1
ATOM 2887 C CA . LEU B 1 128 ? -2.393 21.375 7.098 1 98.81 128 LEU B CA 1
ATOM 2888 C C . LEU B 1 128 ? -1.695 20.438 6.113 1 98.81 128 LEU B C 1
ATOM 2890 O O . LEU B 1 128 ? -0.891 20.891 5.293 1 98.81 128 LEU B O 1
ATOM 2894 N N . LEU B 1 129 ? -1.922 19.172 6.273 1 98.69 129 LEU B N 1
ATOM 2895 C CA . LEU B 1 129 ? -1.402 18.188 5.336 1 98.69 129 LEU B CA 1
ATOM 2896 C C . LEU B 1 129 ? -2.502 17.688 4.402 1 98.69 129 LEU B C 1
ATOM 2898 O O . LEU B 1 129 ? -3.52 17.156 4.859 1 98.69 129 LEU B O 1
ATOM 2902 N N . VAL B 1 130 ? -2.309 17.875 3.094 1 97.38 130 VAL B N 1
ATOM 2903 C CA . VAL B 1 130 ? -3.336 17.469 2.139 1 97.38 130 VAL B CA 1
ATOM 2904 C C . VAL B 1 130 ? -2.682 16.844 0.904 1 97.38 130 VAL B C 1
ATOM 2906 O O . VAL B 1 130 ? -1.483 17.031 0.674 1 97.38 130 VAL B O 1
ATOM 2909 N N . GLY B 1 131 ? -3.471 16.062 0.19 1 94.75 131 GLY B N 1
ATOM 2910 C CA . GLY B 1 131 ? -3.086 15.695 -1.166 1 94.75 131 GLY B CA 1
ATOM 2911 C C . GLY B 1 131 ? -3.334 16.812 -2.17 1 94.75 131 GLY B C 1
ATOM 2912 O O . GLY B 1 131 ? -4.082 17.75 -1.892 1 94.75 131 GLY B O 1
ATOM 2913 N N . SER B 1 132 ? -2.676 16.656 -3.311 1 93.38 132 SER B N 1
ATOM 2914 C CA . SER B 1 132 ? -2.836 17.672 -4.352 1 93.38 132 SER B CA 1
ATOM 2915 C C . SER B 1 132 ? -4.289 17.766 -4.812 1 93.38 132 SER B C 1
ATOM 2917 O O . SER B 1 132 ? -4.75 18.844 -5.203 1 93.38 132 SER B O 1
ATOM 2919 N N . ASP B 1 133 ? -4.984 16.656 -4.727 1 90.06 133 ASP B N 1
ATOM 2920 C CA . ASP B 1 133 ? -6.398 16.672 -5.086 1 90.06 133 ASP B CA 1
ATOM 2921 C C . ASP B 1 133 ? -7.195 17.578 -4.156 1 90.06 133 ASP B C 1
ATOM 2923 O O . ASP B 1 133 ? -8.055 18.344 -4.613 1 90.06 133 ASP B O 1
ATOM 2927 N N . MET B 1 134 ? -6.977 17.531 -2.916 1 91.69 134 MET B N 1
ATOM 2928 C CA . MET B 1 134 ? -7.66 18.375 -1.939 1 91.69 134 MET B CA 1
ATOM 2929 C C . MET B 1 134 ? -7.297 19.844 -2.141 1 91.69 134 MET B C 1
ATOM 2931 O O . MET B 1 134 ? -8.164 20.703 -2.082 1 91.69 134 MET B O 1
ATOM 2935 N N . LEU B 1 135 ? -6.035 20.094 -2.35 1 93.88 135 LEU B N 1
ATOM 2936 C CA . LEU B 1 135 ? -5.629 21.469 -2.592 1 93.88 135 LEU B CA 1
ATOM 2937 C C . LEU B 1 135 ? -6.359 22.047 -3.801 1 93.88 135 LEU B C 1
ATOM 2939 O O . LEU B 1 135 ? -6.852 23.172 -3.756 1 93.88 135 LEU B O 1
ATOM 2943 N N . GLN B 1 136 ? -6.395 21.25 -4.82 1 91.62 136 GLN B N 1
ATOM 2944 C CA . GLN B 1 136 ? -7.094 21.688 -6.02 1 91.62 136 GLN B CA 1
ATOM 2945 C C . GLN B 1 136 ? -8.562 21.984 -5.727 1 91.62 136 GLN B C 1
ATOM 2947 O O . GLN B 1 136 ? -9.109 22.984 -6.207 1 91.62 136 GLN B O 1
ATOM 2952 N N . SER B 1 137 ? -9.148 21.156 -4.957 1 89.81 137 SER B N 1
ATOM 2953 C CA . SER B 1 137 ? -10.547 21.359 -4.59 1 89.81 137 SER B CA 1
ATOM 2954 C C . SER B 1 137 ? -10.727 22.641 -3.77 1 89.81 137 SER B C 1
ATOM 2956 O O . SER B 1 137 ? -11.75 23.312 -3.889 1 89.81 137 SER B O 1
ATOM 2958 N N . MET B 1 138 ? -9.766 22.984 -2.979 1 92.25 138 MET B N 1
ATOM 2959 C CA . MET B 1 138 ? -9.836 24.156 -2.113 1 92.25 138 MET B CA 1
ATOM 2960 C C . MET B 1 138 ? -9.891 25.438 -2.936 1 92.25 138 MET B C 1
ATOM 2962 O O . MET B 1 138 ? -10.578 26.391 -2.562 1 92.25 138 MET B O 1
ATOM 2966 N N . VAL B 1 139 ? -9.273 25.391 -4.074 1 89.31 139 VAL B N 1
ATOM 2967 C CA . VAL B 1 139 ? -9.164 26.656 -4.805 1 89.31 139 VAL B CA 1
ATOM 2968 C C . VAL B 1 139 ? -10.141 26.656 -5.977 1 89.31 139 VAL B C 1
ATOM 2970 O O . VAL B 1 139 ? -10.281 27.672 -6.668 1 89.31 139 VAL B O 1
ATOM 2973 N N . THR B 1 140 ? -10.805 25.531 -6.215 1 88.12 140 THR B N 1
ATOM 2974 C CA . THR B 1 140 ? -11.703 25.469 -7.367 1 88.12 140 THR B CA 1
ATOM 2975 C C . THR B 1 140 ? -13.164 25.438 -6.914 1 88.12 140 THR B C 1
ATOM 2977 O O . THR B 1 140 ? -14.047 25.906 -7.637 1 88.12 140 THR B O 1
ATOM 2980 N N . LEU B 1 141 ? -13.336 24.859 -5.727 1 86 141 LEU B N 1
ATOM 2981 C CA . LEU B 1 141 ? -14.719 24.719 -5.27 1 86 141 LEU B CA 1
ATOM 2982 C C . LEU B 1 141 ? -15.156 25.953 -4.488 1 86 141 LEU B C 1
ATOM 2984 O O . LEU B 1 141 ? -14.398 26.484 -3.676 1 86 141 LEU B O 1
ATOM 2988 N N . SER B 1 142 ? -16.344 26.297 -4.629 1 84.44 142 SER B N 1
ATOM 2989 C CA . SER B 1 142 ? -16.875 27.516 -4.047 1 84.44 142 SER B CA 1
ATOM 2990 C C . SER B 1 142 ? -17.203 27.344 -2.566 1 84.44 142 SER B C 1
ATOM 2992 O O . SER B 1 142 ? -17.422 28.312 -1.851 1 84.44 142 SER B O 1
ATOM 2994 N N . VAL B 1 143 ? -17.094 26.156 -2.098 1 83.25 143 VAL B N 1
ATOM 2995 C CA . VAL B 1 143 ? -17.453 25.875 -0.711 1 83.25 143 VAL B CA 1
ATOM 2996 C C . VAL B 1 143 ? -16.391 26.438 0.225 1 83.25 143 VAL B C 1
ATOM 2998 O O . VAL B 1 143 ? -16.641 26.641 1.414 1 83.25 143 VAL B O 1
ATOM 3001 N N . TRP B 1 144 ? -15.32 26.812 -0.289 1 92.19 144 TRP B N 1
ATOM 3002 C CA . TRP B 1 144 ? -14.242 27.375 0.525 1 92.19 144 TRP B CA 1
ATOM 3003 C C . TRP B 1 144 ? -14.281 28.906 0.517 1 92.19 144 TRP B C 1
ATOM 3005 O O . TRP B 1 144 ? -14.227 29.516 -0.545 1 92.19 144 TRP B O 1
ATOM 3015 N N . LYS B 1 145 ? -14.312 29.469 1.714 1 94.25 145 LYS B N 1
ATOM 3016 C CA . LYS B 1 145 ? -14.297 30.922 1.84 1 94.25 145 LYS B CA 1
ATOM 3017 C C . LYS B 1 145 ? -12.891 31.484 1.658 1 94.25 145 LYS B C 1
ATOM 3019 O O . LYS B 1 145 ? -11.922 30.891 2.154 1 94.25 145 LYS B O 1
ATOM 3024 N N . GLU B 1 146 ? -12.891 32.562 1.016 1 95.12 146 GLU B N 1
ATOM 3025 C CA . GLU B 1 146 ? -11.594 33.219 0.781 1 95.12 146 GLU B CA 1
ATOM 3026 C C . GLU B 1 146 ? -10.883 33.5 2.096 1 95.12 146 GLU B C 1
ATOM 3028 O O . GLU B 1 146 ? -9.672 33.312 2.213 1 95.12 146 GLU B O 1
ATOM 3033 N N . GLU B 1 147 ? -11.609 34 3.002 1 96.69 147 GLU B N 1
ATOM 3034 C CA . GLU B 1 147 ? -11.031 34.344 4.305 1 96.69 147 GLU B CA 1
ATOM 3035 C C . GLU B 1 147 ? -10.414 33.094 4.953 1 96.69 147 GLU B C 1
ATOM 3037 O O . GLU B 1 147 ? -9.375 33.188 5.613 1 96.69 147 GLU B O 1
ATOM 3042 N N . ASP B 1 148 ? -11.062 31.984 4.797 1 97.44 148 ASP B N 1
ATOM 3043 C CA . ASP B 1 148 ? -10.547 30.719 5.34 1 97.44 148 ASP B CA 1
ATOM 3044 C C . ASP B 1 148 ? -9.258 30.312 4.641 1 97.44 148 ASP B C 1
ATOM 3046 O O . ASP B 1 148 ? -8.32 29.828 5.285 1 97.44 148 ASP B O 1
ATOM 3050 N N . LEU B 1 149 ? -9.242 30.5 3.369 1 97.31 149 LEU B N 1
ATOM 3051 C CA . LEU B 1 149 ? -8.047 30.156 2.609 1 97.31 149 LEU B CA 1
ATOM 3052 C C . LEU B 1 149 ? -6.871 31.031 3.027 1 97.31 149 LEU B C 1
ATOM 3054 O O . LEU B 1 149 ? -5.758 30.531 3.215 1 97.31 149 LEU B O 1
ATOM 3058 N N . HIS B 1 150 ? -7.145 32.344 3.24 1 97.75 150 HIS B N 1
ATOM 3059 C CA . HIS B 1 150 ? -6.105 33.219 3.744 1 97.75 150 HIS B CA 1
ATOM 3060 C C . HIS B 1 150 ? -5.617 32.781 5.121 1 97.75 150 HIS B C 1
ATOM 3062 O O . HIS B 1 150 ? -4.418 32.812 5.398 1 97.75 150 HIS B O 1
ATOM 3068 N N . HIS B 1 151 ? -6.562 32.375 5.867 1 98.25 151 HIS B N 1
ATOM 3069 C CA . HIS B 1 151 ? -6.242 31.953 7.223 1 98.25 151 HIS B CA 1
ATOM 3070 C C . HIS B 1 151 ? -5.41 30.672 7.211 1 98.25 151 HIS B C 1
ATOM 3072 O O . HIS B 1 151 ? -4.406 30.578 7.922 1 98.25 151 HIS B O 1
ATOM 3078 N N . ILE B 1 152 ? -5.777 29.719 6.406 1 98.38 152 ILE B N 1
ATOM 3079 C CA . ILE B 1 152 ? -5.102 28.422 6.336 1 98.38 152 ILE B CA 1
ATOM 3080 C C . ILE B 1 152 ? -3.705 28.609 5.746 1 98.38 152 ILE B C 1
ATOM 3082 O O . ILE B 1 152 ? -2.707 28.25 6.379 1 98.38 152 ILE B O 1
ATOM 3086 N N . PHE B 1 153 ? -3.668 29.203 4.562 1 97.94 153 PHE B N 1
ATOM 3087 C CA . PHE B 1 153 ? -2.395 29.281 3.854 1 97.94 153 PHE B CA 1
ATOM 3088 C C . PHE B 1 153 ? -1.509 30.375 4.453 1 97.94 153 PHE B C 1
ATOM 3090 O O . PHE B 1 153 ? -0.281 30.266 4.438 1 97.94 153 PHE B O 1
ATOM 3097 N N . GLY B 1 154 ? -2.047 31.391 4.98 1 97.69 154 GLY B N 1
ATOM 3098 C CA . GLY B 1 154 ? -1.294 32.5 5.551 1 97.69 154 GLY B CA 1
ATOM 3099 C C . GLY B 1 154 ? -0.816 32.219 6.965 1 97.69 154 GLY B C 1
ATOM 3100 O O . GLY B 1 154 ? 0.384 32.281 7.242 1 97.69 154 GLY B O 1
ATOM 3101 N N . HIS B 1 155 ? -1.679 31.859 7.781 1 97.62 155 HIS B N 1
ATOM 3102 C CA . HIS B 1 155 ? -1.375 31.719 9.203 1 97.62 155 HIS B CA 1
ATOM 3103 C C . HIS B 1 155 ? -0.755 30.359 9.5 1 97.62 155 HIS B C 1
ATOM 3105 O O . HIS B 1 155 ? 0.231 30.266 10.234 1 97.62 155 HIS B O 1
ATOM 3111 N N . TYR B 1 156 ? -1.252 29.359 9 1 98.44 156 TYR B N 1
ATOM 3112 C CA . TYR B 1 156 ? -0.8 28.016 9.367 1 98.44 156 TYR B CA 1
ATOM 3113 C C . TYR B 1 156 ? 0.154 27.469 8.312 1 98.44 156 TYR B C 1
ATOM 3115 O O . TYR B 1 156 ? 1.288 27.094 8.633 1 98.44 156 TYR B O 1
ATOM 3123 N N . GLY B 1 157 ? -0.293 27.469 7.047 1 98 157 GLY B N 1
ATOM 3124 C CA . GLY B 1 157 ? 0.449 26.859 5.961 1 98 157 GLY B CA 1
ATOM 3125 C C . GLY B 1 157 ? -0.101 25.5 5.559 1 98 157 GLY B C 1
ATOM 3126 O O . GLY B 1 157 ? -1.046 25 6.172 1 98 157 GLY B O 1
ATOM 3127 N N . CYS B 1 158 ? 0.529 25 4.512 1 97.69 158 CYS B N 1
ATOM 3128 C CA . CYS B 1 158 ? -0.01 23.766 3.938 1 97.69 158 CYS B CA 1
ATOM 3129 C C . CYS B 1 158 ? 1.104 22.891 3.373 1 97.69 158 CYS B C 1
ATOM 3131 O O . CYS B 1 158 ? 2.012 23.391 2.705 1 97.69 158 CYS B O 1
ATOM 3133 N N . PHE B 1 159 ? 1.073 21.703 3.828 1 97.25 159 PHE B N 1
ATOM 3134 C CA . PHE B 1 159 ? 1.923 20.672 3.256 1 97.25 159 PHE B CA 1
ATOM 3135 C C . PHE B 1 159 ? 1.146 19.828 2.252 1 97.25 159 PHE B C 1
ATOM 3137 O O . PHE B 1 159 ? 0.166 19.172 2.609 1 97.25 159 PHE B O 1
ATOM 3144 N N . VAL B 1 160 ? 1.622 19.797 0.969 1 96.69 160 VAL B N 1
ATOM 3145 C CA . VAL B 1 160 ? 0.874 19.156 -0.113 1 96.69 160 VAL B CA 1
ATOM 3146 C C . VAL B 1 160 ? 1.66 17.969 -0.661 1 96.69 160 VAL B C 1
ATOM 3148 O O . VAL B 1 160 ? 2.807 18.125 -1.091 1 96.69 160 VAL B O 1
ATOM 3151 N N . ILE B 1 161 ? 1.036 16.859 -0.592 1 95 161 ILE B N 1
ATOM 3152 C CA . ILE B 1 161 ? 1.623 15.672 -1.2 1 95 161 ILE B CA 1
ATOM 3153 C C . ILE B 1 161 ? 1.126 15.523 -2.637 1 95 161 ILE B C 1
ATOM 3155 O O . ILE B 1 161 ? -0.081 15.445 -2.879 1 95 161 ILE B O 1
ATOM 3159 N N . GLU B 1 162 ? 2.043 15.43 -3.471 1 90.56 162 GLU B N 1
ATOM 3160 C CA . GLU B 1 162 ? 1.71 15.359 -4.891 1 90.56 162 GLU B CA 1
ATOM 3161 C C . GLU B 1 162 ? 0.973 14.062 -5.223 1 90.56 162 GLU B C 1
ATOM 3163 O O . GLU B 1 162 ? 1.332 12.992 -4.727 1 90.56 162 GLU B O 1
ATOM 3168 N N . ARG B 1 163 ? -0.079 14.188 -5.973 1 86.56 163 ARG B N 1
ATOM 3169 C CA . ARG B 1 163 ? -0.805 13.055 -6.535 1 86.56 163 ARG B CA 1
ATOM 3170 C C . ARG B 1 163 ? -0.764 13.078 -8.062 1 86.56 163 ARG B C 1
ATOM 3172 O O . ARG B 1 163 ? -0.629 14.148 -8.664 1 86.56 163 ARG B O 1
ATOM 3179 N N . MET B 1 164 ? -0.932 11.883 -8.617 1 78.31 164 MET B N 1
ATOM 3180 C CA . MET B 1 164 ? -0.889 11.773 -10.078 1 78.31 164 MET B CA 1
ATOM 3181 C C . MET B 1 164 ? -2.043 12.547 -10.711 1 78.31 164 MET B C 1
ATOM 3183 O O . MET B 1 164 ? -3.18 12.461 -10.242 1 78.31 164 MET B O 1
ATOM 3187 N N . GLY B 1 165 ? -1.674 13.312 -11.781 1 79.19 165 GLY B N 1
ATOM 3188 C CA . GLY B 1 165 ? -2.711 13.969 -12.57 1 79.19 165 GLY B CA 1
ATOM 3189 C C . GLY B 1 165 ? -2.928 15.422 -12.18 1 79.19 165 GLY B C 1
ATOM 3190 O O . GLY B 1 165 ? -3.715 16.125 -12.812 1 79.19 165 GLY B O 1
ATOM 3191 N N . PHE B 1 166 ? -2.25 15.844 -11.148 1 81.19 166 PHE B N 1
ATOM 3192 C CA . PHE B 1 166 ? -2.461 17.203 -10.688 1 81.19 166 PHE B CA 1
ATOM 3193 C C . PHE B 1 166 ? -1.214 18.062 -10.914 1 81.19 166 PHE B C 1
ATOM 3195 O O . PHE B 1 166 ? -0.094 17.594 -10.68 1 81.19 166 PHE B O 1
ATOM 3202 N N . ASP B 1 167 ? -1.469 19.156 -11.523 1 84.19 167 ASP B N 1
ATOM 3203 C CA . ASP B 1 167 ? -0.373 20.094 -11.727 1 84.19 167 ASP B CA 1
ATOM 3204 C C . ASP B 1 167 ? -0.393 21.203 -10.672 1 84.19 167 ASP B C 1
ATOM 3206 O O . ASP B 1 167 ? -0.686 22.359 -10.984 1 84.19 167 ASP B O 1
ATOM 3210 N N . ILE B 1 168 ? 0.113 20.938 -9.523 1 85.62 168 ILE B N 1
ATOM 3211 C CA . ILE B 1 168 ? -0.019 21.812 -8.359 1 85.62 168 ILE B CA 1
ATOM 3212 C C . ILE B 1 168 ? 0.967 22.969 -8.477 1 85.62 168 ILE B C 1
ATOM 3214 O O . ILE B 1 168 ? 0.669 24.094 -8.047 1 85.62 168 ILE B O 1
ATOM 3218 N N . SER B 1 169 ? 2.104 22.688 -9.125 1 89 169 SER B N 1
ATOM 3219 C CA . SER B 1 169 ? 3.064 23.766 -9.312 1 89 169 SER B CA 1
ATOM 3220 C C . SER B 1 169 ? 2.459 24.906 -10.125 1 89 169 SER B C 1
ATOM 3222 O O . SER B 1 169 ? 2.631 26.078 -9.781 1 89 169 SER B O 1
ATOM 3224 N N . ASN B 1 170 ? 1.805 24.531 -11.094 1 90 170 ASN B N 1
ATOM 3225 C CA . ASN B 1 170 ? 1.127 25.531 -11.906 1 90 170 ASN B CA 1
ATOM 3226 C C . ASN B 1 170 ? 0.03 26.234 -11.125 1 90 170 ASN B C 1
ATOM 3228 O O . ASN B 1 170 ? -0.15 27.453 -11.266 1 90 170 ASN B O 1
ATOM 3232 N N . GLU B 1 171 ? -0.674 25.531 -10.336 1 90.31 171 GLU B N 1
ATOM 3233 C CA . GLU B 1 171 ? -1.745 26.125 -9.547 1 90.31 171 GLU B CA 1
ATOM 3234 C C . GLU B 1 171 ? -1.194 27.141 -8.539 1 90.31 171 GLU B C 1
ATOM 3236 O O . GLU B 1 171 ? -1.765 28.219 -8.359 1 90.31 171 GLU B O 1
ATOM 3241 N N . ILE B 1 172 ? -0.12 26.781 -7.91 1 91.5 172 ILE B N 1
ATOM 3242 C CA . ILE B 1 172 ? 0.494 27.641 -6.906 1 91.5 172 ILE B CA 1
ATOM 3243 C C . ILE B 1 172 ? 0.951 28.953 -7.555 1 91.5 172 ILE B C 1
ATOM 3245 O O . ILE B 1 172 ? 0.843 30.016 -6.957 1 91.5 172 ILE B O 1
ATOM 3249 N N . SER B 1 173 ? 1.321 28.875 -8.812 1 92 173 SER B N 1
ATOM 3250 C CA . SER B 1 173 ? 1.846 30.062 -9.492 1 92 173 SER B CA 1
ATOM 3251 C C . SER B 1 173 ? 0.721 30.906 -10.078 1 92 173 SER B C 1
ATOM 3253 O O . SER B 1 173 ? 0.858 32.125 -10.203 1 92 173 SER B O 1
ATOM 3255 N N . THR B 1 174 ? -0.42 30.312 -10.367 1 90.56 174 THR B N 1
ATOM 3256 C CA . THR B 1 174 ? -1.43 31.031 -11.141 1 90.56 174 THR B CA 1
ATOM 3257 C C . THR B 1 174 ? -2.584 31.469 -10.25 1 90.56 174 THR B C 1
ATOM 3259 O O . THR B 1 174 ? -3.215 32.5 -10.516 1 90.56 174 THR B O 1
ATOM 3262 N N . HIS B 1 175 ? -2.908 30.734 -9.289 1 92.5 175 HIS B N 1
ATOM 3263 C CA . HIS B 1 175 ? -4.004 31.094 -8.398 1 92.5 175 HIS B CA 1
ATOM 3264 C C . HIS B 1 175 ? -3.586 32.219 -7.438 1 92.5 175 HIS B C 1
ATOM 3266 O O . HIS B 1 175 ? -2.584 32.062 -6.73 1 92.5 175 HIS B O 1
ATOM 3272 N N . ALA B 1 176 ? -4.293 33.188 -7.32 1 94.06 176 ALA B N 1
ATOM 3273 C CA . ALA B 1 176 ? -3.922 34.438 -6.629 1 94.06 176 ALA B CA 1
ATOM 3274 C C . ALA B 1 176 ? -3.572 34.156 -5.168 1 94.06 176 ALA B C 1
ATOM 3276 O O . ALA B 1 176 ? -2.51 34.562 -4.691 1 94.06 176 ALA B O 1
ATOM 3277 N N . ILE B 1 177 ? -4.387 33.438 -4.477 1 95 177 ILE B N 1
ATOM 3278 C CA . ILE B 1 177 ? -4.195 33.188 -3.049 1 95 177 ILE B CA 1
ATOM 3279 C C . ILE B 1 177 ? -2.99 32.281 -2.838 1 95 177 ILE B C 1
ATOM 3281 O O . ILE B 1 177 ? -2.16 32.531 -1.961 1 95 177 ILE B O 1
ATOM 3285 N N . LEU B 1 178 ? -2.914 31.203 -3.607 1 96.19 178 LEU B N 1
ATOM 3286 C CA . LEU B 1 178 ? -1.794 30.281 -3.473 1 96.19 178 LEU B CA 1
ATOM 3287 C C . LEU B 1 178 ? -0.472 30.984 -3.768 1 96.19 178 LEU B C 1
ATOM 3289 O O . LEU B 1 178 ? 0.519 30.766 -3.064 1 96.19 178 LEU B O 1
ATOM 3293 N N . SER B 1 179 ? -0.542 31.766 -4.785 1 96.75 179 SER B N 1
ATOM 3294 C CA . SER B 1 179 ? 0.664 32.5 -5.152 1 96.75 179 SER B CA 1
ATOM 3295 C C . SER B 1 179 ? 1.09 33.469 -4.043 1 96.75 179 SER B C 1
ATOM 3297 O O . SER B 1 179 ? 2.283 33.625 -3.771 1 96.75 179 SER B O 1
ATOM 3299 N N . MET B 1 180 ? 0.16 34.094 -3.434 1 97 180 MET B N 1
ATOM 3300 C CA . MET B 1 180 ? 0.412 35.031 -2.348 1 97 180 MET B CA 1
ATOM 3301 C C . MET B 1 180 ? 1.14 34.344 -1.193 1 97 180 MET B C 1
ATOM 3303 O O . MET B 1 180 ? 2.006 34.969 -0.557 1 97 180 MET B O 1
ATOM 3307 N N . TYR B 1 181 ? 0.788 33.094 -0.977 1 97.38 181 TYR B N 1
ATOM 3308 C CA . TYR B 1 181 ? 1.335 32.406 0.184 1 97.38 181 TYR B CA 1
ATOM 3309 C C . TYR B 1 181 ? 2.25 31.266 -0.243 1 97.38 181 TYR B C 1
ATOM 3311 O O . TYR B 1 181 ? 2.359 30.266 0.456 1 97.38 181 TYR B O 1
ATOM 3319 N N . LYS B 1 182 ? 2.855 31.344 -1.415 1 96.69 182 LYS B N 1
ATOM 3320 C CA . LYS B 1 182 ? 3.646 30.266 -2.01 1 96.69 182 LYS B CA 1
ATOM 3321 C C . LYS B 1 182 ? 4.754 29.812 -1.063 1 96.69 182 LYS B C 1
ATOM 3323 O O . LYS B 1 182 ? 5.102 28.641 -1.03 1 96.69 182 LYS B O 1
ATOM 3328 N N . ASN B 1 183 ? 5.281 30.688 -0.259 1 95.62 183 ASN B N 1
ATOM 3329 C CA . ASN B 1 183 ? 6.375 30.359 0.647 1 95.62 183 ASN B CA 1
ATOM 3330 C C . ASN B 1 183 ? 5.883 29.594 1.87 1 95.62 183 ASN B C 1
ATOM 3332 O O . ASN B 1 183 ? 6.684 29.047 2.627 1 95.62 183 ASN B O 1
ATOM 3336 N N . ASN B 1 184 ? 4.578 29.516 2.07 1 97.25 184 ASN B N 1
ATOM 3337 C CA . ASN B 1 184 ? 3.977 28.797 3.193 1 97.25 184 ASN B CA 1
ATOM 3338 C C . ASN B 1 184 ? 3.293 27.516 2.744 1 97.25 184 ASN B C 1
ATOM 3340 O O . ASN B 1 184 ? 2.541 26.906 3.508 1 97.25 184 ASN B O 1
ATOM 3344 N N . ILE B 1 185 ? 3.484 27.219 1.475 1 96.75 185 ILE B N 1
ATOM 3345 C CA . ILE B 1 185 ? 2.975 25.984 0.887 1 96.75 185 ILE B CA 1
ATOM 3346 C C . ILE B 1 185 ? 4.141 25.094 0.452 1 96.75 185 ILE B C 1
ATOM 3348 O O . ILE B 1 185 ? 4.957 25.5 -0.382 1 96.75 185 ILE B O 1
ATOM 3352 N N . ILE B 1 186 ? 4.203 23.969 1.08 1 96.19 186 ILE B N 1
ATOM 3353 C CA . ILE B 1 186 ? 5.285 23.047 0.776 1 96.19 186 ILE B CA 1
ATOM 3354 C C . ILE B 1 186 ? 4.754 21.906 -0.099 1 96.19 186 ILE B C 1
ATOM 3356 O O . ILE B 1 186 ? 3.787 21.234 0.263 1 96.19 186 ILE B O 1
ATOM 3360 N N . LEU B 1 187 ? 5.336 21.766 -1.201 1 93.69 187 LEU B N 1
ATOM 3361 C CA . LEU B 1 187 ? 4.977 20.688 -2.115 1 93.69 187 LEU B CA 1
ATOM 3362 C C . LEU B 1 187 ? 5.996 19.562 -2.051 1 93.69 187 LEU B C 1
ATOM 3364 O O . LEU B 1 187 ? 7.18 19.766 -2.318 1 93.69 187 LEU B O 1
ATOM 3368 N N . ALA B 1 188 ? 5.52 18.453 -1.597 1 91.94 188 ALA B N 1
ATOM 3369 C CA . ALA B 1 188 ? 6.383 17.281 -1.552 1 91.94 188 ALA B CA 1
ATOM 3370 C C . ALA B 1 188 ? 6.031 16.297 -2.67 1 91.94 188 ALA B C 1
ATOM 3372 O O . ALA B 1 188 ? 4.879 15.875 -2.797 1 91.94 188 ALA B O 1
ATOM 3373 N N . LYS B 1 189 ? 6.98 15.969 -3.402 1 85.56 189 LYS B N 1
ATOM 3374 C CA . LYS B 1 189 ? 6.785 15.008 -4.484 1 85.56 189 LYS B CA 1
ATOM 3375 C C . LYS B 1 189 ? 6.809 13.57 -3.961 1 85.56 189 LYS B C 1
ATOM 3377 O O . LYS B 1 189 ? 7.477 13.281 -2.967 1 85.56 189 LYS B O 1
ATOM 3382 N N . GLN B 1 190 ? 6.039 12.805 -4.637 1 84.25 190 GLN B N 1
ATOM 3383 C CA . GLN B 1 190 ? 6.012 11.383 -4.289 1 84.25 190 GLN B CA 1
ATOM 3384 C C . GLN B 1 190 ? 6.832 10.562 -5.277 1 84.25 190 GLN B C 1
ATOM 3386 O O . GLN B 1 190 ? 6.809 10.82 -6.48 1 84.25 190 GLN B O 1
ATOM 3391 N N . TRP B 1 191 ? 7.582 9.617 -4.75 1 81.75 191 TRP B N 1
ATOM 3392 C CA . TRP B 1 191 ? 8.398 8.75 -5.594 1 81.75 191 TRP B CA 1
ATOM 3393 C C . TRP B 1 191 ? 7.617 7.516 -6.023 1 81.75 191 TRP B C 1
ATOM 3395 O O . TRP B 1 191 ? 7.91 6.918 -7.066 1 81.75 191 TRP B O 1
ATOM 3405 N N . ILE B 1 192 ? 6.723 7.141 -5.211 1 87.31 192 ILE B N 1
ATOM 3406 C CA . ILE B 1 192 ? 5.891 5.973 -5.48 1 87.31 192 ILE B CA 1
ATOM 3407 C C . ILE B 1 192 ? 4.418 6.379 -5.492 1 87.31 192 ILE B C 1
ATOM 3409 O O . ILE B 1 192 ? 3.869 6.773 -4.461 1 87.31 192 ILE B O 1
ATOM 3413 N N . TYR B 1 193 ? 3.859 6.211 -6.648 1 84.25 193 TYR B N 1
ATOM 3414 C CA . TYR B 1 193 ? 2.479 6.648 -6.816 1 84.25 193 TYR B CA 1
ATOM 3415 C C . TYR B 1 193 ? 1.51 5.488 -6.605 1 84.25 193 TYR B C 1
ATOM 3417 O O . TYR B 1 193 ? 1.799 4.352 -6.988 1 84.25 193 TYR B O 1
ATOM 3425 N N . ASN B 1 194 ? 0.462 5.828 -5.941 1 83.38 194 ASN B N 1
ATOM 3426 C CA . ASN B 1 194 ? -0.637 4.887 -5.754 1 83.38 194 ASN B CA 1
ATOM 3427 C C . ASN B 1 194 ? -1.992 5.574 -5.891 1 83.38 194 ASN B C 1
ATOM 3429 O O . ASN B 1 194 ? -2.113 6.773 -5.633 1 83.38 194 ASN B O 1
ATOM 3433 N N . ASP B 1 195 ? -2.98 4.891 -6.383 1 85.31 195 ASP B N 1
ATOM 3434 C CA . ASP B 1 195 ? -4.281 5.512 -6.609 1 85.31 195 ASP B CA 1
ATOM 3435 C C . ASP B 1 195 ? -5.332 4.957 -5.648 1 85.31 195 ASP B C 1
ATOM 3437 O O . ASP B 1 195 ? -6.508 4.84 -6 1 85.31 195 ASP B O 1
ATOM 3441 N N . ILE B 1 196 ? -4.891 4.535 -4.523 1 91.06 196 ILE B N 1
ATOM 3442 C CA . ILE B 1 196 ? -5.816 4.066 -3.5 1 91.06 196 ILE B CA 1
ATOM 3443 C C . ILE B 1 196 ? -6.711 5.219 -3.049 1 91.06 196 ILE B C 1
ATOM 3445 O O . ILE B 1 196 ? -6.242 6.344 -2.865 1 91.06 196 ILE B O 1
ATOM 3449 N N . SER B 1 197 ? -7.969 4.98 -2.955 1 91.38 197 SER B N 1
ATOM 3450 C CA . SER B 1 197 ? -8.93 5.938 -2.414 1 91.38 197 SER B CA 1
ATOM 3451 C C . SER B 1 197 ? -10.023 5.238 -1.618 1 91.38 197 SER B C 1
ATOM 3453 O O . SER B 1 197 ? -10.281 4.051 -1.819 1 91.38 197 SER B O 1
ATOM 3455 N N . SER B 1 198 ? -10.617 6.016 -0.788 1 94.19 198 SER B N 1
ATOM 3456 C CA . SER B 1 198 ? -11.719 5.461 -0.002 1 94.19 198 SER B CA 1
ATOM 3457 C C . SER B 1 198 ? -12.875 5.027 -0.897 1 94.19 198 SER B C 1
ATOM 3459 O O . SER B 1 198 ? -13.547 4.031 -0.613 1 94.19 198 SER B O 1
ATOM 3461 N N . THR B 1 199 ? -13.109 5.77 -1.946 1 92.62 199 THR B N 1
ATOM 3462 C CA . THR B 1 199 ? -14.164 5.434 -2.895 1 92.62 199 THR B CA 1
ATOM 3463 C C . THR B 1 199 ? -13.914 4.066 -3.523 1 92.62 199 THR B C 1
ATOM 3465 O O . THR B 1 199 ? -14.812 3.229 -3.58 1 92.62 199 THR B O 1
ATOM 3468 N N . LYS B 1 200 ? -12.711 3.801 -3.949 1 93.75 200 LYS B N 1
ATOM 3469 C CA . LYS B 1 200 ? -12.352 2.521 -4.559 1 93.75 200 LYS B CA 1
ATOM 3470 C C . LYS B 1 200 ? -12.422 1.39 -3.539 1 93.75 200 LYS B C 1
ATOM 3472 O O . LYS B 1 200 ? -12.812 0.269 -3.873 1 93.75 200 LYS B O 1
ATOM 3477 N N . ILE B 1 201 ? -12.023 1.664 -2.328 1 95.81 201 ILE B N 1
ATOM 3478 C CA . ILE B 1 201 ? -12.07 0.666 -1.265 1 95.81 201 ILE B CA 1
ATOM 3479 C C . ILE B 1 201 ? -13.523 0.255 -1.011 1 95.81 201 ILE B C 1
ATOM 3481 O O . ILE B 1 201 ? -13.828 -0.936 -0.909 1 95.81 201 ILE B O 1
ATOM 3485 N N . ARG B 1 202 ? -14.391 1.238 -0.904 1 95.75 202 ARG B N 1
ATOM 3486 C CA . ARG B 1 202 ? -15.805 0.929 -0.691 1 95.75 202 ARG B CA 1
ATOM 3487 C C . ARG B 1 202 ? -16.359 0.104 -1.844 1 95.75 202 ARG B C 1
ATOM 3489 O O . ARG B 1 202 ? -17.156 -0.818 -1.629 1 95.75 202 ARG B O 1
ATOM 3496 N N . PHE B 1 203 ? -15.992 0.432 -3.055 1 94.44 203 PHE B N 1
ATOM 3497 C CA . PHE B 1 203 ? -16.391 -0.36 -4.211 1 94.44 203 PHE B CA 1
ATOM 3498 C C . PHE B 1 203 ? -15.969 -1.814 -4.047 1 94.44 203 PHE B C 1
ATOM 3500 O O . PHE B 1 203 ? -16.75 -2.729 -4.293 1 94.44 203 PHE B O 1
ATOM 3507 N N . CYS B 1 204 ? -14.695 -2.055 -3.646 1 94.75 204 CYS B N 1
ATOM 3508 C CA . CYS B 1 204 ? -14.188 -3.402 -3.424 1 94.75 204 CYS B CA 1
ATOM 3509 C C . CYS B 1 204 ? -15.016 -4.133 -2.379 1 94.75 204 CYS B C 1
ATOM 3511 O O . CYS B 1 204 ? -15.422 -5.281 -2.59 1 94.75 204 CYS B O 1
ATOM 3513 N N . ILE B 1 205 ? -15.281 -3.467 -1.312 1 95.56 205 ILE B N 1
ATOM 3514 C CA . ILE B 1 205 ? -16.031 -4.082 -0.221 1 95.56 205 ILE B CA 1
ATOM 3515 C C . ILE B 1 205 ? -17.422 -4.457 -0.703 1 95.56 205 ILE B C 1
ATOM 3517 O O . ILE B 1 205 ? -17.891 -5.574 -0.462 1 95.56 205 ILE B O 1
ATOM 3521 N N . GLN B 1 206 ? -18.047 -3.555 -1.412 1 94.69 206 GLN B N 1
ATOM 3522 C CA . GLN B 1 206 ? -19.406 -3.768 -1.897 1 94.69 206 GLN B CA 1
ATOM 3523 C C . GLN B 1 206 ? -19.469 -4.938 -2.875 1 94.69 206 GLN B C 1
ATOM 3525 O O . GLN B 1 206 ? -20.484 -5.625 -2.973 1 94.69 206 GLN B O 1
ATOM 3530 N N . ASN B 1 207 ? -18.438 -5.168 -3.523 1 93.44 207 ASN B N 1
ATOM 3531 C CA . ASN B 1 207 ? -18.422 -6.215 -4.539 1 93.44 207 ASN B CA 1
ATOM 3532 C C . ASN B 1 207 ? -17.719 -7.477 -4.031 1 93.44 207 ASN B C 1
ATOM 3534 O O . ASN B 1 207 ? -17.375 -8.359 -4.82 1 93.44 207 ASN B O 1
ATOM 3538 N N . GLY B 1 208 ? -17.391 -7.512 -2.787 1 93.62 208 GLY B N 1
ATOM 3539 C CA . GLY B 1 208 ? -16.844 -8.703 -2.162 1 93.62 208 GLY B CA 1
ATOM 3540 C C . GLY B 1 208 ? -15.391 -8.945 -2.525 1 93.62 208 GLY B C 1
ATOM 3541 O O . GLY B 1 208 ? -14.906 -10.078 -2.473 1 93.62 208 GLY B O 1
ATOM 3542 N N . LEU B 1 209 ? -14.719 -7.906 -2.941 1 94.69 209 LEU B N 1
ATOM 3543 C CA . LEU B 1 209 ? -13.312 -8.008 -3.311 1 94.69 209 LEU B CA 1
ATOM 3544 C C . LEU B 1 209 ? -12.414 -7.754 -2.104 1 94.69 209 LEU B C 1
ATOM 3546 O O . LEU B 1 209 ? -12.789 -7.008 -1.197 1 94.69 209 LEU B O 1
ATOM 3550 N N . SER B 1 210 ? -11.312 -8.391 -2.141 1 95.62 210 SER B N 1
ATOM 3551 C CA . SER B 1 210 ? -10.367 -8.258 -1.041 1 95.62 210 SER B CA 1
ATOM 3552 C C . SER B 1 210 ? -9.797 -6.84 -0.973 1 95.62 210 SER B C 1
ATOM 3554 O O . SER B 1 210 ? -9.492 -6.238 -2.004 1 95.62 210 SER B O 1
ATOM 3556 N N . THR B 1 211 ? -9.656 -6.316 0.237 1 96.19 211 THR B N 1
ATOM 3557 C CA . THR B 1 211 ? -9 -5.031 0.458 1 96.19 211 THR B CA 1
ATOM 3558 C C . THR B 1 211 ? -7.691 -5.215 1.221 1 96.19 211 THR B C 1
ATOM 3560 O O . THR B 1 211 ? -7.121 -4.25 1.729 1 96.19 211 THR B O 1
ATOM 3563 N N . LYS B 1 212 ? -7.277 -6.473 1.245 1 96.31 212 LYS B N 1
ATOM 3564 C CA . LYS B 1 212 ? -6.016 -6.785 1.904 1 96.31 212 LYS B CA 1
ATOM 3565 C C . LYS B 1 212 ? -4.852 -6.051 1.24 1 96.31 212 LYS B C 1
ATOM 3567 O O . LYS B 1 212 ? -4.793 -5.957 0.012 1 96.31 212 LYS B O 1
ATOM 3572 N N . TYR B 1 213 ? -3.967 -5.5 2.008 1 96.06 213 TYR B N 1
ATOM 3573 C CA . TYR B 1 213 ? -2.744 -4.801 1.628 1 96.06 213 TYR B CA 1
ATOM 3574 C C . TYR B 1 213 ? -3.053 -3.412 1.083 1 96.06 213 TYR B C 1
ATOM 3576 O O . TYR B 1 213 ? -2.164 -2.725 0.576 1 96.06 213 TYR B O 1
ATOM 3584 N N . LEU B 1 214 ? -4.316 -2.994 1.162 1 95.94 214 LEU B N 1
ATOM 3585 C CA . LEU B 1 214 ? -4.707 -1.632 0.817 1 95.94 214 LEU B CA 1
ATOM 3586 C C . LEU B 1 214 ? -5.031 -0.826 2.07 1 95.94 214 LEU B C 1
ATOM 3588 O O . LEU B 1 214 ? -4.93 0.403 2.068 1 95.94 214 LEU B O 1
ATOM 3592 N N . LEU B 1 215 ? -5.449 -1.582 3.068 1 96.56 215 LEU B N 1
ATOM 3593 C CA . LEU B 1 215 ? -5.758 -1.085 4.402 1 96.56 215 LEU B CA 1
ATOM 3594 C C . LEU B 1 215 ? -4.996 -1.87 5.465 1 96.56 215 LEU B C 1
ATOM 3596 O O . LEU B 1 215 ? -4.602 -3.016 5.234 1 96.56 215 LEU B O 1
ATOM 3600 N N . PRO B 1 216 ? -4.816 -1.124 6.613 1 96.88 216 PRO B N 1
ATOM 3601 C CA . PRO B 1 216 ? -4.328 -1.931 7.73 1 96.88 216 PRO B CA 1
ATOM 3602 C C . PRO B 1 216 ? -5.293 -3.047 8.125 1 96.88 216 PRO B C 1
ATOM 3604 O O . PRO B 1 216 ? -6.512 -2.85 8.102 1 96.88 216 PRO B O 1
ATOM 3607 N N . ASP B 1 217 ? -4.746 -4.234 8.547 1 96.69 217 ASP B N 1
ATOM 3608 C CA . ASP B 1 217 ? -5.547 -5.402 8.891 1 96.69 217 ASP B CA 1
ATOM 3609 C C . ASP B 1 217 ? -6.559 -5.066 9.984 1 96.69 217 ASP B C 1
ATOM 3611 O O . ASP B 1 217 ? -7.719 -5.473 9.906 1 96.69 217 ASP B O 1
ATOM 3615 N N . PRO B 1 218 ? -6.156 -4.293 10.992 1 97.81 218 PRO B N 1
ATOM 3616 C CA . PRO B 1 218 ? -7.137 -3.973 12.031 1 97.81 218 PRO B CA 1
ATOM 3617 C C . PRO B 1 218 ? -8.336 -3.201 11.492 1 97.81 218 PRO B C 1
ATOM 3619 O O . PRO B 1 218 ? -9.453 -3.348 12 1 97.81 218 PRO B O 1
ATOM 3622 N N . VAL B 1 219 ? -8.102 -2.371 10.516 1 98.62 219 VAL B N 1
ATOM 3623 C CA . VAL B 1 219 ? -9.195 -1.626 9.898 1 98.62 219 VAL B CA 1
ATOM 3624 C C . VAL B 1 219 ? -10.102 -2.58 9.125 1 98.62 219 VAL B C 1
ATOM 3626 O O . VAL B 1 219 ? -11.328 -2.496 9.211 1 98.62 219 VAL B O 1
ATOM 3629 N N . ILE B 1 220 ? -9.5 -3.484 8.383 1 98.12 220 ILE B N 1
ATOM 3630 C CA . ILE B 1 220 ? -10.258 -4.48 7.637 1 98.12 220 ILE B CA 1
ATOM 3631 C C . ILE B 1 220 ? -11.125 -5.293 8.594 1 98.12 220 ILE B C 1
ATOM 3633 O O . ILE B 1 220 ? -12.312 -5.512 8.328 1 98.12 220 ILE B O 1
ATOM 3637 N N . GLU B 1 221 ? -10.523 -5.777 9.664 1 98 221 GLU B N 1
ATOM 3638 C CA . GLU B 1 221 ? -11.234 -6.57 10.664 1 98 221 GLU B CA 1
ATOM 3639 C C . GLU B 1 221 ? -12.406 -5.789 11.258 1 98 221 GLU B C 1
ATOM 3641 O O . GLU B 1 221 ? -13.492 -6.344 11.469 1 98 221 GLU B O 1
ATOM 3646 N N . TYR B 1 222 ? -12.188 -4.484 11.555 1 98.75 222 TYR B N 1
ATOM 3647 C CA . TYR B 1 222 ? -13.242 -3.631 12.086 1 98.75 222 TYR B CA 1
ATOM 3648 C C . TYR B 1 222 ? -14.406 -3.52 11.102 1 98.75 222 TYR B C 1
ATOM 3650 O O . TYR B 1 222 ? -15.57 -3.598 11.5 1 98.75 222 TYR B O 1
ATOM 3658 N N . ILE B 1 223 ? -14.07 -3.305 9.828 1 98.31 223 ILE B N 1
ATOM 3659 C CA . ILE B 1 223 ? -15.07 -3.176 8.781 1 98.31 223 ILE B CA 1
ATOM 3660 C C . ILE B 1 223 ? -15.906 -4.453 8.695 1 98.31 223 ILE B C 1
ATOM 3662 O O . ILE B 1 223 ? -17.141 -4.398 8.617 1 98.31 223 ILE B O 1
ATOM 3666 N N . CYS B 1 224 ? -15.227 -5.574 8.719 1 97.69 224 CYS B N 1
ATOM 3667 C CA . CYS B 1 224 ? -15.898 -6.863 8.641 1 97.69 224 CYS B CA 1
ATOM 3668 C C . CYS B 1 224 ? -16.781 -7.086 9.859 1 97.69 224 CYS B C 1
ATOM 3670 O O . CYS B 1 224 ? -17.953 -7.441 9.727 1 97.69 224 CYS B O 1
ATOM 3672 N N . LYS B 1 225 ? -16.25 -6.852 11.008 1 98.12 225 LYS B N 1
ATOM 3673 C CA . LYS B 1 225 ? -16.953 -7.078 12.266 1 98.12 225 LYS B CA 1
ATOM 3674 C C . LYS B 1 225 ? -18.219 -6.227 12.352 1 98.12 225 LYS B C 1
ATOM 3676 O O . LYS B 1 225 ? -19.25 -6.688 12.859 1 98.12 225 LYS B O 1
ATOM 3681 N N . ASN B 1 226 ? -18.156 -5.004 11.883 1 98.06 226 ASN B N 1
ATOM 3682 C CA . ASN B 1 226 ? -19.266 -4.074 12.008 1 98.06 226 ASN B CA 1
ATOM 3683 C C . ASN B 1 226 ? -20.094 -4.012 10.727 1 98.06 226 ASN B C 1
ATOM 3685 O O . ASN B 1 226 ? -21.016 -3.205 10.617 1 98.06 226 ASN B O 1
ATOM 3689 N N . LYS B 1 227 ? -19.781 -4.863 9.719 1 96.69 227 LYS B N 1
ATOM 3690 C CA . LYS B 1 227 ? -20.5 -4.965 8.453 1 96.69 227 LYS B CA 1
ATOM 3691 C C . LYS B 1 227 ? -20.672 -3.594 7.801 1 96.69 227 LYS B C 1
ATOM 3693 O O . LYS B 1 227 ? -21.781 -3.199 7.445 1 96.69 227 LYS B O 1
ATOM 3698 N N . LEU B 1 228 ? -19.578 -2.902 7.762 1 97.38 228 LEU B N 1
ATOM 3699 C CA . LEU B 1 228 ? -19.609 -1.554 7.207 1 97.38 228 LEU B CA 1
ATOM 3700 C C . LEU B 1 228 ? -19.469 -1.589 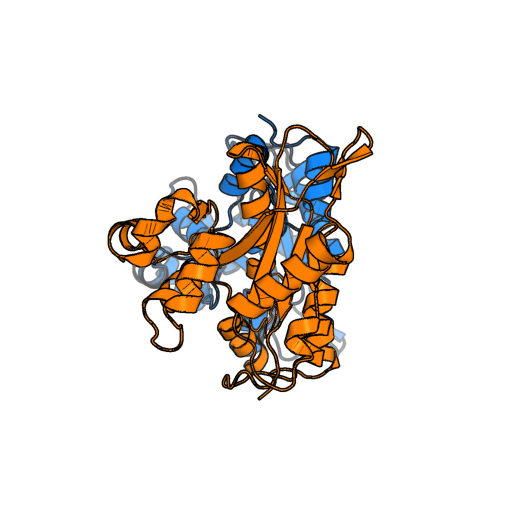5.691 1 97.38 228 LEU B C 1
ATOM 3702 O O . LEU B 1 228 ? -18.797 -2.469 5.145 1 97.38 228 LEU B O 1
ATOM 3706 N N . TYR B 1 229 ? -20.062 -0.628 4.961 1 95.25 229 TYR B N 1
ATOM 3707 C CA . TYR B 1 229 ? -19.938 -0.329 3.541 1 95.25 229 TYR B CA 1
ATOM 3708 C C . TYR B 1 229 ? -20.547 -1.437 2.691 1 95.25 229 TYR B C 1
ATOM 3710 O O . TYR B 1 229 ? -20.125 -1.675 1.562 1 95.25 229 TYR B O 1
ATOM 3718 N N . LEU B 1 230 ? -21.422 -2.223 3.172 1 90.12 230 LEU B N 1
ATOM 3719 C CA . LEU B 1 230 ? -22.031 -3.328 2.436 1 90.12 230 LEU B CA 1
ATOM 3720 C C . LEU B 1 230 ? -23.156 -2.832 1.539 1 90.12 230 LEU B C 1
ATOM 3722 O O . LEU B 1 230 ? -23.719 -3.602 0.758 1 90.12 230 LEU B O 1
ATOM 3726 N N . THR B 1 231 ? -23.562 -1.535 1.594 1 76.44 231 THR B N 1
ATOM 3727 C CA . THR B 1 231 ? -24.672 -1.035 0.781 1 76.44 231 THR B CA 1
ATOM 3728 C C . THR B 1 231 ? -24.219 0.144 -0.076 1 76.44 231 THR B C 1
ATOM 3730 O O . THR B 1 231 ? -23.297 0.863 0.289 1 76.44 231 THR B O 1
#

Radius of gyration: 24.88 Å; Cα contacts (8 Å, |Δi|>4): 825; chains: 2; bounding box: 49×74×61 Å

Secondary structure (DSSP, 8-state):
---TTSEEEEEEEEE--TT--HHHHHHHHHHHHHHHHH-SEEEEEEEEEEPPTTS--TTPPPHHHHHHHHHHHHHHH-SSEEE-TTTTTSSS---HHHHHHHHHIIIIIIS-SEE-TTS-EEPPEEEEEEEHHHHHHHHHSTTS-HHHHIIIIIII-EEEE--TT--HHHHHHHSHHHHHTGGGEEEE--SS-B---HHHHHHHHHTT---BTTB-HHHHHHHHHTTTT--/---TTSEEEEEEEEE--TT--HHHHHHHHHHHHHHHHH-SEEEEEEEEEEPPTTS--TTPPPHHHHHHHHHHHHHHH-SSEEE-TTTTTSSS---HHHHHHHHHIIIIIIS-SEE-TTS-EEPPEEEEEEEHHHHHHHHHSTTS-HHHHIIIIIII-EEEE--TT--HHHHHHHSHHHHHTGGGEEEE--SS-B---HHHHHHHHHTT---BTTB-HHHHHHHHHTTTT--

Solvent-accessible surface area (backbone atoms only — not comparable to full-atom values): 25031 Å² total; per-residue (Å²): 94,95,54,71,89,34,43,43,29,35,41,35,32,73,42,66,41,70,52,61,39,35,59,66,56,34,51,54,48,54,49,50,44,47,34,67,74,74,46,68,43,37,79,76,37,37,31,38,31,34,44,13,62,46,46,89,48,91,86,65,64,60,31,70,61,30,48,49,37,42,40,43,43,21,68,73,71,40,92,55,46,44,67,44,58,67,48,26,70,34,77,49,59,69,57,69,50,57,53,52,48,49,50,46,41,52,43,36,64,72,62,50,26,44,55,34,82,87,68,45,70,39,71,59,44,48,28,39,41,40,45,36,65,55,54,52,46,54,77,68,39,81,87,50,50,67,69,42,50,49,45,33,35,62,71,46,13,35,38,32,36,54,44,92,95,56,64,56,70,58,44,33,69,65,37,67,68,43,38,74,29,42,92,39,47,46,77,42,79,64,91,64,57,65,59,73,45,36,68,60,49,42,51,29,48,52,68,72,38,74,58,72,75,51,35,49,64,65,34,52,51,50,36,61,73,66,62,56,55,68,120,95,94,53,71,88,34,44,43,28,34,40,37,30,72,42,65,40,70,51,61,39,36,57,67,56,34,50,53,49,53,49,51,44,47,35,66,73,75,46,66,42,37,81,78,38,37,31,38,31,34,44,13,63,45,47,88,49,90,86,64,64,59,31,70,60,29,49,50,37,42,40,44,42,22,67,73,70,40,91,54,47,45,66,44,58,67,48,27,69,33,78,49,58,70,55,67,49,58,53,52,48,50,52,45,41,54,42,35,64,72,62,51,26,44,55,36,83,87,68,43,71,37,70,57,45,48,28,40,41,40,44,37,67,54,54,51,46,55,77,70,39,80,87,50,51,66,69,43,50,48,45,32,36,63,72,47,14,34,39,30,36,56,44,91,94,57,65,57,70,59,44,35,69,66,38,69,69,44,39,74,29,43,92,37,46,44,78,42,81,64,92,62,57,65,60,71,43,36,69,58,49,42,51,30,49,52,68,72,37,75,58,70,76,51,33,50,64,65,35,53,52,48,37,59,75,66,63,56,56,67,118

Foldseek 3Di:
DVDQQAAEAEEEEEEQCLPPWVVNVVLVVLVQVCCVPPHRYHYQAYEYEHAAPQPPDPQRDQLVLRQVLLQCQDVVPHDGYYYDDVRHPDPHTDDPLVVQVVVQCVACVVVVADADPVGDHHRHAYAYEEELVVVVCQQPPPVHDPVSLCSRLPVRAYEYEYAPPHDVVVVLCPRPSSVVSVVRYHYGYDPDHDDDDSVVVLVCVLVVHDCPPGHDPVSVVSCVVVVGSND/DVDPQAAEAEEEEEEQCLPPWVVNVVLVVLVQVCCVPPHRYHYQAYEYEHAAPQPPDPQRDQLVLRQVLLQCQDVVPHDGYYYDDVRHPDPHTDDPLVVQVVVQCVACVVVVADADPVGDHDRHAYAYEEELVVVVCQQPPPVHDPVSLCSRLPVRAYEYEYAPPHDVVVVLCPRPSSVVSVVRYHYGYDPDHDDDDSVVVLVCVLVVHDCPPTHDPVSVVSCVVVVGSND

Nearest PDB structures (foldseek):
  1nup-assembly1_A  TM=9.768E-01  e=1.746E-24  Homo sapiens
  1kqn-assembly1_F  TM=9.710E-01  e=3.070E-24  Homo sapiens
  5z9r-assembly1_A  TM=9.557E-01  e=1.859E-24  Mus musculus
  1nup-assembly1_B  TM=9.760E-01  e=8.368E-24  Homo sapiens
  1kku-assembly1_A  TM=9.623E-01  e=5.396E-24  Homo sapiens